Protein AF-A0A497QGW8-F1 (afdb_monomer)

Structure (mmCIF, N/CA/C/O backbone):
data_AF-A0A497QGW8-F1
#
_entry.id   AF-A0A497QGW8-F1
#
loop_
_atom_site.group_PDB
_atom_site.id
_atom_site.type_symbol
_atom_site.label_atom_id
_atom_site.label_alt_id
_atom_site.label_comp_id
_atom_site.label_asym_id
_atom_site.label_entity_id
_atom_site.label_seq_id
_atom_site.pdbx_PDB_ins_code
_atom_site.Cartn_x
_atom_site.Cartn_y
_atom_site.Cartn_z
_atom_site.occupancy
_atom_site.B_iso_or_equiv
_atom_site.auth_seq_id
_atom_site.auth_comp_id
_atom_site.auth_asym_id
_atom_site.auth_atom_id
_atom_site.pdbx_PDB_model_num
ATOM 1 N N . MET A 1 1 ? -18.757 12.462 33.450 1.00 66.06 1 MET A N 1
ATOM 2 C CA . MET A 1 1 ? -17.913 11.246 33.590 1.00 66.06 1 MET A CA 1
ATOM 3 C C . MET A 1 1 ? -17.955 10.382 32.336 1.00 66.06 1 MET A C 1
ATOM 5 O O . MET A 1 1 ? -16.894 10.151 31.783 1.00 66.06 1 MET A O 1
ATOM 9 N N . LYS A 1 2 ? -19.128 9.976 31.818 1.00 70.38 2 LYS A N 1
ATOM 10 C CA . LYS A 1 2 ? -19.214 9.171 30.578 1.00 70.38 2 LYS A CA 1
ATOM 11 C C . LYS A 1 2 ? -18.707 9.882 29.314 1.00 70.38 2 LYS A C 1
ATOM 13 O O . LYS A 1 2 ? -18.282 9.222 28.377 1.00 70.38 2 LYS A O 1
ATOM 18 N N . CYS A 1 3 ? -18.646 11.213 29.342 1.00 78.31 3 CYS A N 1
ATOM 19 C CA . CYS A 1 3 ? -17.940 12.042 28.362 1.00 78.31 3 CYS A CA 1
ATOM 20 C C . CYS A 1 3 ? -16.479 11.612 28.121 1.00 78.31 3 CYS A C 1
ATOM 22 O O . CYS A 1 3 ? -15.978 11.778 27.018 1.00 78.31 3 CYS A O 1
ATOM 24 N N . LEU A 1 4 ? -15.810 11.016 29.119 1.00 90.38 4 LEU A N 1
ATOM 25 C CA . LEU A 1 4 ? -14.412 10.590 29.001 1.00 90.38 4 LEU A CA 1
ATOM 26 C C . LEU A 1 4 ? -14.215 9.360 28.107 1.00 90.38 4 LEU A C 1
ATOM 28 O O . LEU A 1 4 ? -13.089 9.112 27.701 1.00 90.38 4 LEU A O 1
ATOM 32 N N . ILE A 1 5 ? -15.271 8.614 27.761 1.00 91.31 5 ILE A N 1
ATOM 33 C CA . ILE A 1 5 ? -15.157 7.477 26.830 1.00 91.31 5 ILE A CA 1
ATOM 34 C C . ILE A 1 5 ? -14.761 7.974 25.430 1.00 91.31 5 ILE A C 1
ATOM 36 O O . ILE A 1 5 ? -13.949 7.342 24.763 1.00 91.31 5 ILE A O 1
ATOM 40 N N . TRP A 1 6 ? -15.267 9.138 25.002 1.00 93.81 6 TRP A N 1
ATOM 41 C CA . TRP A 1 6 ? -14.853 9.760 23.740 1.00 93.81 6 TRP A CA 1
ATOM 42 C C . TRP A 1 6 ? -13.383 10.177 23.766 1.00 93.81 6 TRP A C 1
ATOM 44 O O . TRP A 1 6 ? -12.656 9.901 22.816 1.00 93.81 6 TRP A O 1
ATOM 54 N N . SER A 1 7 ? -12.923 10.773 24.871 1.00 95.88 7 SER A N 1
ATOM 55 C CA . SER A 1 7 ? -11.503 11.090 25.070 1.00 95.88 7 SER A CA 1
ATOM 56 C C . SER A 1 7 ? -10.636 9.831 25.091 1.00 95.88 7 SER A C 1
ATOM 58 O O . SER A 1 7 ? -9.577 9.811 24.473 1.00 95.88 7 SER A O 1
ATOM 60 N N . GLY A 1 8 ? -11.103 8.765 25.747 1.00 96.75 8 GLY A N 1
ATOM 61 C CA . GLY A 1 8 ? -10.425 7.475 25.770 1.00 96.75 8 GLY A CA 1
ATOM 62 C C . GLY A 1 8 ? -10.270 6.895 24.370 1.00 96.75 8 GLY A C 1
ATOM 63 O O . GLY A 1 8 ? -9.157 6.589 23.957 1.00 96.75 8 GLY A O 1
ATOM 64 N N . LEU A 1 9 ? -11.359 6.836 23.599 1.00 96.62 9 LEU A N 1
ATOM 65 C CA . LEU A 1 9 ? -11.327 6.415 22.200 1.00 96.62 9 LEU A CA 1
ATOM 66 C C . LEU A 1 9 ? -10.375 7.268 21.355 1.00 96.62 9 LEU A C 1
ATOM 68 O O . LEU A 1 9 ? -9.616 6.712 20.565 1.00 96.62 9 LEU A O 1
ATOM 72 N N . PHE A 1 10 ? -10.406 8.591 21.508 1.00 97.81 10 PHE A N 1
ATOM 73 C CA . PHE A 1 10 ? -9.504 9.494 20.799 1.00 97.81 10 PHE A CA 1
ATOM 74 C C . PHE A 1 10 ? -8.041 9.125 21.055 1.00 97.81 10 PHE A C 1
ATOM 76 O O . PHE A 1 10 ? -7.328 8.827 20.100 1.00 97.81 10 PHE A O 1
ATOM 83 N N . PHE A 1 11 ? -7.622 9.041 22.322 1.00 98.44 11 PHE A N 1
ATOM 84 C CA . PHE A 1 11 ? -6.241 8.711 22.682 1.00 98.44 11 PHE A CA 1
ATOM 85 C C . PHE A 1 11 ? -5.812 7.313 22.218 1.00 98.44 11 PHE A C 1
ATOM 87 O O . PHE A 1 11 ? -4.701 7.160 21.713 1.00 98.44 11 PHE A O 1
ATOM 94 N N . LEU A 1 12 ? -6.698 6.312 22.305 1.00 98.38 12 LEU A N 1
ATOM 95 C CA . LEU A 1 12 ? -6.443 4.978 21.746 1.00 98.38 12 LEU A CA 1
ATOM 96 C C . LEU A 1 12 ? -6.311 4.996 20.215 1.00 98.38 12 LEU A C 1
ATOM 98 O O . LEU A 1 12 ? -5.537 4.233 19.658 1.00 98.38 12 LEU A O 1
ATOM 102 N N . SER A 1 13 ? -7.067 5.853 19.525 1.00 97.94 13 SER A N 1
ATOM 103 C CA . SER A 1 13 ? -7.066 5.925 18.058 1.00 97.94 13 SER A CA 1
ATOM 104 C C . SER A 1 13 ? -5.826 6.627 17.510 1.00 97.94 13 SER A C 1
ATOM 106 O O . SER A 1 13 ? -5.297 6.214 16.478 1.00 97.94 13 SER A O 1
ATOM 108 N N . VAL A 1 14 ? -5.362 7.684 18.186 1.00 97.44 14 VAL A N 1
ATOM 109 C CA . VAL A 1 14 ? -4.175 8.446 17.767 1.00 97.44 14 VAL A CA 1
ATOM 110 C C . VAL A 1 14 ? -2.864 7.824 18.239 1.00 97.44 14 VAL A C 1
ATOM 112 O O . VAL A 1 14 ? -1.837 8.112 17.635 1.00 97.44 14 VAL A O 1
ATOM 115 N N . SER A 1 15 ? -2.862 6.955 19.258 1.00 97.94 15 SER A N 1
ATOM 116 C CA . SER A 1 15 ? -1.636 6.261 19.688 1.00 97.94 15 SER A CA 1
ATOM 117 C C . SER A 1 15 ? -1.020 5.430 18.556 1.00 97.94 15 SER A C 1
ATOM 119 O O . SER A 1 15 ? 0.201 5.356 18.447 1.00 97.94 15 SER A O 1
ATOM 121 N N . TRP A 1 16 ? -1.843 4.898 17.644 1.00 97.44 16 TRP A N 1
ATOM 122 C CA . TRP A 1 16 ? -1.378 4.174 16.459 1.00 97.44 16 TRP A CA 1
ATOM 123 C C . TRP A 1 16 ? -0.494 5.002 15.523 1.00 97.44 16 TRP A C 1
ATOM 125 O O . TRP A 1 16 ? 0.378 4.422 14.884 1.00 97.44 16 TRP A O 1
ATOM 135 N N . LEU A 1 17 ? -0.646 6.335 15.483 1.00 96.19 17 LEU A N 1
ATOM 136 C CA . LEU A 1 17 ? 0.247 7.220 14.716 1.00 96.19 17 LEU A CA 1
ATOM 137 C C . LEU A 1 17 ? 1.701 7.166 15.201 1.00 96.19 17 LEU A C 1
ATOM 139 O O . LEU A 1 17 ? 2.604 7.536 14.460 1.00 96.19 17 LEU A O 1
ATOM 143 N N . PHE A 1 18 ? 1.911 6.752 16.451 1.00 97.06 18 PHE A N 1
ATOM 144 C CA . PHE A 1 18 ? 3.224 6.652 17.080 1.00 97.06 18 PHE A CA 1
ATOM 145 C C . PHE A 1 18 ? 3.740 5.211 17.126 1.00 97.06 18 PHE A C 1
ATOM 147 O O . PHE A 1 18 ? 4.921 5.001 17.379 1.00 97.06 18 PHE A O 1
ATOM 154 N N . PHE A 1 19 ? 2.885 4.216 16.879 1.00 95.56 19 PHE A N 1
ATOM 155 C CA . PHE A 1 19 ? 3.279 2.808 16.843 1.00 95.56 19 PHE A CA 1
ATOM 156 C C . PHE A 1 19 ? 3.562 2.301 15.430 1.00 95.56 19 PHE A C 1
ATOM 158 O O . PHE A 1 19 ? 4.474 1.500 15.244 1.00 95.56 19 PHE A O 1
ATOM 165 N N . ILE A 1 20 ? 2.772 2.733 14.445 1.00 93.12 20 ILE A N 1
ATOM 166 C CA . ILE A 1 20 ? 2.855 2.236 13.071 1.00 93.12 20 ILE A CA 1
ATOM 167 C C . ILE A 1 20 ? 3.603 3.264 12.215 1.00 93.12 20 ILE A C 1
ATOM 169 O O . ILE A 1 20 ? 3.220 4.438 12.223 1.00 93.12 20 ILE A O 1
ATOM 173 N N . PRO A 1 21 ? 4.618 2.847 11.438 1.00 91.44 21 PRO A N 1
ATOM 174 C CA . PRO A 1 21 ? 5.412 3.751 10.619 1.00 91.44 21 PRO A CA 1
ATOM 175 C C . PRO A 1 21 ? 4.675 4.170 9.337 1.00 91.44 21 PRO A C 1
ATOM 177 O O . PRO A 1 21 ? 5.123 3.879 8.242 1.00 91.44 21 PRO A O 1
ATOM 180 N N . ILE A 1 22 ? 3.518 4.831 9.437 1.00 91.75 22 ILE A N 1
ATOM 181 C CA . ILE A 1 22 ? 2.801 5.327 8.244 1.00 91.75 22 ILE A CA 1
ATOM 182 C C . ILE A 1 22 ? 3.499 6.573 7.689 1.00 91.75 22 ILE A C 1
ATOM 184 O O . ILE A 1 22 ? 3.741 6.671 6.490 1.00 91.75 22 ILE A O 1
ATOM 188 N N . PHE A 1 23 ? 3.815 7.521 8.577 1.00 91.81 23 PHE A N 1
ATOM 189 C CA . PHE A 1 23 ? 4.360 8.836 8.219 1.00 91.81 23 PHE A CA 1
ATOM 190 C C . PHE A 1 23 ? 5.739 9.111 8.811 1.00 91.81 23 PHE A C 1
ATOM 192 O O . PHE A 1 23 ? 6.496 9.891 8.256 1.00 91.81 23 PHE A O 1
ATOM 199 N N . ASN A 1 24 ? 6.035 8.547 9.980 1.00 90.81 24 ASN A N 1
ATOM 200 C CA . ASN A 1 24 ? 7.274 8.785 10.714 1.00 90.81 24 ASN A CA 1
ATOM 201 C C . ASN A 1 24 ? 7.716 7.486 11.375 1.00 90.81 24 ASN A C 1
ATOM 203 O O . ASN A 1 24 ? 6.907 6.577 11.567 1.00 90.81 24 ASN A O 1
ATOM 207 N N . SER A 1 25 ? 8.986 7.416 11.761 1.00 90.50 25 SER A N 1
ATOM 208 C CA . SER A 1 25 ? 9.487 6.303 12.563 1.00 90.50 25 SER A CA 1
ATOM 209 C C . SER A 1 25 ? 8.711 6.175 13.886 1.00 90.50 25 SER A C 1
ATOM 211 O O . SER A 1 25 ? 8.302 7.197 14.453 1.00 90.50 25 SER A O 1
ATOM 213 N N . PRO A 1 26 ? 8.485 4.948 14.394 1.00 92.56 26 PRO A N 1
ATOM 214 C CA . PRO A 1 26 ? 7.704 4.744 15.608 1.00 92.56 26 PRO A CA 1
ATOM 215 C C . PRO A 1 26 ? 8.330 5.445 16.819 1.00 92.56 26 PRO A C 1
ATOM 217 O O . PRO A 1 26 ? 9.539 5.389 17.031 1.00 92.56 26 PRO A O 1
ATOM 220 N N . ASN A 1 27 ? 7.491 6.059 17.651 1.00 96.19 27 ASN A N 1
ATOM 221 C CA . ASN A 1 27 ? 7.856 6.585 18.962 1.00 96.19 27 ASN A CA 1
ATOM 222 C C . ASN A 1 27 ? 7.022 5.867 20.028 1.00 96.19 27 ASN A C 1
ATOM 224 O O . ASN A 1 27 ? 5.945 6.316 20.439 1.00 96.19 27 ASN A O 1
ATOM 228 N N . SER A 1 28 ? 7.531 4.715 20.461 1.00 95.75 28 SER A N 1
ATOM 229 C CA . SER A 1 28 ? 6.828 3.828 21.386 1.00 95.75 28 SER A CA 1
ATOM 230 C C . SER A 1 28 ? 6.540 4.480 22.738 1.00 95.75 28 SER A C 1
ATOM 232 O O . SER A 1 28 ? 5.524 4.160 23.345 1.00 95.75 28 SER A O 1
ATOM 234 N N . GLU A 1 29 ? 7.374 5.413 23.205 1.00 97.00 29 GLU A N 1
ATOM 235 C CA . GLU A 1 29 ? 7.180 6.098 24.490 1.00 97.00 29 GLU A CA 1
ATOM 236 C C . GLU A 1 29 ? 5.908 6.949 24.485 1.00 97.00 29 GLU A C 1
ATOM 238 O O . GLU A 1 29 ? 5.043 6.804 25.354 1.00 97.00 29 GLU A O 1
ATOM 243 N N . ILE A 1 30 ? 5.749 7.788 23.459 1.00 97.50 30 ILE A N 1
ATOM 244 C CA . ILE A 1 30 ? 4.561 8.632 23.303 1.00 97.50 30 ILE A CA 1
ATOM 245 C C . ILE A 1 30 ? 3.337 7.771 23.002 1.00 97.50 30 ILE A C 1
ATOM 247 O O . ILE A 1 30 ? 2.272 7.995 23.580 1.00 97.50 30 ILE A O 1
ATOM 251 N N . GLY A 1 31 ? 3.490 6.747 22.156 1.00 97.38 31 GLY A N 1
ATOM 252 C CA . GLY A 1 31 ? 2.428 5.779 21.891 1.00 97.38 31 GLY A CA 1
ATOM 253 C C . GLY A 1 31 ? 1.907 5.128 23.176 1.00 97.38 31 GLY A C 1
ATOM 254 O O . GLY A 1 31 ? 0.696 5.101 23.407 1.00 97.38 31 GLY A O 1
ATOM 255 N N . VAL A 1 32 ? 2.804 4.662 24.054 1.00 98.00 32 VAL A N 1
ATOM 256 C CA . VAL A 1 32 ? 2.463 4.052 25.352 1.00 98.00 32 VAL A CA 1
ATOM 257 C C . VAL A 1 32 ? 1.847 5.071 26.311 1.00 98.00 32 VAL A C 1
ATOM 259 O O . VAL A 1 32 ? 0.875 4.746 26.994 1.00 98.00 32 VAL A O 1
ATOM 262 N N . PHE A 1 33 ? 2.347 6.308 26.345 1.00 98.38 33 PHE A N 1
ATOM 263 C CA . PHE A 1 33 ? 1.751 7.373 27.152 1.00 98.38 33 PHE A CA 1
ATOM 264 C C . PHE A 1 33 ? 0.295 7.644 26.743 1.00 98.38 33 PHE A C 1
ATOM 266 O O . PHE A 1 33 ? -0.605 7.609 27.584 1.00 98.38 33 PHE A O 1
ATOM 273 N N . LEU A 1 34 ? 0.034 7.843 25.447 1.00 98.38 34 LEU A N 1
ATOM 274 C CA . LEU A 1 34 ? -1.317 8.080 24.928 1.00 98.38 34 LEU A CA 1
ATOM 275 C C . LEU A 1 34 ? -2.228 6.869 25.152 1.00 98.38 34 LEU A C 1
ATOM 277 O O . LEU A 1 34 ? -3.382 7.029 25.550 1.00 98.38 34 LEU A O 1
ATOM 281 N N . LEU A 1 35 ? -1.702 5.655 24.973 1.00 98.06 35 LEU A N 1
ATOM 282 C CA . LEU A 1 35 ? -2.396 4.411 25.296 1.00 98.06 35 LEU A CA 1
ATOM 283 C C . LEU A 1 35 ? -2.836 4.380 26.771 1.00 98.06 35 LEU A C 1
ATOM 285 O O . LEU A 1 35 ? -4.004 4.111 27.058 1.00 98.06 35 LEU A O 1
ATOM 289 N N . ALA A 1 36 ? -1.932 4.695 27.702 1.00 98.19 36 ALA A N 1
ATOM 290 C CA . ALA A 1 36 ? -2.219 4.719 29.135 1.00 98.19 36 ALA A CA 1
ATOM 291 C C . ALA A 1 36 ? -3.278 5.774 29.493 1.00 98.19 36 ALA A C 1
ATOM 293 O O . ALA A 1 36 ? -4.219 5.476 30.235 1.00 98.19 36 ALA A O 1
ATOM 294 N N . VAL A 1 37 ? -3.183 6.979 28.917 1.00 98.25 37 VAL A N 1
ATOM 295 C CA . VAL A 1 37 ? -4.197 8.035 29.079 1.00 98.25 37 VAL A CA 1
ATOM 296 C C . VAL A 1 37 ? -5.552 7.573 28.533 1.00 98.25 37 VAL A C 1
ATOM 298 O O . VAL A 1 37 ? -6.574 7.741 29.200 1.00 98.25 37 VAL A O 1
ATOM 301 N N . GLY A 1 38 ? -5.576 6.922 27.367 1.00 97.94 38 GLY A N 1
ATOM 302 C CA . GLY A 1 38 ? -6.793 6.377 26.767 1.00 97.94 38 GLY A CA 1
ATOM 303 C C . GLY A 1 38 ? -7.481 5.332 27.651 1.00 97.94 38 GLY A C 1
ATOM 304 O O . GLY A 1 38 ? -8.686 5.424 27.910 1.00 97.94 38 GLY A O 1
ATOM 305 N N . ILE A 1 39 ? -6.706 4.382 28.187 1.00 97.44 39 ILE A N 1
ATOM 306 C CA . ILE A 1 39 ? -7.184 3.359 29.130 1.00 97.44 39 ILE A CA 1
ATOM 307 C C . ILE A 1 39 ? -7.720 4.007 30.414 1.00 97.44 39 ILE A C 1
ATOM 309 O O . ILE A 1 39 ? -8.786 3.617 30.903 1.00 97.44 39 ILE A O 1
ATOM 313 N N . LEU A 1 40 ? -7.026 5.014 30.951 1.00 96.62 40 LEU A N 1
ATOM 314 C CA . LEU A 1 40 ? -7.449 5.741 32.148 1.00 96.62 40 LEU A CA 1
ATOM 315 C C . LEU A 1 40 ? -8.777 6.478 31.918 1.00 96.62 40 LEU A C 1
ATOM 317 O O . LEU A 1 40 ? -9.701 6.350 32.724 1.00 96.62 40 LEU A O 1
ATOM 321 N N . CYS A 1 41 ? -8.915 7.195 30.801 1.00 95.50 41 CYS A N 1
ATOM 322 C CA . CYS A 1 41 ? -10.153 7.877 30.426 1.00 95.50 41 CYS A CA 1
ATOM 323 C C . CYS A 1 41 ? -11.333 6.902 30.307 1.00 95.50 41 CYS A C 1
ATOM 325 O O . CYS A 1 41 ? -12.404 7.168 30.860 1.00 95.50 41 CYS A O 1
ATOM 327 N N . ASN A 1 42 ? -11.134 5.749 29.660 1.00 93.31 42 ASN A N 1
ATOM 328 C CA . ASN A 1 42 ? -12.159 4.706 29.557 1.00 93.31 42 ASN A CA 1
ATOM 329 C C . ASN A 1 42 ? -12.516 4.106 30.923 1.00 93.31 42 ASN A C 1
ATOM 331 O O . ASN A 1 42 ? -13.694 3.921 31.228 1.00 93.31 42 ASN A O 1
ATOM 335 N N . THR A 1 43 ? -11.519 3.864 31.774 1.00 91.56 43 THR A N 1
ATOM 336 C CA . THR A 1 43 ? -11.702 3.360 33.144 1.00 91.56 43 THR A CA 1
ATOM 337 C C . THR A 1 43 ? -12.559 4.311 33.983 1.00 91.56 43 THR A C 1
ATOM 339 O O . THR A 1 43 ? -13.554 3.894 34.580 1.00 91.56 43 THR A O 1
ATOM 342 N N . ILE A 1 44 ? -12.239 5.610 33.981 1.00 91.38 44 ILE A N 1
ATOM 343 C CA . ILE A 1 44 ? -13.019 6.632 34.699 1.00 91.38 44 ILE A CA 1
ATOM 344 C C . ILE A 1 44 ? -14.413 6.784 34.070 1.00 91.38 44 ILE A C 1
ATOM 346 O O . ILE A 1 44 ? -15.419 6.890 34.779 1.00 91.38 44 ILE A O 1
ATOM 350 N N . GLY A 1 45 ? -14.496 6.758 32.737 1.00 88.44 45 GLY A N 1
ATOM 351 C CA . GLY A 1 45 ? -15.752 6.829 31.991 1.00 88.44 45 GLY A CA 1
ATOM 352 C C . GLY A 1 45 ? -16.723 5.699 32.338 1.00 88.44 45 GLY A C 1
ATOM 353 O O . GLY A 1 45 ? -17.935 5.925 32.397 1.00 88.44 45 GLY A O 1
ATOM 354 N N . LEU A 1 46 ? -16.192 4.513 32.645 1.00 84.88 46 LEU A N 1
ATOM 355 C CA . LEU A 1 46 ? -16.950 3.306 32.975 1.00 84.88 46 LEU A CA 1
ATOM 356 C C . LEU A 1 46 ? -17.071 3.027 34.479 1.00 84.88 46 LEU A C 1
ATOM 358 O O . LEU A 1 46 ? -17.710 2.043 34.845 1.00 84.88 46 LEU A O 1
ATOM 362 N N . GLN A 1 47 ? -16.579 3.908 35.355 1.00 82.75 47 GLN A N 1
ATOM 363 C CA . GLN A 1 47 ? -16.555 3.696 36.810 1.00 82.75 47 GLN A CA 1
ATOM 364 C C . GLN A 1 47 ? -17.937 3.442 37.442 1.00 82.75 47 GLN A C 1
ATOM 366 O O . GLN A 1 47 ? -18.045 2.762 38.458 1.00 82.75 47 GLN A O 1
ATOM 371 N N . LYS A 1 48 ? -19.012 3.985 36.852 1.00 73.75 48 LYS A N 1
ATOM 372 C CA . LYS A 1 48 ? -20.399 3.790 37.323 1.00 73.75 48 LYS A CA 1
ATOM 373 C C . LYS A 1 48 ? -21.100 2.576 36.692 1.00 73.75 48 LYS A C 1
ATOM 375 O O . LYS A 1 48 ? -22.304 2.403 36.892 1.00 73.75 48 LYS A O 1
ATOM 380 N N . SER A 1 49 ? -20.395 1.775 35.894 1.00 69.06 49 SER A N 1
ATOM 381 C CA . SER A 1 49 ? -20.943 0.545 35.313 1.00 69.06 49 SER A CA 1
ATOM 382 C C . SER A 1 49 ? -21.155 -0.493 36.412 1.00 69.06 49 SER A C 1
ATOM 384 O O . SER A 1 49 ? -20.407 -0.539 37.387 1.00 69.06 49 SER A O 1
ATOM 386 N N . LYS A 1 50 ? -22.214 -1.301 36.297 1.00 61.25 50 LYS A N 1
ATOM 387 C CA . LYS A 1 50 ? -22.490 -2.336 37.297 1.00 61.25 50 LYS A CA 1
ATOM 388 C C . LYS A 1 50 ? -21.383 -3.387 37.263 1.00 61.25 50 LYS A C 1
ATOM 390 O O . LYS A 1 50 ? -20.996 -3.833 36.188 1.00 61.25 50 LYS A O 1
ATOM 395 N N . THR A 1 51 ? -20.953 -3.800 38.448 1.00 58.06 51 THR A N 1
ATOM 396 C CA . THR A 1 51 ? -20.092 -4.963 38.642 1.00 58.06 51 THR A CA 1
ATOM 397 C C . THR A 1 51 ? -20.803 -6.206 38.118 1.00 58.06 51 THR A C 1
ATOM 399 O O . THR A 1 51 ? -21.957 -6.473 38.480 1.00 58.06 51 THR A O 1
ATOM 402 N N . VAL A 1 52 ? -20.141 -6.940 37.230 1.00 60.88 52 VAL A N 1
ATOM 403 C CA . VAL A 1 52 ? -20.666 -8.178 36.662 1.00 60.88 52 VAL A CA 1
ATOM 404 C C . VAL A 1 52 ? -19.810 -9.333 37.146 1.00 60.88 52 VAL A C 1
ATOM 406 O O . VAL A 1 52 ? -18.610 -9.348 36.917 1.00 60.88 52 VAL A O 1
ATOM 409 N N . VAL A 1 53 ? -20.456 -10.285 37.821 1.00 64.44 53 VAL A N 1
ATOM 410 C CA . VAL A 1 53 ? -19.881 -11.605 38.097 1.00 64.44 53 VAL A CA 1
ATOM 411 C C . VAL A 1 53 ? -19.705 -12.292 36.749 1.00 64.44 53 VAL A C 1
ATOM 413 O O . VAL A 1 53 ? -20.698 -12.495 36.048 1.00 64.44 53 VAL A O 1
ATOM 416 N N . THR A 1 54 ? -18.469 -12.581 36.363 1.00 66.81 54 THR A N 1
ATOM 417 C CA . THR A 1 54 ? -18.148 -13.279 35.117 1.00 66.81 54 THR A CA 1
ATOM 418 C C . THR A 1 54 ? -18.244 -14.781 35.327 1.00 66.81 54 THR A C 1
ATOM 420 O O . THR A 1 54 ? -17.841 -15.324 36.351 1.00 66.81 54 THR A O 1
ATOM 423 N N . ASP A 1 55 ? -18.739 -15.501 34.326 1.00 71.00 55 ASP A N 1
ATOM 424 C CA . ASP A 1 55 ? -18.649 -16.959 34.334 1.00 71.00 55 ASP A CA 1
ATOM 425 C C . ASP A 1 55 ? -17.168 -17.394 34.247 1.00 71.00 55 ASP A C 1
ATOM 427 O O . ASP A 1 55 ? -16.454 -17.016 33.315 1.00 71.00 55 ASP A O 1
ATOM 431 N N . LYS A 1 56 ? -16.690 -18.239 35.173 1.00 76.38 56 LYS A N 1
ATOM 432 C CA . LYS A 1 56 ? -15.307 -18.766 35.157 1.00 76.38 56 LYS A CA 1
ATOM 433 C C . LYS A 1 56 ? -14.934 -19.444 33.836 1.00 76.38 56 LYS A C 1
ATOM 435 O O . LYS A 1 56 ? -13.755 -19.534 33.508 1.00 76.38 56 LYS A O 1
ATOM 440 N N . LYS A 1 57 ? -15.915 -19.886 33.042 1.00 79.00 57 LYS A N 1
ATOM 441 C CA . LYS A 1 57 ? -15.692 -20.428 31.692 1.00 79.00 57 LYS A CA 1
ATOM 442 C C . LYS A 1 57 ? -15.025 -19.441 30.733 1.00 79.00 57 LYS A C 1
ATOM 444 O O . LYS A 1 57 ? -14.372 -19.888 29.795 1.00 79.00 57 LYS A O 1
ATOM 449 N N . TYR A 1 58 ? -15.098 -18.129 30.971 1.00 76.69 58 TYR A N 1
ATOM 450 C CA . TYR A 1 58 ? -14.355 -17.142 30.178 1.00 76.69 58 TYR A CA 1
ATOM 451 C C . TYR A 1 58 ? -12.828 -17.285 30.300 1.00 76.69 58 TYR A C 1
ATOM 453 O O . TYR A 1 58 ? -12.115 -16.811 29.417 1.00 76.69 58 TYR A O 1
ATOM 461 N N . LEU A 1 59 ? -12.315 -18.023 31.298 1.00 79.12 59 LEU A N 1
ATOM 462 C CA . LEU A 1 59 ? -10.903 -18.424 31.352 1.00 79.12 59 LEU A CA 1
ATOM 463 C C . LEU A 1 59 ? -10.469 -19.238 30.120 1.00 79.12 59 LEU A C 1
ATOM 465 O O . LEU A 1 59 ? -9.298 -19.210 29.753 1.00 79.12 59 LEU A O 1
ATOM 469 N N . MET A 1 60 ? -11.402 -19.899 29.425 1.00 82.19 60 MET A N 1
ATOM 470 C CA . MET A 1 60 ? -11.122 -20.613 28.173 1.00 82.19 60 MET A CA 1
ATOM 471 C C . MET A 1 60 ? -10.701 -19.684 27.021 1.00 82.19 60 MET A C 1
ATOM 473 O O . MET A 1 60 ? -10.194 -20.173 26.016 1.00 82.19 60 MET A O 1
ATOM 477 N N . LEU A 1 61 ? -10.876 -18.361 27.146 1.00 82.12 61 LEU A N 1
ATOM 478 C CA . LEU A 1 61 ? -10.374 -17.390 26.168 1.00 82.12 61 LEU A CA 1
ATOM 479 C C . LEU A 1 61 ? -8.867 -17.129 26.300 1.00 82.12 61 LEU A C 1
ATOM 481 O O . LEU A 1 61 ? -8.261 -16.660 25.343 1.00 82.12 61 LEU A O 1
ATOM 485 N N . PHE A 1 62 ? -8.238 -17.440 27.439 1.00 86.25 62 PHE A N 1
ATOM 486 C CA . PHE A 1 62 ? -6.810 -17.164 27.630 1.00 86.25 62 PHE A CA 1
ATOM 487 C C . PHE A 1 62 ? -5.903 -17.952 26.682 1.00 86.25 62 PHE A C 1
ATOM 489 O O . PHE A 1 62 ? -5.067 -17.314 26.051 1.00 86.25 62 PHE A O 1
ATOM 496 N N . PRO A 1 63 ? -6.050 -19.284 26.514 1.00 90.50 63 PRO A N 1
ATOM 497 C CA . PRO A 1 63 ? -5.206 -20.032 25.586 1.00 90.50 63 PRO A CA 1
ATOM 498 C C . PRO A 1 63 ? -5.219 -19.485 24.146 1.00 90.50 63 PRO A C 1
ATOM 500 O O . PRO A 1 63 ? -4.136 -19.221 23.625 1.00 90.50 63 PRO A O 1
ATOM 503 N N . PRO A 1 64 ? -6.379 -19.237 23.493 1.00 88.75 64 PRO A N 1
ATOM 504 C CA . PRO A 1 64 ? -6.371 -18.681 22.141 1.00 88.75 64 PRO A CA 1
ATOM 505 C C . PRO A 1 64 ? -5.856 -17.234 22.083 1.00 88.75 64 PRO A C 1
ATOM 507 O O . PRO A 1 64 ? -5.200 -16.875 21.106 1.00 88.75 64 PRO A O 1
ATOM 510 N N . LEU A 1 65 ? -6.096 -16.409 23.113 1.00 89.81 65 LEU A N 1
ATOM 511 C CA . LEU A 1 65 ? -5.543 -15.048 23.183 1.00 89.81 65 LEU A CA 1
ATOM 512 C C . LEU A 1 65 ? -4.018 -15.058 23.338 1.00 89.81 65 LEU A C 1
ATOM 514 O O . LEU A 1 65 ? -3.343 -14.261 22.694 1.00 89.81 65 LEU A O 1
ATOM 518 N N . LEU A 1 66 ? -3.479 -15.982 24.135 1.00 92.44 66 LEU A N 1
ATOM 519 C CA . LEU A 1 66 ? -2.044 -16.155 24.332 1.00 92.44 66 LEU A CA 1
ATOM 520 C C . LEU A 1 66 ? -1.364 -16.618 23.039 1.00 92.44 66 LEU A C 1
ATOM 522 O O . LEU A 1 66 ? -0.366 -16.031 22.637 1.00 92.44 66 LEU A O 1
ATOM 526 N N . ILE A 1 67 ? -1.937 -17.611 22.349 1.00 92.25 67 ILE A N 1
ATOM 527 C CA . ILE A 1 67 ? -1.443 -18.055 21.035 1.00 92.25 67 ILE A CA 1
ATOM 528 C C . ILE A 1 67 ? -1.455 -16.884 20.046 1.00 92.25 67 ILE A C 1
ATOM 530 O O . ILE A 1 67 ? -0.449 -16.613 19.398 1.00 92.25 67 ILE A O 1
ATOM 534 N N . SER A 1 68 ? -2.564 -16.143 19.975 1.00 90.69 68 SER A N 1
ATOM 535 C CA . SER A 1 68 ? -2.680 -14.974 19.093 1.00 90.69 68 SER A CA 1
ATOM 536 C C . SER A 1 68 ? -1.662 -13.884 19.440 1.00 90.69 68 SER A C 1
ATOM 538 O O . SER A 1 68 ? -1.112 -13.262 18.540 1.00 90.69 68 SER A O 1
ATOM 540 N N . PHE A 1 69 ? -1.376 -13.661 20.726 1.00 92.56 69 PHE A N 1
ATOM 541 C CA . PHE A 1 69 ? -0.389 -12.680 21.181 1.00 92.56 69 PHE A CA 1
ATOM 542 C C . PHE A 1 69 ? 1.039 -13.032 20.743 1.00 92.56 69 PHE A C 1
ATOM 544 O O . PHE A 1 69 ? 1.803 -12.126 20.421 1.00 92.56 69 PHE A O 1
ATOM 551 N N . TYR A 1 70 ? 1.386 -14.323 20.705 1.00 90.62 70 TYR A N 1
ATOM 552 C CA . TYR A 1 70 ? 2.688 -14.783 20.215 1.00 90.62 70 TYR A CA 1
ATOM 553 C C . TYR A 1 70 ? 2.794 -14.782 18.688 1.00 90.62 70 TYR A C 1
ATOM 555 O O . TYR A 1 70 ? 3.871 -14.516 18.164 1.00 90.62 70 TYR A O 1
ATOM 563 N N . LEU A 1 71 ? 1.701 -15.079 17.976 1.00 89.44 71 LEU A N 1
ATOM 564 C CA . LEU A 1 71 ? 1.687 -15.083 16.510 1.00 89.44 71 LEU A CA 1
ATOM 565 C C . LEU A 1 71 ? 1.651 -13.669 15.921 1.00 89.44 71 LEU A C 1
ATOM 567 O O . LEU A 1 71 ? 2.239 -13.422 14.873 1.00 89.44 71 LEU A O 1
ATOM 571 N N . ILE A 1 72 ? 0.943 -12.742 16.570 1.00 89.06 72 ILE A N 1
ATOM 572 C CA . ILE A 1 72 ? 0.849 -11.349 16.136 1.00 89.06 72 ILE A CA 1
ATOM 573 C C . ILE A 1 72 ? 2.014 -10.565 16.734 1.00 89.06 72 ILE A C 1
ATOM 575 O O . ILE A 1 72 ? 2.172 -10.488 17.950 1.00 89.06 72 ILE A O 1
ATOM 579 N N . HIS A 1 73 ? 2.821 -9.946 15.878 1.00 89.50 73 HIS A N 1
ATOM 580 C CA . HIS A 1 73 ? 3.957 -9.145 16.316 1.00 89.50 73 HIS A CA 1
ATOM 581 C C . HIS A 1 73 ? 3.529 -7.767 16.841 1.00 89.50 73 HIS A C 1
ATOM 583 O O . HIS A 1 73 ? 2.475 -7.222 16.496 1.00 89.50 73 HIS A O 1
ATOM 589 N N . TYR A 1 74 ? 4.378 -7.188 17.688 1.00 91.38 74 TYR A N 1
ATOM 590 C CA . TYR A 1 74 ? 4.265 -5.793 18.102 1.00 91.38 74 TYR A CA 1
ATOM 591 C C . TYR A 1 74 ? 4.345 -4.861 16.875 1.00 91.38 74 TYR A C 1
ATOM 593 O O . TYR A 1 74 ? 5.146 -5.134 15.981 1.00 91.38 74 TYR A O 1
ATOM 601 N N . PRO A 1 75 ? 3.560 -3.766 16.807 1.00 93.75 75 PRO A N 1
ATOM 602 C CA . PRO A 1 75 ? 2.608 -3.262 17.809 1.00 93.75 75 PRO A CA 1
ATOM 603 C C . PRO A 1 75 ? 1.177 -3.811 17.674 1.00 93.75 75 PRO A C 1
ATOM 605 O O . PRO A 1 75 ? 0.302 -3.472 18.471 1.00 93.75 75 PRO A O 1
ATOM 608 N N . TYR A 1 76 ? 0.902 -4.664 16.689 1.00 93.06 76 TYR A N 1
ATOM 609 C CA . TYR A 1 76 ? -0.456 -5.138 16.392 1.00 93.06 76 TYR A CA 1
ATOM 610 C C . TYR A 1 76 ? -1.048 -6.029 17.501 1.00 93.06 76 TYR A C 1
ATOM 612 O O . TYR A 1 76 ? -2.267 -6.145 17.623 1.00 93.06 76 TYR A O 1
ATOM 620 N N . ASN A 1 77 ? -0.208 -6.606 18.367 1.00 94.75 77 ASN A N 1
ATOM 621 C CA . ASN A 1 77 ? -0.636 -7.405 19.519 1.00 94.75 77 ASN A CA 1
ATOM 622 C C . ASN A 1 77 ? -0.939 -6.601 20.799 1.00 94.75 77 ASN A C 1
ATOM 624 O O . ASN A 1 77 ? -1.398 -7.192 21.780 1.00 94.75 77 ASN A O 1
ATOM 628 N N . ILE A 1 78 ? -0.750 -5.272 20.812 1.00 96.31 78 ILE A N 1
ATOM 629 C CA . ILE A 1 78 ? -1.008 -4.427 21.996 1.00 96.31 78 ILE A CA 1
ATOM 630 C C . ILE A 1 78 ? -2.452 -4.596 22.489 1.00 96.31 78 ILE A C 1
ATOM 632 O O . ILE A 1 78 ? -2.687 -4.730 23.691 1.00 96.31 78 ILE A O 1
ATOM 636 N N . GLY A 1 79 ? -3.428 -4.643 21.576 1.00 96.31 79 GLY A N 1
ATOM 637 C CA . GLY A 1 79 ? -4.833 -4.841 21.940 1.00 96.31 79 GLY A CA 1
ATOM 638 C C . GLY A 1 79 ? -5.091 -6.175 22.643 1.00 96.31 79 GLY A C 1
ATOM 639 O O . GLY A 1 79 ? -5.818 -6.213 23.637 1.00 96.31 79 GLY A O 1
ATOM 640 N N . LEU A 1 80 ? -4.432 -7.250 22.191 1.00 95.62 80 LEU A N 1
ATOM 641 C CA . LEU A 1 80 ? -4.503 -8.569 22.826 1.00 95.62 80 LEU A CA 1
ATOM 642 C C . LEU A 1 80 ? -3.895 -8.546 24.227 1.00 95.62 80 LEU A C 1
ATOM 644 O O . LEU A 1 80 ? -4.509 -9.053 25.163 1.00 95.62 80 LEU A O 1
ATOM 648 N N . LEU A 1 81 ? -2.729 -7.915 24.388 1.00 96.12 81 LEU A N 1
ATOM 649 C CA . LEU A 1 81 ? -2.070 -7.774 25.685 1.00 96.12 81 LEU A CA 1
ATOM 650 C C . LEU A 1 81 ? -2.961 -7.031 26.689 1.00 96.12 81 LEU A C 1
ATOM 652 O O . LEU A 1 81 ? -3.205 -7.524 27.790 1.00 96.12 81 LEU A O 1
ATOM 656 N N . VAL A 1 82 ? -3.491 -5.868 26.298 1.00 96.56 82 VAL A N 1
ATOM 657 C CA . VAL A 1 82 ? -4.364 -5.050 27.154 1.00 96.56 82 VAL A CA 1
ATOM 658 C C . VAL A 1 82 ? -5.651 -5.803 27.511 1.00 96.56 82 VAL A C 1
ATOM 660 O O . VAL A 1 82 ? -6.096 -5.744 28.659 1.00 96.56 82 VAL A O 1
ATOM 663 N N . LEU A 1 83 ? -6.225 -6.555 26.564 1.00 93.75 83 LEU A N 1
ATOM 664 C CA . LEU A 1 83 ? -7.401 -7.389 26.808 1.00 93.75 83 LEU A CA 1
ATOM 665 C C . LEU A 1 83 ? -7.105 -8.525 27.797 1.00 93.75 83 LEU A C 1
ATOM 667 O O . LEU A 1 83 ? -7.862 -8.706 28.749 1.00 93.75 83 LEU A O 1
ATOM 671 N N . MET A 1 84 ? -6.005 -9.263 27.614 1.00 92.94 84 MET A N 1
ATOM 672 C CA . MET A 1 84 ? -5.601 -10.339 28.528 1.00 92.94 84 MET A CA 1
ATOM 673 C C . MET A 1 84 ? -5.362 -9.816 29.947 1.00 92.94 84 MET A C 1
ATOM 675 O O . MET A 1 84 ? -5.853 -10.413 30.904 1.00 92.94 84 MET A O 1
ATOM 679 N N . LEU A 1 85 ? -4.667 -8.682 30.090 1.00 93.25 85 LEU A N 1
ATOM 680 C CA . LEU A 1 85 ? -4.444 -8.040 31.388 1.00 93.25 85 LEU A CA 1
ATOM 681 C C . LEU A 1 85 ? -5.764 -7.599 32.032 1.00 93.25 85 LEU A C 1
ATOM 683 O O . LEU A 1 85 ? -5.973 -7.834 33.221 1.00 93.25 85 LEU A O 1
ATOM 687 N N . GLY A 1 86 ? -6.678 -7.016 31.251 1.00 90.75 86 GLY A N 1
ATOM 688 C CA . GLY A 1 86 ? -8.009 -6.633 31.722 1.00 90.75 86 GLY A CA 1
ATOM 689 C C . GLY A 1 86 ? -8.820 -7.825 32.235 1.00 90.75 86 GLY A C 1
ATOM 690 O O . GLY A 1 86 ? -9.356 -7.769 33.342 1.00 90.75 86 GLY A O 1
ATOM 691 N N . LEU A 1 87 ? -8.853 -8.928 31.480 1.00 87.00 87 LEU A N 1
ATOM 692 C CA . LEU A 1 87 ? -9.528 -10.164 31.885 1.00 87.00 87 LEU A CA 1
ATOM 693 C C . LEU A 1 87 ? -8.876 -10.783 33.127 1.00 87.00 87 LEU A C 1
ATOM 695 O O . LEU A 1 87 ? -9.575 -11.220 34.037 1.00 87.00 87 LEU A O 1
ATOM 699 N N . PHE A 1 88 ? -7.545 -10.794 33.199 1.00 87.69 88 PHE A N 1
ATOM 700 C CA . PHE A 1 88 ? -6.808 -11.385 34.316 1.00 87.69 88 PHE A CA 1
ATOM 701 C C . PHE A 1 88 ? -7.057 -10.620 35.617 1.00 87.69 88 PHE A C 1
ATOM 703 O O . PHE A 1 88 ? -7.391 -11.215 36.642 1.00 87.69 88 PHE A O 1
ATOM 710 N N . LEU A 1 89 ? -6.986 -9.287 35.557 1.00 87.62 89 LEU A N 1
ATOM 711 C CA . LEU A 1 89 ? -7.318 -8.422 36.685 1.00 87.62 89 LEU A CA 1
ATOM 712 C C . LEU A 1 89 ? -8.773 -8.595 37.122 1.00 87.62 89 LEU A C 1
ATOM 714 O O . LEU A 1 89 ? -9.054 -8.523 38.315 1.00 87.62 89 LEU A O 1
ATOM 718 N N . HIS A 1 90 ? -9.691 -8.855 36.189 1.00 81.94 90 HIS A N 1
ATOM 719 C CA . HIS A 1 90 ? -11.090 -9.100 36.524 1.00 81.94 90 HIS A CA 1
ATOM 720 C C . HIS A 1 90 ? -11.243 -10.336 37.422 1.00 81.94 90 HIS A C 1
ATOM 722 O O . HIS A 1 90 ? -11.860 -10.239 38.482 1.00 81.94 90 HIS A O 1
ATOM 728 N N . PHE A 1 91 ? -10.591 -11.451 37.070 1.00 80.62 91 PHE A N 1
ATOM 729 C CA . PHE A 1 91 ? -10.600 -12.675 37.881 1.00 80.62 91 PHE A CA 1
ATOM 730 C C . PHE A 1 91 ? -9.910 -12.501 39.241 1.00 80.62 91 PHE A C 1
ATOM 732 O O . PHE A 1 91 ? -10.389 -13.031 40.244 1.00 80.62 91 PHE A O 1
ATOM 739 N N . ILE A 1 92 ? -8.813 -11.738 39.305 1.00 83.25 92 ILE A N 1
ATOM 740 C CA . ILE A 1 92 ? -8.139 -11.425 40.576 1.00 83.25 92 ILE A CA 1
ATOM 741 C C . ILE A 1 92 ? -9.056 -10.615 41.494 1.00 83.25 92 ILE A C 1
ATOM 743 O O . ILE A 1 92 ? -9.179 -10.933 42.676 1.00 83.25 92 ILE A O 1
ATOM 747 N N . VAL A 1 93 ? -9.693 -9.567 40.967 1.00 79.94 93 VAL A N 1
ATOM 748 C CA . VAL A 1 93 ? -10.584 -8.703 41.750 1.00 79.94 93 VAL A CA 1
ATOM 749 C C . VAL A 1 93 ? -11.797 -9.490 42.237 1.00 79.94 93 VAL A C 1
ATOM 751 O O . VAL A 1 93 ? -12.150 -9.365 43.405 1.00 79.94 93 VAL A O 1
ATOM 754 N N . GLU A 1 94 ? -12.379 -10.353 41.401 1.00 75.69 94 GLU A N 1
ATOM 755 C CA . GLU A 1 94 ? -13.474 -11.239 41.805 1.00 75.69 94 GLU A CA 1
ATOM 756 C C . GLU A 1 94 ? -13.056 -12.213 42.923 1.00 75.69 94 GLU A C 1
ATOM 758 O O . GLU A 1 94 ? -13.824 -12.455 43.855 1.00 75.69 94 GLU A O 1
ATOM 763 N N . TYR A 1 95 ? -11.830 -12.744 42.869 1.00 77.38 95 TYR A N 1
ATOM 764 C CA . TYR A 1 95 ? -11.304 -13.655 43.887 1.00 77.38 95 TYR A CA 1
ATOM 765 C C . TYR A 1 95 ? -10.985 -12.952 45.219 1.00 77.38 95 TYR A C 1
ATOM 767 O O . TYR A 1 95 ? -11.276 -13.491 46.287 1.00 77.38 95 TYR A O 1
ATOM 775 N N . LEU A 1 96 ? -10.388 -11.755 45.171 1.00 76.31 96 LEU A N 1
ATOM 776 C CA . LEU A 1 96 ? -9.876 -11.049 46.354 1.00 76.31 96 LEU A CA 1
ATOM 777 C C . LEU A 1 96 ? -10.885 -10.083 46.994 1.00 76.31 96 LEU A C 1
ATOM 779 O O . LEU A 1 96 ? -10.846 -9.864 48.205 1.00 76.31 96 LEU A O 1
ATOM 783 N N . SER A 1 97 ? -11.772 -9.466 46.212 1.00 61.56 97 SER A N 1
ATOM 784 C CA . SER A 1 97 ? -12.616 -8.360 46.667 1.00 61.56 97 SER A CA 1
ATOM 785 C C . SER A 1 97 ? -14.082 -8.772 46.813 1.00 61.56 97 SER A C 1
ATOM 787 O O . SER A 1 97 ? -14.808 -8.920 45.837 1.00 61.56 97 SER A O 1
ATOM 789 N N . LYS A 1 98 ? -14.591 -8.800 48.055 1.00 58.12 98 LYS A N 1
ATOM 790 C CA . LYS A 1 98 ? -16.048 -8.737 48.329 1.00 58.12 98 LYS A CA 1
ATOM 791 C C . LYS A 1 98 ? -16.643 -7.333 48.077 1.00 58.12 98 LYS A C 1
ATOM 793 O O . LYS A 1 98 ? -17.840 -7.125 48.276 1.00 58.12 98 LYS A O 1
ATOM 798 N N . SER A 1 99 ? -15.824 -6.348 47.685 1.00 52.91 99 SER A N 1
ATOM 799 C CA . SER A 1 99 ? -16.200 -4.940 47.510 1.00 52.91 99 SER A CA 1
ATOM 800 C C . SER A 1 99 ? -16.420 -4.578 46.038 1.00 52.91 99 SER A C 1
ATOM 802 O O . SER A 1 99 ? -15.522 -4.702 45.210 1.00 52.91 99 SER A O 1
ATOM 804 N N . LYS A 1 100 ? -17.600 -4.022 45.733 1.00 54.00 100 LYS A N 1
ATOM 805 C CA . LYS A 1 100 ? -18.065 -3.636 44.383 1.00 54.00 100 LYS A CA 1
ATOM 806 C C . LYS A 1 100 ? -17.373 -2.399 43.770 1.00 54.00 100 LYS A C 1
ATOM 808 O O . LYS A 1 100 ? -17.852 -1.878 42.768 1.00 54.00 100 LYS A O 1
ATOM 813 N N . LYS A 1 101 ? -16.320 -1.844 44.388 1.00 53.12 101 LYS A N 1
ATOM 814 C CA . LYS A 1 101 ? -15.698 -0.570 43.954 1.00 53.12 101 LYS A CA 1
ATOM 815 C C . LYS A 1 101 ? -14.430 -0.721 43.092 1.00 53.12 101 LYS A C 1
ATOM 817 O O . LYS A 1 101 ? -14.013 0.281 42.521 1.00 53.12 101 LYS A O 1
ATOM 822 N N . ILE A 1 102 ? -13.833 -1.914 42.977 1.00 59.09 102 ILE A N 1
ATOM 823 C CA . ILE A 1 102 ? -12.527 -2.127 42.301 1.00 59.09 102 ILE A CA 1
ATOM 824 C C . ILE A 1 102 ? -12.679 -2.557 40.819 1.00 59.09 102 ILE A C 1
ATOM 826 O O . ILE A 1 102 ? -11.723 -2.534 40.050 1.00 59.09 102 ILE A O 1
ATOM 830 N N . ASP A 1 103 ? -13.898 -2.831 40.355 1.00 70.81 103 ASP A N 1
ATOM 831 C CA . ASP A 1 103 ? -14.145 -3.443 39.037 1.00 70.81 103 ASP A CA 1
ATOM 832 C C . ASP A 1 103 ? -13.966 -2.503 37.831 1.00 70.81 103 ASP A C 1
ATOM 834 O O . ASP A 1 103 ? -13.924 -2.961 36.689 1.00 70.81 103 ASP A O 1
ATOM 838 N N . ALA A 1 104 ? -13.846 -1.191 38.050 1.00 81.00 104 ALA A N 1
ATOM 839 C CA . ALA A 1 104 ? -13.742 -0.220 36.959 1.00 81.00 104 ALA A CA 1
ATOM 840 C C . ALA A 1 104 ? -12.467 -0.404 36.119 1.00 81.00 104 ALA A C 1
ATOM 842 O O . ALA A 1 104 ? -12.522 -0.260 34.898 1.00 81.00 104 ALA A O 1
ATOM 843 N N . ILE A 1 105 ? -11.339 -0.737 36.762 1.00 88.44 105 ILE A N 1
ATOM 844 C CA . ILE A 1 105 ? -10.033 -0.899 36.102 1.00 88.44 105 ILE A CA 1
ATOM 845 C C . ILE A 1 105 ? -10.047 -2.106 35.146 1.00 88.44 105 ILE A C 1
ATOM 847 O O . ILE A 1 105 ? -9.810 -1.898 33.953 1.00 88.44 105 ILE A O 1
ATOM 851 N N . PRO A 1 106 ? -10.395 -3.337 35.587 1.00 88.12 106 PRO A N 1
ATOM 852 C CA . PRO A 1 106 ? -10.507 -4.480 34.680 1.00 88.12 106 PRO A CA 1
ATOM 853 C C . PRO A 1 106 ? -11.453 -4.242 33.497 1.00 88.12 106 PRO A C 1
ATOM 855 O O . PRO A 1 106 ? -11.141 -4.610 32.361 1.00 88.12 106 PRO A O 1
ATOM 858 N N . ILE A 1 107 ? -12.597 -3.592 33.747 1.00 84.88 107 ILE A N 1
ATOM 859 C CA . ILE A 1 107 ? -13.592 -3.269 32.717 1.00 84.88 107 ILE A CA 1
ATOM 860 C C . ILE A 1 107 ? -13.024 -2.272 31.700 1.00 84.88 107 ILE A C 1
ATOM 862 O O . ILE A 1 107 ? -13.128 -2.499 30.495 1.00 84.88 107 ILE A O 1
ATOM 866 N N . GLY A 1 108 ? -12.414 -1.180 32.170 1.00 89.81 108 GLY A N 1
ATOM 867 C CA . GLY A 1 108 ? -11.817 -0.154 31.316 1.00 89.81 108 GLY A CA 1
ATOM 868 C C . GLY A 1 108 ? -10.672 -0.691 30.459 1.00 89.81 108 GLY A C 1
ATOM 869 O O . GLY A 1 108 ? -10.608 -0.384 29.266 1.00 89.81 108 GLY A O 1
ATOM 870 N N . MET A 1 109 ? -9.817 -1.543 31.033 1.00 93.06 109 MET A N 1
ATOM 871 C CA . MET A 1 109 ? -8.744 -2.224 30.304 1.00 93.06 109 MET A CA 1
ATOM 872 C C . MET A 1 109 ? -9.295 -3.187 29.257 1.00 93.06 109 MET A C 1
ATOM 874 O O . MET A 1 109 ? -8.943 -3.066 28.090 1.00 93.06 109 MET A O 1
ATOM 878 N N . SER A 1 110 ? -10.217 -4.080 29.628 1.00 90.44 110 SER A N 1
ATOM 879 C CA . SER A 1 110 ? -10.804 -5.044 28.685 1.00 90.44 110 SER A CA 1
ATOM 880 C C . SER A 1 110 ? -11.497 -4.338 27.518 1.00 90.44 110 SER A C 1
ATOM 882 O O . SER A 1 110 ? -11.302 -4.694 26.359 1.00 90.44 110 SER A O 1
ATOM 884 N N . PHE A 1 111 ? -12.261 -3.283 27.811 1.00 90.88 111 PHE A N 1
ATOM 885 C CA . PHE A 1 111 ? -12.923 -2.466 26.798 1.00 90.88 111 PHE A CA 1
ATOM 886 C C . PHE A 1 111 ? -11.923 -1.797 25.842 1.00 90.88 111 PHE A C 1
ATOM 888 O O . PHE A 1 111 ? -12.091 -1.858 24.625 1.00 90.88 111 PHE A O 1
ATOM 895 N N . SER A 1 112 ? -10.853 -1.215 26.388 1.00 96.19 112 SER A N 1
ATOM 896 C CA . SER A 1 112 ? -9.786 -0.597 25.592 1.00 96.19 112 SER A CA 1
ATOM 897 C C . SER A 1 112 ? -9.043 -1.630 24.739 1.00 96.19 112 SER A C 1
ATOM 899 O O . SER A 1 112 ? -8.776 -1.374 23.569 1.00 96.19 112 SER A O 1
ATOM 901 N N . GLY A 1 113 ? -8.779 -2.821 25.286 1.00 96.38 113 GLY A N 1
ATOM 902 C CA . GLY A 1 113 ? -8.159 -3.936 24.570 1.00 96.38 113 GLY A CA 1
ATOM 903 C C . GLY A 1 113 ? -8.980 -4.397 23.365 1.00 96.38 113 GLY A C 1
ATOM 904 O O . GLY A 1 113 ? -8.420 -4.589 22.290 1.00 96.38 113 GLY A O 1
ATOM 905 N N . ILE A 1 114 ? -10.312 -4.481 23.494 1.00 93.88 114 ILE A N 1
ATOM 906 C CA . ILE A 1 114 ? -11.203 -4.806 22.364 1.00 93.88 114 ILE A CA 1
ATOM 907 C C . ILE A 1 114 ? -11.128 -3.727 21.276 1.00 93.88 114 ILE A C 1
ATOM 909 O O . ILE A 1 114 ? -11.020 -4.071 20.102 1.00 93.88 114 ILE A O 1
ATOM 913 N N . ILE A 1 115 ? -11.165 -2.437 21.641 1.00 96.19 115 ILE A N 1
ATOM 914 C CA . ILE A 1 115 ? -11.042 -1.336 20.666 1.00 96.19 115 ILE A CA 1
ATOM 915 C C . ILE A 1 115 ? -9.729 -1.452 19.891 1.00 96.19 115 ILE A C 1
ATOM 917 O O . ILE A 1 115 ? -9.745 -1.443 18.663 1.00 96.19 115 ILE A O 1
ATOM 921 N N . LEU A 1 116 ? -8.611 -1.600 20.601 1.00 98.06 116 LEU A N 1
ATOM 922 C CA . LEU A 1 116 ? -7.281 -1.699 20.000 1.00 98.06 116 LEU A CA 1
ATOM 923 C C . LEU A 1 116 ? -7.146 -2.940 19.116 1.00 98.06 116 LEU A C 1
ATOM 925 O O . LEU A 1 116 ? -6.579 -2.859 18.034 1.00 98.06 116 LEU A O 1
ATOM 929 N N . MET A 1 117 ? -7.693 -4.080 19.547 1.00 95.56 117 MET A N 1
ATOM 930 C CA . MET A 1 117 ? -7.693 -5.313 18.760 1.00 95.56 117 MET A CA 1
ATOM 931 C C . MET A 1 117 ? -8.478 -5.141 17.453 1.00 95.56 117 MET A C 1
ATOM 933 O O . MET A 1 117 ? -8.025 -5.593 16.405 1.00 95.56 117 MET A O 1
ATOM 937 N N . LEU A 1 118 ? -9.630 -4.460 17.493 1.00 94.19 118 LEU A N 1
ATOM 938 C CA . LEU A 1 118 ? -10.387 -4.135 16.283 1.00 94.19 118 LEU A CA 1
ATOM 939 C C . LEU A 1 118 ? -9.603 -3.173 15.383 1.00 94.19 118 LEU A C 1
ATOM 941 O O . LEU A 1 118 ? -9.465 -3.443 14.198 1.00 94.19 118 LEU A O 1
ATOM 945 N N . GLN A 1 119 ? -9.048 -2.089 15.927 1.00 96.69 119 GLN A N 1
ATOM 946 C CA . GLN A 1 119 ? -8.248 -1.128 15.156 1.00 96.69 119 GLN A CA 1
ATOM 947 C C . GLN A 1 119 ? -7.055 -1.801 14.461 1.00 96.69 119 GLN A C 1
ATOM 949 O O . GLN A 1 119 ? -6.877 -1.631 13.257 1.00 96.69 119 GLN A O 1
ATOM 954 N N . ALA A 1 120 ? -6.307 -2.644 15.181 1.00 94.56 120 ALA A N 1
ATOM 955 C CA . ALA A 1 120 ? -5.216 -3.432 14.614 1.00 94.56 120 ALA A CA 1
ATOM 956 C C . ALA A 1 120 ? -5.705 -4.398 13.519 1.00 94.56 120 ALA A C 1
ATOM 958 O O . ALA A 1 120 ? -5.090 -4.489 12.461 1.00 94.56 120 ALA A O 1
ATOM 959 N N . GLY A 1 121 ? -6.838 -5.078 13.734 1.00 90.00 121 GLY A N 1
ATOM 960 C CA . GLY A 1 121 ? -7.409 -6.017 12.763 1.00 90.00 121 GLY A CA 1
ATOM 961 C C . GLY A 1 121 ? -7.904 -5.368 11.464 1.00 90.00 121 GLY A C 1
ATOM 962 O O . GLY A 1 121 ? -7.905 -6.016 10.422 1.00 90.00 121 GLY A O 1
ATOM 963 N N . PHE A 1 122 ? -8.297 -4.092 11.501 1.00 91.94 122 PHE A N 1
ATOM 964 C CA . PHE A 1 122 ? -8.714 -3.333 10.316 1.00 91.94 122 PHE A CA 1
ATOM 965 C C . PHE A 1 122 ? -7.559 -2.590 9.625 1.00 91.94 122 PHE A C 1
ATOM 967 O O . PHE A 1 122 ? -7.752 -2.079 8.520 1.00 91.94 122 PHE A O 1
ATOM 974 N N . PHE A 1 123 ? -6.361 -2.541 10.217 1.00 92.56 123 PHE A N 1
ATOM 975 C CA . PHE A 1 123 ? -5.213 -1.858 9.616 1.00 92.56 123 PHE A CA 1
ATOM 976 C C . PHE A 1 123 ? -4.810 -2.411 8.235 1.00 92.56 123 PHE A C 1
ATOM 978 O O . PHE A 1 123 ? -4.608 -1.600 7.334 1.00 92.56 123 PHE A O 1
ATOM 985 N N . PRO A 1 124 ? -4.763 -3.738 7.988 1.00 89.62 124 PRO A N 1
ATOM 986 C CA . PRO A 1 124 ? -4.467 -4.255 6.649 1.00 89.62 124 PRO A CA 1
ATOM 987 C C . PRO A 1 124 ? -5.465 -3.779 5.585 1.00 89.62 124 PRO A C 1
ATOM 989 O O . PRO A 1 124 ? -5.074 -3.477 4.463 1.00 89.62 124 PRO A O 1
ATOM 992 N N . ILE A 1 125 ? -6.748 -3.643 5.946 1.00 89.31 125 ILE A N 1
ATOM 993 C CA . ILE A 1 125 ? -7.785 -3.120 5.044 1.00 89.31 125 ILE A CA 1
ATOM 994 C C . ILE A 1 125 ? -7.518 -1.647 4.734 1.00 89.31 125 ILE A C 1
ATOM 996 O O . ILE A 1 125 ? -7.621 -1.243 3.579 1.00 89.31 125 ILE A O 1
ATOM 1000 N N . TYR A 1 126 ? -7.151 -0.856 5.749 1.00 92.94 126 TYR A N 1
ATOM 1001 C CA . TYR A 1 126 ? -6.729 0.530 5.552 1.00 92.94 126 TYR A CA 1
ATOM 1002 C C . TYR A 1 126 ? -5.535 0.603 4.595 1.00 92.94 126 TYR A C 1
ATOM 1004 O O . TYR A 1 126 ? -5.603 1.349 3.625 1.00 92.94 126 TYR A O 1
ATOM 1012 N N . ALA A 1 127 ? -4.489 -0.195 4.836 1.00 92.75 127 ALA A N 1
ATOM 1013 C CA . ALA A 1 127 ? -3.262 -0.180 4.046 1.00 92.75 127 ALA A CA 1
ATOM 1014 C C . ALA A 1 127 ? -3.525 -0.486 2.567 1.00 92.75 127 ALA A C 1
ATOM 1016 O O . ALA A 1 127 ? -3.104 0.288 1.717 1.00 92.75 127 ALA A O 1
ATOM 1017 N N . ILE A 1 128 ? -4.286 -1.549 2.278 1.00 91.31 128 ILE A N 1
ATOM 1018 C CA . ILE A 1 128 ? -4.681 -1.916 0.909 1.00 91.31 128 ILE A CA 1
ATOM 1019 C C . ILE A 1 128 ? -5.519 -0.805 0.268 1.00 91.31 128 ILE A C 1
ATOM 1021 O O . ILE A 1 128 ? -5.305 -0.456 -0.890 1.00 91.31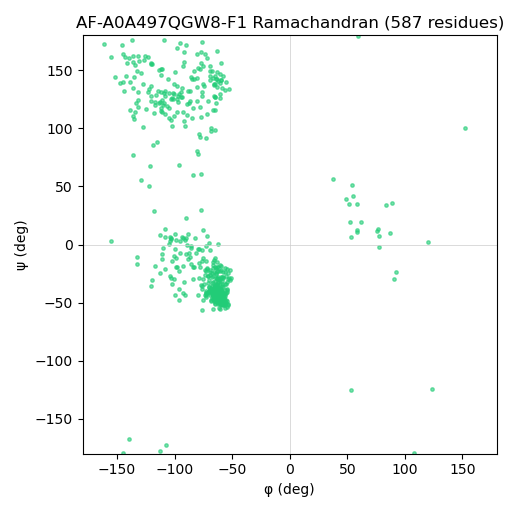 128 ILE A O 1
ATOM 1025 N N . PHE A 1 129 ? -6.482 -0.245 1.003 1.00 92.50 129 PHE A N 1
ATOM 1026 C CA . PHE 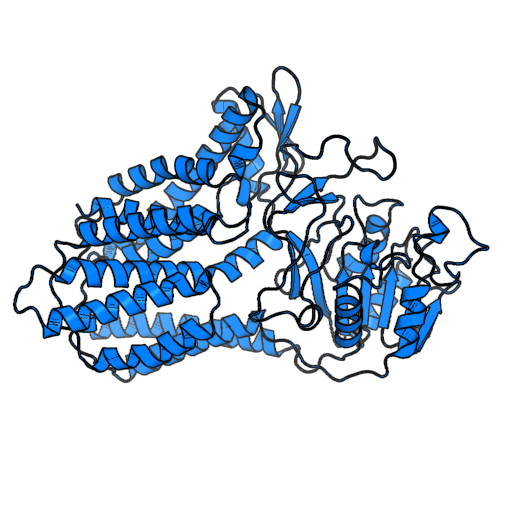A 1 129 ? -7.375 0.780 0.471 1.00 92.50 129 PHE A CA 1
ATOM 1027 C C . PHE A 1 129 ? -6.618 2.043 0.048 1.00 92.50 129 PHE A C 1
ATOM 1029 O O . PHE A 1 129 ? -6.817 2.522 -1.069 1.00 92.50 129 PHE A O 1
ATOM 1036 N N . VAL A 1 130 ? -5.747 2.573 0.913 1.00 94.12 130 VAL A N 1
ATOM 1037 C CA . VAL A 1 130 ? -5.029 3.817 0.605 1.00 94.12 130 VAL A CA 1
ATOM 1038 C C . VAL A 1 130 ? -3.909 3.603 -0.414 1.00 94.12 130 VAL A C 1
ATOM 1040 O O . VAL A 1 130 ? -3.745 4.450 -1.284 1.00 94.12 130 VAL A O 1
ATOM 1043 N N . SER A 1 131 ? -3.226 2.448 -0.403 1.00 93.81 131 SER A N 1
ATOM 1044 C CA . SER A 1 131 ? -2.119 2.183 -1.335 1.00 93.81 131 SER A CA 1
ATOM 1045 C C . SER A 1 131 ? -2.559 2.046 -2.796 1.00 93.81 131 SER A C 1
ATOM 1047 O O . SER A 1 131 ? -1.785 2.365 -3.694 1.00 93.81 131 SER A O 1
ATOM 1049 N N . HIS A 1 132 ? -3.798 1.610 -3.050 1.00 92.94 132 HIS A N 1
ATOM 1050 C CA . HIS A 1 132 ? -4.362 1.509 -4.406 1.00 92.94 132 HIS A CA 1
ATOM 1051 C C . HIS A 1 132 ? -5.213 2.724 -4.797 1.00 92.94 132 HIS A C 1
ATOM 1053 O O . HIS A 1 132 ? -5.434 2.974 -5.981 1.00 92.94 132 HIS A O 1
ATOM 1059 N N . GLY A 1 133 ? -5.735 3.459 -3.813 1.00 85.81 133 GLY A N 1
ATOM 1060 C CA . GLY A 1 133 ? -6.707 4.534 -3.999 1.00 85.81 133 GLY A CA 1
ATOM 1061 C C . GLY A 1 133 ? -6.294 5.815 -3.291 1.00 85.81 133 GLY A C 1
ATOM 1062 O O . GLY A 1 133 ? -7.062 6.323 -2.482 1.00 85.81 133 GLY A O 1
ATOM 1063 N N . HIS A 1 134 ? -5.094 6.322 -3.578 1.00 89.19 134 HIS A N 1
ATOM 1064 C CA . HIS A 1 134 ? -4.456 7.397 -2.807 1.00 89.19 134 HIS A CA 1
ATOM 1065 C C . HIS A 1 134 ? -5.168 8.758 -2.893 1.00 89.19 134 HIS A C 1
ATOM 1067 O O . HIS A 1 134 ? -5.411 9.435 -1.888 1.00 89.19 134 HIS A O 1
ATOM 1073 N N . ARG A 1 135 ? -5.521 9.167 -4.118 1.00 93.31 135 ARG A N 1
ATOM 1074 C CA . ARG A 1 135 ? -6.140 10.466 -4.417 1.00 93.31 135 ARG A CA 1
ATOM 1075 C C . ARG A 1 135 ? -7.660 10.433 -4.259 1.00 93.31 135 ARG A C 1
ATOM 1077 O O . ARG A 1 135 ? -8.329 9.472 -4.628 1.00 93.31 135 ARG A O 1
ATOM 1084 N N . VAL A 1 136 ? -8.212 11.543 -3.774 1.00 94.75 136 VAL A N 1
ATOM 1085 C CA . VAL A 1 136 ? -9.648 11.772 -3.537 1.00 94.75 136 VAL A CA 1
ATOM 1086 C C . VAL A 1 136 ? -10.115 12.991 -4.336 1.00 94.75 136 VAL A C 1
ATOM 1088 O O . VAL A 1 136 ? -10.733 13.923 -3.819 1.00 94.75 136 VAL A O 1
ATOM 1091 N N . ASP A 1 137 ? -9.790 12.993 -5.628 1.00 95.12 137 ASP A N 1
ATOM 1092 C CA . ASP A 1 137 ? -9.929 14.150 -6.524 1.00 95.12 137 ASP A CA 1
ATOM 1093 C C . ASP A 1 137 ? -11.355 14.694 -6.636 1.00 95.12 137 ASP A C 1
ATOM 1095 O O . ASP A 1 137 ? -11.558 15.887 -6.864 1.00 95.12 137 ASP A O 1
ATOM 1099 N N . PHE A 1 138 ? -12.362 13.841 -6.435 1.00 95.50 138 PHE A N 1
ATOM 1100 C CA . PHE A 1 138 ? -13.764 14.255 -6.463 1.00 95.50 138 PHE A CA 1
ATOM 1101 C C . PHE A 1 138 ? -14.115 15.256 -5.349 1.00 95.50 138 PHE A C 1
ATOM 1103 O O . PHE A 1 138 ? -15.119 15.960 -5.460 1.00 95.50 138 PHE A O 1
ATOM 1110 N N . LEU A 1 139 ? -13.306 15.350 -4.285 1.00 96.31 139 LEU A N 1
ATOM 1111 C CA . LEU A 1 139 ? -13.474 16.358 -3.237 1.00 96.31 139 LEU A CA 1
ATOM 1112 C C . LEU A 1 139 ? -12.845 17.705 -3.600 1.00 96.31 139 LEU A C 1
ATOM 1114 O O . LEU A 1 139 ? -13.248 18.713 -3.025 1.00 96.31 139 LEU A O 1
ATOM 1118 N N . SER A 1 140 ? -11.914 17.766 -4.553 1.00 97.00 140 SER A N 1
ATOM 1119 C CA . SER A 1 140 ? -11.168 18.988 -4.877 1.00 97.00 140 SER A CA 1
ATOM 1120 C C . SER A 1 140 ? -12.059 20.195 -5.227 1.00 97.00 140 SER A C 1
ATOM 1122 O O . SER A 1 140 ? -11.793 21.276 -4.697 1.00 97.00 140 SER A O 1
ATOM 1124 N N . PRO A 1 141 ? -13.162 20.064 -6.001 1.00 97.62 141 PRO A N 1
ATOM 1125 C CA . PRO A 1 141 ? -14.107 21.168 -6.213 1.00 97.62 141 PRO A CA 1
ATOM 1126 C C . PRO A 1 141 ? -14.752 21.679 -4.918 1.00 97.62 141 PRO A C 1
ATOM 1128 O O . PRO A 1 141 ? -14.909 22.885 -4.736 1.00 97.62 141 PRO A O 1
ATOM 1131 N N . ILE A 1 142 ? -15.091 20.773 -3.995 1.00 97.19 142 ILE A N 1
ATOM 1132 C CA . ILE A 1 142 ? -15.682 21.117 -2.695 1.00 97.19 142 ILE A CA 1
ATOM 1133 C C . ILE A 1 142 ? -14.640 21.817 -1.817 1.00 97.19 142 ILE A C 1
ATOM 1135 O O . ILE A 1 142 ? -14.952 22.836 -1.204 1.00 97.19 142 ILE A O 1
ATOM 1139 N N . ILE A 1 143 ? -13.403 21.307 -1.788 1.00 97.31 143 ILE A N 1
ATOM 1140 C CA . ILE A 1 143 ? -12.290 21.939 -1.070 1.00 97.31 143 ILE A CA 1
ATOM 1141 C C . ILE A 1 143 ? -12.078 23.361 -1.583 1.00 97.31 143 ILE A C 1
ATOM 1143 O O . ILE A 1 143 ? -12.108 24.283 -0.775 1.00 97.31 143 ILE A O 1
ATOM 1147 N N . SER A 1 144 ? -11.956 23.547 -2.902 1.00 97.75 144 SER A N 1
ATOM 1148 C CA . SER A 1 144 ? -11.751 24.863 -3.516 1.00 97.75 144 SER A CA 1
ATOM 1149 C C . SER A 1 144 ? -12.903 25.832 -3.237 1.00 97.75 144 SER A C 1
ATOM 1151 O O . SER A 1 144 ? -12.683 27.000 -2.913 1.00 97.75 144 SER A O 1
ATOM 1153 N N . MET A 1 145 ? -14.152 25.363 -3.311 1.00 97.81 145 MET A N 1
ATOM 1154 C CA . MET A 1 145 ? -15.313 26.183 -2.966 1.00 97.81 145 MET A CA 1
ATOM 1155 C C . MET A 1 145 ? -15.218 26.691 -1.521 1.00 97.81 145 MET A C 1
ATOM 1157 O O . MET A 1 145 ? -15.417 27.877 -1.268 1.00 97.81 145 MET A O 1
ATOM 1161 N N . ILE A 1 146 ? -14.887 25.814 -0.571 1.00 97.06 146 ILE A N 1
ATOM 1162 C CA . ILE A 1 146 ? -14.820 26.172 0.847 1.00 97.06 146 ILE A CA 1
ATOM 1163 C C . ILE A 1 146 ? -13.595 27.050 1.138 1.00 97.06 146 ILE A C 1
ATOM 1165 O O . ILE A 1 146 ? -13.735 28.041 1.846 1.00 97.06 146 ILE A O 1
ATOM 1169 N N . THR A 1 147 ? -12.416 26.771 0.574 1.00 95.81 147 THR A N 1
ATOM 1170 C CA . THR A 1 147 ? -11.231 27.638 0.735 1.00 95.81 147 THR A CA 1
ATOM 1171 C C . THR A 1 147 ? -11.480 29.054 0.213 1.00 95.81 147 THR A C 1
ATOM 1173 O O . THR A 1 147 ? -11.089 30.009 0.883 1.00 95.81 147 THR A O 1
ATOM 1176 N N . ASN A 1 148 ? -12.192 29.203 -0.913 1.00 96.50 148 ASN A N 1
ATOM 1177 C CA . ASN A 1 148 ? -12.615 30.512 -1.426 1.00 96.50 148 ASN A CA 1
ATOM 1178 C C . ASN A 1 148 ? -13.544 31.247 -0.443 1.00 96.50 148 ASN A C 1
ATOM 1180 O O . ASN A 1 148 ? -13.384 32.449 -0.236 1.00 96.50 148 ASN A O 1
ATOM 1184 N N . LEU A 1 149 ? -14.458 30.541 0.237 1.00 96.06 149 LEU A N 1
ATOM 1185 C CA . LEU A 1 149 ? -15.298 31.139 1.288 1.00 96.06 149 LEU A CA 1
ATOM 1186 C C . LEU A 1 149 ? -14.485 31.652 2.489 1.00 96.06 149 LEU A C 1
ATOM 1188 O O . LEU A 1 149 ? -14.902 32.607 3.140 1.00 96.06 149 LEU A O 1
ATOM 1192 N N . PHE A 1 150 ? -13.326 31.050 2.772 1.00 91.38 150 PHE A N 1
ATOM 1193 C CA . PHE A 1 150 ? -12.393 31.498 3.814 1.00 91.38 150 PHE A CA 1
ATOM 1194 C C . PHE A 1 150 ? -11.371 32.542 3.322 1.00 91.38 150 PHE A C 1
ATOM 1196 O O . PHE A 1 150 ? -10.451 32.888 4.061 1.00 91.38 150 PHE A O 1
ATOM 1203 N N . GLY A 1 151 ? -11.536 33.073 2.104 1.00 91.88 151 GLY A N 1
ATOM 1204 C CA . GLY A 1 151 ? -10.733 34.179 1.574 1.00 91.88 151 GLY A CA 1
ATOM 1205 C C . GLY A 1 151 ? -9.434 33.775 0.871 1.00 91.88 151 GLY A C 1
ATOM 1206 O O . GLY A 1 151 ? -8.630 34.650 0.558 1.00 91.88 151 GLY A O 1
ATOM 1207 N N . LEU A 1 152 ? -9.211 32.483 0.609 1.00 93.19 152 LEU A N 1
ATOM 1208 C CA . LEU A 1 152 ? -8.103 32.028 -0.238 1.00 93.19 152 LEU A CA 1
ATOM 1209 C C . LEU A 1 152 ? -8.540 31.994 -1.700 1.00 93.19 152 LEU A C 1
ATOM 1211 O O . LEU A 1 152 ? -9.547 31.373 -2.011 1.00 93.19 152 LEU A O 1
ATOM 1215 N N . ASN A 1 153 ? -7.747 32.553 -2.609 1.00 95.81 153 ASN A N 1
ATOM 1216 C CA . ASN A 1 153 ? -8.016 32.439 -4.042 1.00 95.81 153 ASN A CA 1
ATOM 1217 C C . ASN A 1 153 ? -7.599 31.052 -4.536 1.00 95.81 153 ASN A C 1
ATOM 1219 O O . ASN A 1 153 ? -6.406 30.738 -4.591 1.00 95.81 153 ASN A O 1
ATOM 1223 N N . THR A 1 154 ? -8.578 30.214 -4.885 1.00 97.19 154 THR A N 1
ATOM 1224 C CA . THR A 1 154 ? -8.310 28.841 -5.333 1.00 97.19 154 THR A CA 1
ATOM 1225 C C . THR A 1 154 ? -9.068 28.463 -6.600 1.00 97.19 154 THR A C 1
ATOM 1227 O O . THR A 1 154 ? -10.190 28.922 -6.818 1.00 97.19 154 THR A O 1
ATOM 1230 N N . ALA A 1 155 ? -8.467 27.588 -7.406 1.00 97.31 155 ALA A N 1
ATOM 1231 C CA . ALA A 1 155 ? -9.065 26.999 -8.604 1.00 97.31 155 ALA A CA 1
ATOM 1232 C C . ALA A 1 155 ? -8.770 25.493 -8.673 1.00 97.31 155 ALA A C 1
ATOM 1234 O O . ALA A 1 155 ? -7.851 25.011 -8.015 1.00 97.31 155 ALA A O 1
ATOM 1235 N N . VAL A 1 156 ? -9.527 24.742 -9.479 1.00 97.69 156 VAL A N 1
ATOM 1236 C CA . VAL A 1 156 ? -9.339 23.290 -9.642 1.00 97.69 156 VAL A CA 1
ATOM 1237 C C . VAL A 1 156 ? -9.086 22.943 -11.100 1.00 97.69 156 VAL A C 1
ATOM 1239 O O . VAL A 1 156 ? -9.816 23.394 -11.978 1.00 97.69 156 VAL A O 1
ATOM 1242 N N . SER A 1 157 ? -8.084 22.104 -11.350 1.00 96.69 157 SER A N 1
ATOM 1243 C CA . SER A 1 157 ? -7.816 21.516 -12.667 1.00 96.69 157 SER A CA 1
ATOM 1244 C C . SER A 1 157 ? -7.301 20.089 -12.490 1.00 96.69 157 SER A C 1
ATOM 1246 O O . SER A 1 157 ? -6.444 19.854 -11.644 1.00 96.69 157 SER A O 1
ATOM 1248 N N . HIS A 1 158 ? -7.855 19.127 -13.237 1.00 93.31 158 HIS A N 1
ATOM 1249 C CA . HIS A 1 158 ? -7.471 17.702 -13.187 1.00 93.31 158 HIS A CA 1
ATOM 1250 C C . HIS A 1 158 ? -7.397 17.110 -11.760 1.00 93.31 158 HIS A C 1
ATOM 1252 O O . HIS A 1 158 ? -6.490 16.351 -11.417 1.00 93.31 158 HIS A O 1
ATOM 1258 N N . GLY A 1 159 ? -8.342 17.498 -10.894 1.00 93.94 159 GLY A N 1
ATOM 1259 C CA . GLY A 1 159 ? -8.398 17.039 -9.502 1.00 93.94 159 GLY A CA 1
ATOM 1260 C C . GLY A 1 159 ? -7.410 17.720 -8.546 1.00 93.94 159 GLY A C 1
ATOM 1261 O O . GLY A 1 159 ? -7.462 17.451 -7.350 1.00 93.94 159 GLY A O 1
ATOM 1262 N N . ILE A 1 160 ? -6.559 18.628 -9.023 1.00 96.50 160 ILE A N 1
ATOM 1263 C CA . ILE A 1 160 ? -5.597 19.388 -8.214 1.00 96.50 160 ILE A CA 1
ATOM 1264 C C . ILE A 1 160 ? -6.217 20.728 -7.810 1.00 96.50 160 ILE A C 1
ATOM 1266 O O . ILE A 1 160 ? -6.818 21.412 -8.642 1.00 96.50 160 ILE A O 1
ATOM 1270 N N . VAL A 1 161 ? -6.067 21.109 -6.539 1.00 97.50 161 VAL A N 1
ATOM 1271 C CA . VAL A 1 161 ? -6.474 22.421 -6.016 1.00 97.50 161 VAL A CA 1
ATOM 1272 C C . VAL A 1 161 ? -5.282 23.372 -6.088 1.00 97.50 161 VAL A C 1
ATOM 1274 O O . VAL A 1 161 ? -4.291 23.192 -5.391 1.00 97.50 161 VAL A O 1
ATOM 1277 N N . PHE A 1 162 ? -5.373 24.402 -6.916 1.00 97.38 162 PHE A N 1
ATOM 1278 C CA . PHE A 1 162 ? -4.368 25.453 -7.021 1.00 97.38 162 PHE A CA 1
ATOM 1279 C C . PHE A 1 162 ? -4.695 26.557 -6.026 1.00 97.38 162 PHE A C 1
ATOM 1281 O O . PHE A 1 162 ? -5.773 27.147 -6.096 1.00 97.38 162 PHE A O 1
ATOM 1288 N N . VAL A 1 163 ? -3.775 26.834 -5.105 1.00 96.06 163 VAL A N 1
ATOM 1289 C CA . VAL A 1 163 ? -3.930 27.847 -4.057 1.00 96.06 163 VAL A CA 1
ATOM 1290 C C . VAL A 1 163 ? -2.985 29.004 -4.340 1.00 96.06 163 VAL A C 1
ATOM 1292 O O . VAL A 1 163 ? -1.765 28.844 -4.296 1.00 96.06 163 VAL A O 1
ATOM 1295 N N . GLN A 1 164 ? -3.541 30.177 -4.633 1.00 94.31 164 GLN A N 1
ATOM 1296 C CA . GLN A 1 164 ? -2.759 31.386 -4.849 1.00 94.31 164 GLN A CA 1
ATOM 1297 C C . GLN A 1 164 ? -2.366 32.004 -3.503 1.00 94.31 164 GLN A C 1
ATOM 1299 O O . GLN A 1 164 ? -3.215 32.350 -2.682 1.00 94.31 164 GLN A O 1
ATOM 1304 N N . THR A 1 165 ? -1.063 32.175 -3.302 1.00 87.81 165 THR A N 1
ATOM 1305 C CA . THR A 1 165 ? -0.486 32.945 -2.193 1.00 87.81 165 THR A CA 1
ATOM 1306 C C . THR A 1 165 ? 0.117 34.242 -2.730 1.00 87.81 165 THR A C 1
ATOM 1308 O O . THR A 1 165 ? 0.139 34.467 -3.940 1.00 87.81 165 THR A O 1
ATOM 1311 N N . PHE A 1 166 ? 0.619 35.112 -1.848 1.00 83.25 166 PHE A N 1
ATOM 1312 C CA . PHE A 1 166 ? 1.275 36.352 -2.278 1.00 83.25 166 PHE A CA 1
ATOM 1313 C C . PHE A 1 166 ? 2.539 36.098 -3.118 1.00 83.25 166 PHE A C 1
ATOM 1315 O O . PHE A 1 166 ? 2.858 36.893 -3.995 1.00 83.25 166 PHE A O 1
ATOM 1322 N N . GLN A 1 167 ? 3.257 35.002 -2.850 1.00 81.44 167 GLN A N 1
ATOM 1323 C CA . GLN A 1 167 ? 4.529 34.697 -3.512 1.00 81.44 167 GLN A CA 1
ATOM 1324 C C . GLN A 1 167 ? 4.346 33.845 -4.769 1.00 81.44 167 GLN A C 1
ATOM 1326 O O . GLN A 1 167 ? 4.985 34.110 -5.782 1.00 81.44 167 GLN A O 1
ATOM 1331 N N . GLN A 1 168 ? 3.492 32.818 -4.705 1.00 89.88 168 GLN A N 1
ATOM 1332 C CA . GLN A 1 168 ? 3.315 31.857 -5.794 1.00 89.88 168 GLN A CA 1
ATOM 1333 C C . GLN A 1 168 ? 2.001 31.075 -5.699 1.00 89.88 168 GLN A C 1
ATOM 1335 O O . GLN A 1 168 ? 1.262 31.165 -4.714 1.00 89.88 168 GLN A O 1
ATOM 1340 N N . VAL A 1 169 ? 1.714 30.293 -6.738 1.00 93.19 169 VAL A N 1
ATOM 1341 C CA . VAL A 1 169 ? 0.582 29.364 -6.776 1.00 93.19 169 VAL A CA 1
ATOM 1342 C C . VAL A 1 169 ? 1.076 27.970 -6.422 1.00 93.19 169 VAL A C 1
ATOM 1344 O O . VAL A 1 169 ? 1.985 27.454 -7.065 1.00 93.19 169 VAL A O 1
ATOM 1347 N N . TYR A 1 170 ? 0.454 27.355 -5.422 1.00 93.88 170 TYR A N 1
ATOM 1348 C CA . TYR A 1 170 ? 0.785 26.002 -4.998 1.00 93.88 170 TYR A CA 1
ATOM 1349 C C . TYR A 1 170 ? -0.260 24.996 -5.493 1.00 93.88 170 TYR A C 1
ATOM 1351 O O . TYR A 1 170 ? -1.444 25.170 -5.188 1.00 93.88 170 TYR A O 1
ATOM 1359 N N . PRO A 1 171 ? 0.145 23.937 -6.212 1.00 95.00 171 PRO A N 1
ATOM 1360 C CA . PRO A 1 171 ? -0.721 22.802 -6.496 1.00 95.00 171 PRO A CA 1
ATOM 1361 C C . PRO A 1 171 ? -0.862 21.911 -5.257 1.00 95.00 171 PRO A C 1
ATOM 1363 O O . PRO A 1 171 ? 0.127 21.545 -4.629 1.00 95.00 171 PRO A O 1
ATOM 1366 N N . PHE A 1 172 ? -2.095 21.548 -4.911 1.00 95.81 172 PHE A N 1
ATOM 1367 C CA . PHE A 1 172 ? -2.422 20.593 -3.855 1.00 95.81 172 PHE A CA 1
ATOM 1368 C C . PHE A 1 172 ? -3.129 19.379 -4.442 1.00 95.81 172 PHE A C 1
ATOM 1370 O O . PHE A 1 172 ? -4.214 19.493 -5.018 1.00 95.81 172 PHE A O 1
ATOM 1377 N N . THR A 1 173 ? -2.558 18.200 -4.218 1.00 95.19 173 THR A N 1
ATOM 1378 C CA . THR A 1 173 ? -3.292 16.943 -4.382 1.00 95.19 173 THR A CA 1
ATOM 1379 C C . THR A 1 173 ? -4.144 16.688 -3.140 1.00 95.19 173 THR A C 1
ATOM 1381 O O . THR A 1 173 ? -3.675 16.845 -2.009 1.00 95.19 173 THR A O 1
ATOM 1384 N N . THR A 1 174 ? -5.401 16.286 -3.336 1.00 95.69 174 THR A N 1
ATOM 1385 C CA . THR A 1 174 ? -6.289 15.881 -2.238 1.00 95.69 174 THR A CA 1
ATOM 1386 C C . THR A 1 174 ? -6.116 14.380 -2.001 1.00 95.69 174 THR A C 1
ATOM 1388 O O . THR A 1 174 ? -6.525 13.586 -2.844 1.00 95.69 174 THR A O 1
ATOM 1391 N N . THR A 1 175 ? -5.530 13.977 -0.869 1.00 95.88 175 THR A N 1
ATOM 1392 C CA . THR A 1 175 ? -5.302 12.556 -0.516 1.00 95.88 175 THR A CA 1
ATOM 1393 C C . THR A 1 175 ? -5.941 12.190 0.824 1.00 95.88 175 THR A C 1
ATOM 1395 O O . THR A 1 175 ? -6.247 13.070 1.641 1.00 95.88 175 THR A O 1
ATOM 1398 N N . TRP A 1 176 ? -6.137 10.893 1.083 1.00 95.62 176 TRP A N 1
ATOM 1399 C CA . TRP A 1 176 ? -6.678 10.404 2.360 1.00 95.62 176 TRP A CA 1
ATOM 1400 C C . TRP A 1 176 ? -5.828 10.832 3.563 1.00 95.62 176 TRP A C 1
ATOM 1402 O O . TRP A 1 176 ? -6.354 11.173 4.625 1.00 95.62 176 TRP A O 1
ATOM 1412 N N . GLU A 1 177 ? -4.515 10.873 3.397 1.00 94.62 177 GLU A N 1
ATOM 1413 C CA . GLU A 1 177 ? -3.536 11.238 4.415 1.00 94.62 177 GLU A CA 1
ATOM 1414 C C . GLU A 1 177 ? -3.640 12.717 4.767 1.00 94.62 177 GLU A C 1
ATOM 1416 O O . GLU A 1 177 ? -3.761 13.057 5.945 1.00 94.62 177 GLU A O 1
ATOM 1421 N N . LYS A 1 178 ? -3.694 13.596 3.756 1.00 95.31 178 LYS A N 1
ATOM 1422 C CA . LYS A 1 178 ? -3.898 15.045 3.940 1.00 95.31 178 LYS A CA 1
ATOM 1423 C C . LYS A 1 178 ? -5.208 15.344 4.665 1.00 95.31 178 LYS A C 1
ATOM 1425 O O . LYS A 1 178 ? -5.247 16.177 5.578 1.00 95.31 178 LYS A O 1
ATOM 1430 N N . LEU A 1 179 ? -6.267 14.607 4.323 1.00 95.62 179 LEU A N 1
ATOM 1431 C CA . LEU A 1 179 ? -7.561 14.685 5.003 1.00 95.62 179 LEU A CA 1
ATOM 1432 C C . LEU A 1 179 ? -7.491 14.207 6.463 1.00 95.62 179 LEU A C 1
ATOM 1434 O O . LEU A 1 179 ? -8.280 14.667 7.289 1.00 95.62 179 LEU A O 1
ATOM 1438 N N . GLY A 1 180 ? -6.518 13.366 6.825 1.00 95.25 180 GLY A N 1
ATOM 1439 C CA . GLY A 1 180 ? -6.397 12.762 8.153 1.00 95.25 180 GLY A CA 1
ATOM 1440 C C . GLY A 1 180 ? -7.260 11.509 8.310 1.00 95.25 180 GLY A C 1
ATOM 1441 O O . GLY A 1 180 ? -7.786 11.248 9.390 1.00 95.25 180 GLY A O 1
ATOM 1442 N N . PHE A 1 181 ? -7.436 10.733 7.242 1.00 96.12 181 PHE A N 1
ATOM 1443 C CA . PHE A 1 181 ? -8.331 9.578 7.224 1.00 96.12 181 PHE A CA 1
ATOM 1444 C C . PHE A 1 181 ? -7.965 8.512 8.268 1.00 96.12 181 PHE A C 1
ATOM 1446 O O . PHE A 1 181 ? -8.861 7.968 8.908 1.00 96.12 181 PHE A O 1
ATOM 1453 N N . PHE A 1 182 ? -6.675 8.255 8.515 1.00 95.94 182 PHE A N 1
ATOM 1454 C CA . PHE A 1 182 ? -6.242 7.203 9.444 1.00 95.94 182 PHE A CA 1
ATOM 1455 C C . PHE A 1 182 ? -6.723 7.398 10.898 1.00 95.94 182 PHE A C 1
ATOM 1457 O O . PHE A 1 182 ? -7.417 6.513 11.411 1.00 95.94 182 PHE A O 1
ATOM 1464 N N . PRO A 1 183 ? -6.453 8.536 11.580 1.00 95.88 183 PRO A N 1
ATOM 1465 C CA . PRO A 1 183 ? -6.995 8.771 12.920 1.00 95.88 183 PRO A CA 1
ATOM 1466 C C . PRO A 1 183 ? -8.518 8.673 12.978 1.00 95.88 183 PRO A C 1
ATOM 1468 O O . PRO A 1 183 ? -9.069 8.108 13.925 1.00 95.88 183 PRO A O 1
ATOM 1471 N N . TRP A 1 184 ? -9.211 9.180 11.956 1.00 96.06 184 TRP A N 1
ATOM 1472 C CA . TRP A 1 184 ? -10.662 9.077 11.911 1.00 96.06 184 TRP A CA 1
ATOM 1473 C C . TRP A 1 184 ? -11.161 7.659 11.754 1.00 96.06 184 TRP A C 1
ATOM 1475 O O . TRP A 1 184 ? -12.109 7.280 12.432 1.00 96.06 184 TRP A O 1
ATOM 1485 N N . PHE A 1 185 ? -10.545 6.885 10.869 1.00 96.12 185 PHE A N 1
ATOM 1486 C CA . PHE A 1 185 ? -10.908 5.502 10.626 1.00 96.12 185 PHE A CA 1
ATOM 1487 C C . PHE A 1 185 ? -10.782 4.682 11.918 1.00 96.12 185 PHE A C 1
ATOM 1489 O O . PHE A 1 185 ? -11.707 3.958 12.291 1.00 96.12 185 PHE A O 1
ATOM 1496 N N . ASN A 1 186 ? -9.715 4.906 12.691 1.00 96.94 186 ASN A N 1
ATOM 1497 C CA . ASN A 1 186 ? -9.562 4.312 14.021 1.00 96.94 186 ASN A CA 1
ATOM 1498 C C . ASN A 1 186 ? -10.653 4.764 15.003 1.00 96.94 186 ASN A C 1
ATOM 1500 O O . ASN A 1 186 ? -11.208 3.932 15.735 1.00 96.94 186 ASN A O 1
ATOM 1504 N N . MET A 1 187 ? -11.005 6.054 15.006 1.00 96.25 187 MET A N 1
ATOM 1505 C CA . MET A 1 187 ? -12.118 6.555 15.816 1.00 96.25 187 MET A CA 1
ATOM 1506 C C . MET A 1 187 ? -13.452 5.946 15.373 1.00 96.25 187 MET A C 1
ATOM 1508 O O . MET A 1 187 ? -14.257 5.581 16.224 1.00 96.25 187 MET A O 1
ATOM 1512 N N . LEU A 1 188 ? -13.698 5.788 14.073 1.00 94.94 188 LEU A N 1
ATOM 1513 C CA . LEU A 1 188 ? -14.908 5.182 13.521 1.00 94.94 188 LEU A CA 1
ATOM 1514 C C . LEU A 1 188 ? -15.070 3.745 14.026 1.00 94.94 188 LEU A C 1
ATOM 1516 O O . LEU A 1 188 ? -16.128 3.411 14.557 1.00 94.94 188 LEU A O 1
ATOM 1520 N N . ILE A 1 189 ? -14.019 2.925 13.942 1.00 94.38 189 ILE A N 1
ATOM 1521 C CA . ILE A 1 189 ? -14.034 1.529 14.407 1.00 94.38 189 ILE A CA 1
ATOM 1522 C C . ILE A 1 189 ? -14.439 1.444 15.884 1.00 94.38 189 ILE A C 1
ATOM 1524 O O . ILE A 1 189 ? -15.371 0.717 16.241 1.00 94.38 189 ILE A O 1
ATOM 1528 N N . GLY A 1 190 ? -13.791 2.223 16.753 1.00 93.56 190 GLY A N 1
ATOM 1529 C CA . GLY A 1 190 ? -14.130 2.211 18.176 1.00 93.56 190 GLY A CA 1
ATOM 1530 C C . GLY A 1 190 ? -15.493 2.846 18.481 1.00 93.56 190 GLY A C 1
ATOM 1531 O O . GLY A 1 190 ? -16.198 2.387 19.382 1.00 93.56 190 GLY A O 1
ATOM 1532 N N . SER A 1 191 ? -15.925 3.836 17.694 1.00 91.38 191 SER A N 1
ATOM 1533 C CA . SER A 1 191 ? -17.260 4.442 17.805 1.00 91.38 191 SER A CA 1
ATOM 1534 C C . SER A 1 191 ? -18.359 3.437 17.492 1.00 91.38 191 SER A C 1
ATOM 1536 O O . SER A 1 191 ? -19.342 3.361 18.225 1.00 91.38 191 SER A O 1
ATOM 1538 N N . LEU A 1 192 ? -18.191 2.627 16.442 1.00 89.44 192 LEU A N 1
ATOM 1539 C CA . LEU A 1 192 ? -19.145 1.577 16.082 1.00 89.44 192 LEU A CA 1
ATOM 1540 C C . LEU A 1 192 ? -19.320 0.571 17.227 1.00 89.44 192 LEU A C 1
ATOM 1542 O O . LEU A 1 192 ? -20.455 0.208 17.542 1.00 89.44 192 LEU A O 1
ATOM 1546 N N . LEU A 1 193 ? -18.231 0.191 17.906 1.00 87.62 193 LEU A N 1
ATOM 1547 C CA . LEU A 1 193 ? -18.295 -0.653 19.102 1.00 87.62 193 LEU A CA 1
ATOM 1548 C C . LEU A 1 193 ? -19.075 0.033 20.235 1.00 87.62 193 LEU A C 1
ATOM 1550 O O . LEU A 1 193 ? -20.010 -0.560 20.775 1.00 87.62 193 LEU A O 1
ATOM 1554 N N . ILE A 1 194 ? -18.737 1.284 20.576 1.00 86.25 194 ILE A N 1
ATOM 1555 C CA . ILE A 1 194 ? -19.429 2.055 21.627 1.00 86.25 194 ILE A CA 1
ATOM 1556 C C . ILE A 1 194 ? -20.928 2.148 21.335 1.00 86.25 194 ILE A C 1
ATOM 1558 O O . ILE A 1 194 ? -21.752 1.851 22.202 1.00 86.25 194 ILE A O 1
ATOM 1562 N N . ILE A 1 195 ? -21.284 2.539 20.109 1.00 81.94 195 ILE A N 1
ATOM 1563 C CA . ILE A 1 195 ? -22.671 2.727 19.680 1.00 81.94 195 ILE A CA 1
ATOM 1564 C C . ILE A 1 195 ? -23.419 1.389 19.719 1.00 81.94 195 ILE A C 1
ATOM 1566 O O . ILE A 1 195 ? -24.555 1.326 20.193 1.00 81.94 195 ILE A O 1
ATOM 1570 N N . PHE A 1 196 ? -22.792 0.290 19.292 1.00 77.75 196 PHE A N 1
ATOM 1571 C CA . PHE A 1 196 ? -23.412 -1.033 19.345 1.00 77.75 196 PHE A CA 1
ATOM 1572 C C . PHE A 1 196 ? -23.700 -1.496 20.783 1.00 77.75 196 PHE A C 1
ATOM 1574 O O . PHE A 1 196 ? -24.740 -2.120 21.041 1.00 77.75 196 PHE A O 1
ATOM 1581 N N . LEU A 1 197 ? -22.825 -1.136 21.726 1.00 76.50 197 LEU A N 1
ATOM 1582 C CA . LEU A 1 197 ? -22.967 -1.414 23.157 1.00 76.50 197 LEU A CA 1
ATOM 1583 C C . LEU A 1 197 ? -23.977 -0.497 23.868 1.00 76.50 197 LEU A C 1
ATOM 1585 O O . LEU A 1 197 ? -24.289 -0.722 25.037 1.00 76.50 197 LEU A O 1
ATOM 1589 N N . MET A 1 198 ? -24.555 0.497 23.186 1.00 74.44 198 MET A N 1
ATOM 1590 C CA . MET A 1 198 ? -25.603 1.336 23.767 1.00 74.44 198 MET A CA 1
ATOM 1591 C C . MET A 1 198 ? -26.881 0.544 24.075 1.00 74.44 198 MET A C 1
ATOM 1593 O O . MET A 1 198 ? -27.317 -0.338 23.321 1.00 74.44 198 MET A O 1
ATOM 1597 N N . SER A 1 199 ? -27.533 0.936 25.172 1.00 68.06 199 SER A N 1
ATOM 1598 C CA . SER A 1 199 ? -28.824 0.397 25.613 1.00 68.06 199 SER A CA 1
ATOM 1599 C C . SER A 1 199 ? -29.974 0.811 24.680 1.00 68.06 199 SER A C 1
ATOM 1601 O O . SER A 1 199 ? -30.853 0.011 24.356 1.00 68.06 199 SER A O 1
ATOM 1603 N N . ARG A 1 200 ? -29.948 2.051 24.173 1.00 71.56 200 ARG A N 1
ATOM 1604 C CA . ARG A 1 200 ? -30.987 2.631 23.308 1.00 71.56 200 ARG A CA 1
ATOM 1605 C C . ARG A 1 200 ? -30.841 2.187 21.849 1.00 71.56 200 ARG A C 1
ATOM 1607 O O . ARG A 1 200 ? -30.381 2.943 20.997 1.00 71.56 200 ARG A O 1
ATOM 1614 N N . LYS A 1 201 ? -31.309 0.976 21.530 1.00 69.50 201 LYS A N 1
ATOM 1615 C CA . LYS A 1 201 ? -31.182 0.386 20.180 1.00 69.50 201 LYS A CA 1
ATOM 1616 C C . LYS A 1 201 ? -31.804 1.214 19.042 1.00 69.50 201 LYS A C 1
ATOM 1618 O O . LYS A 1 201 ? -31.309 1.137 17.924 1.00 69.50 201 LYS A O 1
ATOM 1623 N N . ARG A 1 202 ? -32.838 2.028 19.309 1.00 72.06 202 ARG A N 1
ATOM 1624 C CA . ARG A 1 202 ? -33.466 2.911 18.301 1.00 72.06 202 ARG A CA 1
ATOM 1625 C C . ARG A 1 202 ? -32.563 4.071 17.855 1.00 72.06 202 ARG A C 1
ATOM 1627 O O . ARG A 1 202 ? -32.699 4.527 16.729 1.00 72.06 202 ARG A O 1
ATOM 1634 N N . MET A 1 203 ? -31.628 4.509 18.702 1.00 76.19 203 MET A N 1
ATOM 1635 C CA . MET A 1 203 ? -30.736 5.639 18.405 1.00 76.19 203 MET A CA 1
ATOM 1636 C C . MET A 1 203 ? -29.459 5.223 17.668 1.00 76.19 203 MET A C 1
ATOM 1638 O O . MET A 1 203 ? -28.776 6.084 17.129 1.00 76.19 203 MET A O 1
ATOM 1642 N N . ILE A 1 204 ? -29.152 3.921 17.604 1.00 80.62 204 ILE A N 1
ATOM 1643 C CA . ILE A 1 204 ? -27.928 3.396 16.974 1.00 80.62 204 ILE A CA 1
ATOM 1644 C C . ILE A 1 204 ? -27.782 3.908 15.542 1.00 80.62 204 ILE A C 1
ATOM 1646 O O . ILE A 1 204 ? -26.744 4.455 15.196 1.00 80.62 204 ILE A O 1
ATOM 1650 N N . PHE A 1 205 ? -28.828 3.769 14.726 1.00 81.69 205 PHE A N 1
ATOM 1651 C CA . PHE A 1 205 ? -28.789 4.185 13.324 1.00 81.69 205 PHE A CA 1
ATOM 1652 C C . PHE A 1 205 ? -28.524 5.689 13.176 1.00 81.69 205 PHE A C 1
ATOM 1654 O O . PHE A 1 205 ? -27.661 6.088 12.400 1.00 81.69 205 PHE A O 1
ATOM 1661 N N . LEU A 1 206 ? -29.204 6.511 13.983 1.00 85.44 206 LEU A N 1
ATOM 1662 C CA . LEU A 1 206 ? -29.012 7.963 14.004 1.00 85.44 206 LEU A CA 1
ATOM 1663 C C . LEU A 1 206 ? -27.598 8.350 14.453 1.00 85.44 206 LEU A C 1
ATOM 1665 O O . LEU A 1 206 ? -27.024 9.280 13.903 1.00 85.44 206 LEU A O 1
ATOM 1669 N N . TYR A 1 207 ? -27.028 7.637 15.426 1.00 87.19 207 TYR A N 1
ATOM 1670 C CA . TYR A 1 207 ? -25.687 7.917 15.944 1.00 87.19 207 TYR A CA 1
ATOM 1671 C C . TYR A 1 207 ? -24.608 7.515 14.943 1.00 87.19 207 TYR A C 1
ATOM 1673 O O . TYR A 1 207 ? -23.654 8.261 14.757 1.00 87.19 207 TYR A O 1
ATOM 1681 N N . VAL A 1 208 ? -24.776 6.375 14.264 1.00 88.38 208 VAL A N 1
ATOM 1682 C CA . VAL A 1 208 ? -23.867 5.949 13.192 1.00 88.38 208 VAL A CA 1
ATOM 1683 C C . VAL A 1 208 ? -23.888 6.973 12.060 1.00 88.38 208 VAL A C 1
ATOM 1685 O O . VAL A 1 208 ? -22.842 7.517 11.723 1.00 88.38 208 VAL A O 1
ATOM 1688 N N . ILE A 1 209 ? -25.066 7.300 11.520 1.00 90.06 209 ILE A N 1
ATOM 1689 C CA . ILE A 1 209 ? -25.184 8.289 10.436 1.00 90.06 209 ILE A CA 1
ATOM 1690 C C . ILE A 1 209 ? -24.664 9.655 10.874 1.00 90.06 209 ILE A C 1
ATOM 1692 O O . ILE A 1 209 ? -23.903 10.285 10.145 1.00 90.06 209 ILE A O 1
ATOM 1696 N N . GLY A 1 210 ? -25.038 10.100 12.073 1.00 90.75 210 GLY A N 1
ATOM 1697 C CA . GLY A 1 210 ? -24.583 11.368 12.620 1.00 90.75 210 GLY A CA 1
ATOM 1698 C C . GLY A 1 210 ? -23.060 11.428 12.741 1.00 90.75 210 GLY A C 1
ATOM 1699 O O . GLY A 1 210 ? -22.465 12.413 12.314 1.00 90.75 210 GLY A O 1
ATOM 1700 N N . PHE A 1 211 ? -22.421 10.366 13.243 1.00 90.81 211 PHE A N 1
ATOM 1701 C CA . PHE A 1 211 ? -20.962 10.265 13.306 1.00 90.81 211 PHE A CA 1
ATOM 1702 C C . PHE A 1 211 ? -20.326 10.362 11.915 1.00 90.81 211 PHE A C 1
ATOM 1704 O O . PHE A 1 211 ? -19.365 11.109 11.744 1.00 90.81 211 PHE A O 1
ATOM 1711 N N . PHE A 1 212 ? -20.867 9.654 10.916 1.00 92.69 212 PHE A N 1
ATOM 1712 C CA . PHE A 1 212 ? -20.366 9.719 9.540 1.00 92.69 212 PHE A CA 1
ATOM 1713 C C . PHE A 1 212 ? -20.470 11.130 8.958 1.00 92.69 212 PHE A C 1
ATOM 1715 O O . PHE A 1 212 ? -19.477 11.653 8.463 1.00 92.69 212 PHE A O 1
ATOM 1722 N N . ILE A 1 213 ? -21.640 11.768 9.056 1.00 93.94 213 ILE A N 1
ATOM 1723 C CA . ILE A 1 213 ? -21.863 13.116 8.514 1.00 93.94 213 ILE A CA 1
ATOM 1724 C C . ILE A 1 213 ? -20.933 14.126 9.192 1.00 93.94 213 ILE A C 1
ATOM 1726 O O . ILE A 1 213 ? -20.232 14.872 8.511 1.00 93.94 213 ILE A O 1
ATOM 1730 N N . ILE A 1 214 ? -20.889 14.131 10.527 1.00 94.75 214 ILE A N 1
ATOM 1731 C CA . ILE A 1 214 ? -20.039 15.054 11.289 1.00 94.75 214 ILE A CA 1
ATOM 1732 C C . ILE A 1 214 ? -18.562 14.794 11.000 1.00 94.75 214 ILE A C 1
ATOM 1734 O O . ILE A 1 214 ? -17.807 15.746 10.836 1.00 94.75 214 ILE A O 1
ATOM 1738 N N . GLY A 1 215 ? -18.155 13.527 10.897 1.00 93.94 215 GLY A N 1
ATOM 1739 C CA . GLY A 1 215 ? -16.793 13.140 10.538 1.00 93.94 215 GLY A CA 1
ATOM 1740 C C . GLY A 1 215 ? -16.385 13.657 9.159 1.00 93.94 215 GLY A C 1
ATOM 1741 O O . GLY A 1 215 ? -15.358 14.317 9.044 1.00 93.94 215 GLY A O 1
ATOM 1742 N N . ILE A 1 216 ? -17.209 13.430 8.131 1.00 92.88 216 ILE A N 1
ATOM 1743 C CA . ILE A 1 216 ? -16.938 13.883 6.757 1.00 92.88 216 ILE A CA 1
ATOM 1744 C C . ILE A 1 216 ? -16.821 15.409 6.696 1.00 92.88 216 ILE A C 1
ATOM 1746 O O . ILE A 1 216 ? -15.844 15.931 6.161 1.00 92.88 216 ILE A O 1
ATOM 1750 N N . VAL A 1 217 ? -17.785 16.126 7.285 1.00 95.25 217 VAL A N 1
ATOM 1751 C CA . VAL A 1 217 ? -17.751 17.596 7.344 1.00 95.25 217 VAL A CA 1
ATOM 1752 C C . VAL A 1 217 ? -16.494 18.071 8.074 1.00 95.25 217 VAL A C 1
ATOM 1754 O O . VAL A 1 217 ? -15.825 18.995 7.615 1.00 95.25 217 VAL A O 1
ATOM 1757 N N . TYR A 1 218 ? -16.133 17.412 9.176 1.00 95.94 218 TYR A N 1
ATOM 1758 C CA . TYR A 1 218 ? -14.933 17.743 9.930 1.00 95.94 218 TYR A CA 1
ATOM 1759 C C . TYR A 1 218 ? -13.644 17.535 9.127 1.00 95.94 218 TYR A C 1
ATOM 1761 O O . TYR A 1 218 ? -12.798 18.422 9.172 1.00 95.94 218 TYR A O 1
ATOM 1769 N N . PHE A 1 219 ? -13.473 16.437 8.370 1.00 91.00 219 PHE A N 1
ATOM 1770 C CA . PHE A 1 219 ? -12.251 16.256 7.558 1.00 91.00 219 PHE A CA 1
ATOM 1771 C C . PHE A 1 219 ? -12.070 17.323 6.519 1.00 91.00 219 PHE A C 1
ATOM 1773 O O . PHE A 1 219 ? -10.964 17.835 6.366 1.00 91.00 219 PHE A O 1
ATOM 1780 N N . ILE A 1 220 ? -13.156 17.663 5.835 1.00 95.19 220 ILE A N 1
ATOM 1781 C CA . ILE A 1 220 ? -13.137 18.696 4.813 1.00 95.19 220 ILE A CA 1
ATOM 1782 C C . ILE A 1 220 ? -12.711 20.025 5.444 1.00 95.19 220 ILE A C 1
ATOM 1784 O O . ILE A 1 220 ? -11.744 20.634 4.993 1.00 95.19 220 ILE A O 1
ATOM 1788 N N . LEU A 1 221 ? -13.355 20.437 6.541 1.00 96.56 221 LEU A N 1
ATOM 1789 C CA . LEU A 1 221 ? -13.020 21.692 7.224 1.00 96.56 221 LEU A CA 1
ATOM 1790 C C . LEU A 1 221 ? -11.609 21.687 7.824 1.00 96.56 221 LEU A C 1
ATOM 1792 O O . LEU A 1 221 ? -10.905 22.690 7.745 1.00 96.56 221 LEU A O 1
ATOM 1796 N N . ARG A 1 222 ? -11.172 20.562 8.394 1.00 96.94 222 ARG A N 1
ATOM 1797 C CA . ARG A 1 222 ? -9.816 20.382 8.926 1.00 96.94 222 ARG A CA 1
ATOM 1798 C C . ARG A 1 222 ? -8.767 20.537 7.826 1.00 96.94 222 ARG A C 1
ATOM 1800 O O . ARG A 1 222 ? -7.769 21.219 8.038 1.00 96.94 222 ARG A O 1
ATOM 1807 N N . TYR A 1 223 ? -8.983 19.922 6.666 1.00 97.00 223 TYR A N 1
ATOM 1808 C CA . TYR A 1 223 ? -8.053 20.011 5.543 1.00 97.00 223 TYR A CA 1
ATOM 1809 C C . TYR A 1 223 ? -7.987 21.429 4.970 1.00 97.00 223 TYR A C 1
ATOM 1811 O O . TYR A 1 223 ? -6.893 21.956 4.787 1.00 97.00 223 TYR A O 1
ATOM 1819 N N . VAL A 1 224 ? -9.137 22.092 4.801 1.00 96.81 224 VAL A N 1
ATOM 1820 C CA . VAL A 1 224 ? -9.212 23.516 4.428 1.00 96.81 224 VAL A CA 1
ATOM 1821 C C . VAL A 1 224 ? -8.440 24.391 5.421 1.00 96.81 224 VAL A C 1
ATOM 1823 O O . VAL A 1 224 ? -7.664 25.256 5.019 1.00 96.81 224 VAL A O 1
ATOM 1826 N N . PHE A 1 225 ? -8.604 24.144 6.722 1.00 96.50 225 PHE A N 1
ATOM 1827 C CA . PHE A 1 225 ? -7.873 24.863 7.763 1.00 96.50 225 PHE A CA 1
ATOM 1828 C C . PHE A 1 225 ? -6.357 24.639 7.671 1.00 96.50 225 PHE A C 1
ATOM 1830 O O . PHE A 1 225 ? -5.584 25.576 7.851 1.00 96.50 225 PHE A O 1
ATOM 1837 N N . PHE A 1 226 ? -5.909 23.428 7.340 1.00 96.88 226 PHE A N 1
ATOM 1838 C CA . PHE A 1 226 ? -4.488 23.155 7.126 1.00 96.88 226 PHE A CA 1
ATOM 1839 C C . PHE A 1 226 ? -3.942 23.800 5.851 1.00 96.88 226 PHE A C 1
ATOM 1841 O O . PHE A 1 226 ? -2.834 24.322 5.891 1.00 96.88 226 PHE A O 1
ATOM 1848 N N . ILE A 1 227 ? -4.713 23.856 4.760 1.00 96.06 227 ILE A N 1
ATOM 1849 C CA . ILE A 1 227 ? -4.347 24.642 3.569 1.00 96.06 227 ILE A CA 1
ATOM 1850 C C . ILE A 1 227 ? -4.142 26.116 3.951 1.00 96.06 227 ILE A C 1
ATOM 1852 O O . ILE A 1 227 ? -3.153 26.724 3.549 1.00 96.06 227 ILE A O 1
ATOM 1856 N N . TYR A 1 228 ? -5.025 26.670 4.787 1.00 94.81 228 TYR A N 1
ATOM 1857 C CA . TYR A 1 228 ? -4.891 28.035 5.297 1.00 94.81 228 TYR A CA 1
ATOM 1858 C C . TYR A 1 228 ? -3.657 28.220 6.197 1.00 94.81 228 TYR A C 1
ATOM 1860 O O . TYR A 1 228 ? -2.942 29.210 6.071 1.00 94.81 228 TYR A O 1
ATOM 1868 N N . ILE A 1 229 ? -3.354 27.279 7.099 1.00 94.75 229 ILE A N 1
ATOM 1869 C CA . ILE A 1 229 ? -2.116 27.341 7.898 1.00 94.75 229 ILE A CA 1
ATOM 1870 C C . ILE A 1 229 ? -0.891 27.273 6.987 1.00 94.75 229 ILE A C 1
ATOM 1872 O O . ILE A 1 229 ? 0.047 28.055 7.159 1.00 94.75 229 ILE A O 1
ATOM 1876 N N . PHE A 1 230 ? -0.888 26.359 6.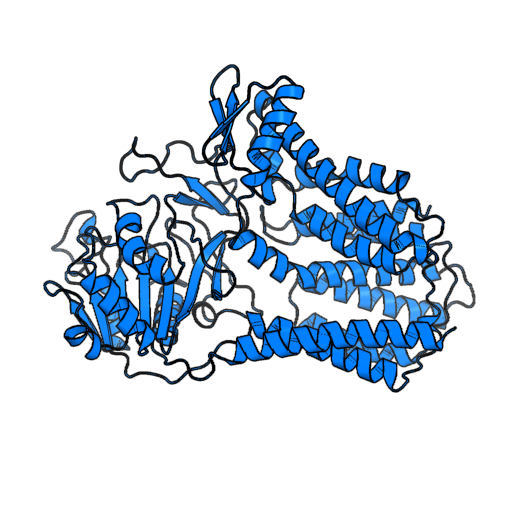016 1.00 93.94 230 PHE A N 1
ATOM 1877 C CA . PHE A 1 230 ? 0.205 26.232 5.064 1.00 93.94 230 PHE A CA 1
ATOM 1878 C C . PHE A 1 230 ? 0.411 27.534 4.289 1.00 93.94 230 PHE A C 1
ATOM 1880 O O . PHE A 1 230 ? 1.541 28.000 4.213 1.00 93.94 230 PHE A O 1
ATOM 1887 N N . SER A 1 231 ? -0.651 28.182 3.798 1.00 92.00 231 SER A N 1
ATOM 1888 C CA . SER A 1 231 ? -0.523 29.418 3.012 1.00 92.00 231 SER A CA 1
ATOM 1889 C C . SER A 1 231 ? 0.145 30.572 3.772 1.00 92.00 231 SER A C 1
ATOM 1891 O O . SER A 1 231 ? 0.596 31.526 3.144 1.00 92.00 231 SER A O 1
ATOM 1893 N N . HIS A 1 232 ? 0.207 30.495 5.106 1.00 90.81 232 HIS A N 1
ATOM 1894 C CA . HIS A 1 232 ? 0.865 31.478 5.970 1.00 90.81 232 HIS A CA 1
ATOM 1895 C C . HIS A 1 232 ? 2.227 31.017 6.505 1.00 90.81 232 HIS A C 1
ATOM 1897 O O . HIS A 1 232 ? 3.076 31.851 6.803 1.00 90.81 232 HIS A O 1
ATOM 1903 N N . THR A 1 233 ? 2.432 29.709 6.674 1.00 92.31 233 THR A N 1
ATOM 1904 C CA . THR A 1 233 ? 3.625 29.153 7.339 1.00 92.31 233 THR A CA 1
ATOM 1905 C C . THR A 1 233 ? 4.599 28.471 6.387 1.00 92.31 233 THR A C 1
ATOM 1907 O O . THR A 1 233 ? 5.755 28.280 6.748 1.00 92.31 233 THR A O 1
ATOM 1910 N N . MET A 1 234 ? 4.128 28.058 5.209 1.00 90.19 234 MET A N 1
ATOM 1911 C CA . MET A 1 234 ? 4.818 27.190 4.249 1.00 90.19 234 MET A CA 1
ATOM 1912 C C . MET A 1 234 ? 5.350 25.879 4.852 1.00 90.19 234 MET A C 1
ATOM 1914 O O . MET A 1 234 ? 6.213 25.223 4.275 1.00 90.19 234 MET A O 1
ATOM 1918 N N . ASN A 1 235 ? 4.827 25.462 6.010 1.00 92.19 235 ASN A N 1
ATOM 1919 C CA . ASN A 1 235 ? 5.244 24.237 6.675 1.00 92.19 235 ASN A CA 1
ATOM 1920 C C . ASN A 1 235 ? 4.362 23.065 6.233 1.00 92.19 235 ASN A C 1
ATOM 1922 O O . ASN A 1 235 ? 3.223 22.936 6.677 1.00 92.19 235 ASN A O 1
ATOM 1926 N N . LEU A 1 236 ? 4.905 22.184 5.395 1.00 91.38 236 LEU A N 1
ATOM 1927 C CA . LEU A 1 236 ? 4.192 20.999 4.913 1.00 91.38 236 LEU A CA 1
ATOM 1928 C C . LEU A 1 236 ? 3.987 19.924 5.986 1.00 91.38 236 LEU A C 1
ATOM 1930 O O . LEU A 1 236 ? 2.985 19.212 5.953 1.00 91.38 236 LEU A O 1
ATOM 1934 N N . SER A 1 237 ? 4.861 19.852 6.996 1.00 93.38 237 SER A N 1
ATOM 1935 C CA . SER A 1 237 ? 4.794 18.799 8.021 1.00 93.38 237 SER A CA 1
ATOM 1936 C C . SER A 1 237 ? 3.478 18.776 8.805 1.00 93.38 237 SER A C 1
ATOM 1938 O O . SER A 1 237 ? 3.126 17.744 9.379 1.00 93.38 237 SER A O 1
ATOM 1940 N N . ILE A 1 238 ? 2.702 19.868 8.782 1.00 95.19 238 ILE A N 1
ATOM 1941 C CA . ILE A 1 238 ? 1.371 19.951 9.397 1.00 95.19 238 ILE A CA 1
ATOM 1942 C C . ILE A 1 238 ? 0.424 18.841 8.942 1.00 95.19 238 ILE A C 1
ATOM 1944 O O . ILE A 1 238 ? -0.432 18.420 9.719 1.00 95.19 238 ILE A O 1
ATOM 1948 N N . PHE A 1 239 ? 0.584 18.334 7.718 1.00 94.31 239 PHE A N 1
ATOM 1949 C CA . PHE A 1 239 ? -0.338 17.351 7.168 1.00 94.31 239 PHE A CA 1
ATOM 1950 C C . PHE A 1 239 ? -0.022 15.895 7.550 1.00 94.31 239 PHE A C 1
ATOM 1952 O O . PHE A 1 239 ? -0.910 15.055 7.421 1.00 94.31 239 PHE A O 1
ATOM 1959 N N . TRP A 1 240 ? 1.187 15.579 8.027 1.00 93.25 240 TRP A N 1
ATOM 1960 C CA . TRP A 1 240 ? 1.587 14.192 8.335 1.00 93.25 240 TRP A CA 1
ATOM 1961 C C . TRP A 1 240 ? 2.259 14.002 9.697 1.00 93.25 240 TRP A C 1
ATOM 1963 O O . TRP A 1 240 ? 2.338 12.876 10.188 1.00 93.25 240 TRP A O 1
ATOM 1973 N N . ASN A 1 241 ? 2.733 15.069 10.343 1.00 94.75 241 ASN A N 1
ATOM 1974 C CA . ASN A 1 241 ? 3.358 14.963 11.657 1.00 94.75 241 ASN A CA 1
ATOM 1975 C C . ASN A 1 241 ? 2.331 14.489 12.716 1.00 94.75 241 ASN A C 1
ATOM 1977 O O . ASN A 1 241 ? 1.291 15.138 12.896 1.00 94.75 241 ASN A O 1
ATOM 1981 N N . PRO A 1 242 ? 2.627 13.419 13.477 1.00 95.56 242 PRO A N 1
ATOM 1982 C CA . PRO A 1 242 ? 1.720 12.830 14.453 1.00 95.56 242 PRO A CA 1
ATOM 1983 C C . PRO A 1 242 ? 1.185 13.805 15.502 1.00 95.56 242 PRO A C 1
ATOM 1985 O O . PRO A 1 242 ? 0.044 13.656 15.932 1.00 95.56 242 PRO A O 1
ATOM 1988 N N . PHE A 1 243 ? 1.954 14.824 15.897 1.00 96.25 243 PHE A N 1
ATOM 1989 C CA . PHE A 1 243 ? 1.505 15.814 16.875 1.00 96.25 243 PHE A CA 1
ATOM 1990 C C . PHE A 1 243 ? 0.468 16.774 16.291 1.00 96.25 243 PHE A C 1
ATOM 1992 O O . PHE A 1 243 ? -0.550 17.029 16.935 1.00 96.25 243 PHE A O 1
ATOM 1999 N N . TYR A 1 244 ? 0.672 17.268 15.065 1.00 96.38 244 TYR A N 1
ATOM 2000 C CA . TYR A 1 244 ? -0.332 18.095 14.389 1.00 96.38 244 TYR A CA 1
ATOM 2001 C C . TYR A 1 244 ? -1.601 17.288 14.108 1.00 96.38 244 TYR A C 1
ATOM 2003 O O . TYR A 1 244 ? -2.708 17.776 14.351 1.00 96.38 244 TYR A O 1
ATOM 2011 N N . LEU A 1 245 ? -1.455 16.024 13.692 1.00 95.75 245 LEU A N 1
ATOM 2012 C CA . LEU A 1 245 ? -2.578 15.102 13.548 1.00 95.75 245 LEU A CA 1
ATOM 2013 C C . LEU A 1 245 ? -3.322 14.928 14.881 1.00 95.75 245 LEU A C 1
ATOM 2015 O O . LEU A 1 245 ? -4.523 15.176 14.925 1.00 95.75 245 LEU A O 1
ATOM 2019 N N . LEU A 1 246 ? -2.631 14.622 15.980 1.00 96.50 246 LEU A N 1
ATOM 2020 C CA . LEU A 1 246 ? -3.228 14.495 17.314 1.00 96.50 246 LEU A CA 1
ATOM 2021 C C . LEU A 1 246 ? -4.005 15.754 17.722 1.00 96.50 246 LEU A C 1
ATOM 2023 O O . LEU A 1 246 ? -5.189 15.667 18.056 1.00 96.50 246 LEU A O 1
ATOM 2027 N N . LEU A 1 247 ? -3.374 16.930 17.662 1.00 97.31 247 LEU A N 1
ATOM 2028 C CA . LEU A 1 247 ? -3.996 18.193 18.075 1.00 97.31 247 LEU A CA 1
ATOM 2029 C C . LEU A 1 247 ? -5.226 18.522 17.222 1.00 97.31 247 LEU A C 1
ATOM 2031 O O . LEU A 1 247 ? -6.264 18.935 17.742 1.00 97.31 247 LEU A O 1
ATOM 2035 N N . SER A 1 248 ? -5.140 18.262 15.918 1.00 97.06 248 SER A N 1
ATOM 2036 C CA . SER A 1 248 ? -6.215 18.536 14.965 1.00 97.06 248 SER A CA 1
ATOM 2037 C C . SER A 1 248 ? -7.448 17.649 15.118 1.00 97.06 248 SER A C 1
ATOM 2039 O O . SER A 1 248 ? -8.421 17.883 14.416 1.00 97.06 248 SER A O 1
ATOM 2041 N N . PHE A 1 249 ? -7.455 16.651 16.005 1.00 96.94 249 PHE A N 1
ATOM 2042 C CA . PHE A 1 249 ? -8.617 15.786 16.267 1.00 96.94 249 PHE A CA 1
ATOM 2043 C C . PHE A 1 249 ? -9.265 16.020 17.643 1.00 96.94 249 PHE A C 1
ATOM 2045 O O . PHE A 1 249 ? -10.328 15.462 17.943 1.00 96.94 249 PHE A O 1
ATOM 2052 N N . ILE A 1 250 ? -8.694 16.911 18.462 1.00 96.44 250 ILE A N 1
ATOM 2053 C CA . ILE A 1 250 ? -9.297 17.336 19.732 1.00 96.44 250 ILE A CA 1
ATOM 2054 C C . ILE A 1 250 ? -10.676 17.990 19.508 1.00 96.44 250 ILE A C 1
ATOM 2056 O O . ILE A 1 250 ? -11.626 17.577 20.182 1.00 96.44 250 ILE A O 1
ATOM 2060 N N . PRO A 1 251 ? -10.863 18.937 18.557 1.00 96.62 251 PRO A N 1
ATOM 2061 C CA . PRO A 1 251 ? -12.169 19.567 18.349 1.00 96.62 251 PRO A CA 1
ATOM 2062 C C . PRO A 1 251 ? -13.271 18.575 17.957 1.00 96.62 251 PRO A C 1
ATOM 2064 O O . PRO A 1 251 ? -14.374 18.655 18.499 1.00 96.62 251 PRO A O 1
ATOM 2067 N N . LEU A 1 252 ? -12.973 17.595 17.092 1.00 95.38 252 LEU A N 1
ATOM 2068 C CA . LEU A 1 252 ? -13.919 16.524 16.755 1.00 95.38 252 LEU A CA 1
ATOM 2069 C C . LEU A 1 252 ? -14.328 15.734 18.002 1.00 95.38 252 LEU A C 1
ATOM 2071 O O . LEU A 1 252 ? -15.509 15.486 18.220 1.00 95.38 252 LEU A O 1
ATOM 2075 N N . THR A 1 253 ? -13.370 15.387 18.859 1.00 95.06 253 THR A N 1
ATOM 2076 C CA . THR A 1 253 ? -13.635 14.641 20.098 1.00 95.06 253 THR A CA 1
ATOM 2077 C C . THR A 1 253 ? -14.556 15.414 21.050 1.00 95.06 253 THR A C 1
ATOM 2079 O O . THR A 1 253 ? -15.495 14.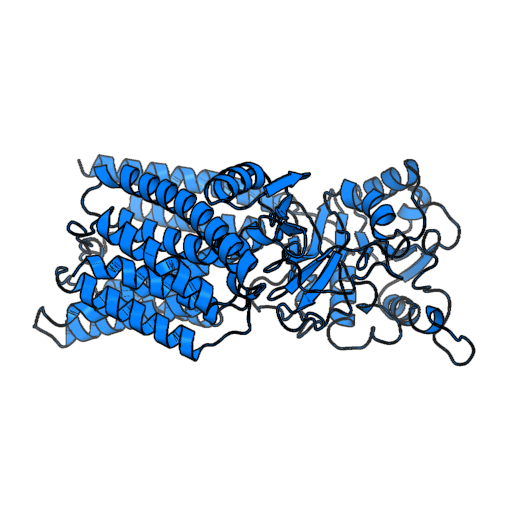846 21.622 1.00 95.06 253 THR A O 1
ATOM 2082 N N . LEU A 1 254 ? -14.343 16.726 21.190 1.00 94.62 254 LEU A N 1
ATOM 2083 C CA . LEU A 1 254 ? -15.210 17.603 21.984 1.00 94.62 254 LEU A CA 1
ATOM 2084 C C . LEU A 1 254 ? -16.614 17.719 21.374 1.00 94.62 254 LEU A C 1
ATOM 2086 O O . LEU A 1 254 ? -17.614 17.657 22.094 1.00 94.62 254 LEU A O 1
ATOM 2090 N N . LEU A 1 255 ? -16.699 17.831 20.047 1.00 93.94 255 LEU A N 1
ATOM 2091 C CA . LEU A 1 255 ? -17.963 17.894 19.318 1.00 93.94 255 LEU A CA 1
ATOM 2092 C C . LEU A 1 255 ? -18.776 16.604 19.492 1.00 93.94 255 LEU A C 1
ATOM 2094 O O . LEU A 1 255 ? -19.958 16.667 19.830 1.00 93.94 255 LEU A O 1
ATOM 2098 N N . LEU A 1 256 ? -18.139 15.439 19.342 1.00 91.50 256 LEU A N 1
ATOM 2099 C CA . LEU A 1 256 ? -18.764 14.131 19.554 1.00 91.50 256 LEU A CA 1
ATOM 2100 C C . LEU A 1 256 ? -19.258 13.966 20.992 1.00 91.50 256 LEU A C 1
ATOM 2102 O O . LEU A 1 256 ? -20.359 13.468 21.213 1.00 91.50 256 LEU A O 1
ATOM 2106 N N . THR A 1 257 ? -18.494 14.462 21.966 1.00 90.81 257 THR A N 1
ATOM 2107 C CA . THR A 1 257 ? -18.896 14.454 23.378 1.00 90.81 257 THR A CA 1
ATOM 2108 C C . THR A 1 257 ? -20.183 15.240 23.621 1.00 90.81 257 THR A C 1
ATOM 2110 O O . THR A 1 257 ? -21.011 14.822 24.432 1.00 90.81 257 THR A O 1
ATOM 2113 N N . LYS A 1 258 ? -20.365 16.364 22.918 1.00 91.19 258 LYS A N 1
ATOM 2114 C CA . LYS A 1 258 ? -21.548 17.222 23.039 1.00 91.19 258 LYS A CA 1
ATOM 2115 C C . LYS A 1 258 ? -22.750 16.687 22.258 1.00 91.19 258 LYS A C 1
ATOM 2117 O O . LYS A 1 258 ? -23.863 16.724 22.772 1.00 91.19 258 LYS A O 1
ATOM 2122 N N . LEU A 1 259 ? -22.540 16.225 21.024 1.00 89.38 259 LEU A N 1
ATOM 2123 C CA . LEU A 1 259 ? -23.616 15.809 20.115 1.00 89.38 259 LEU A CA 1
ATOM 2124 C C . LEU A 1 259 ? -24.084 14.370 20.351 1.00 89.38 259 LEU A C 1
ATOM 2126 O O . LEU A 1 259 ? -25.259 14.069 20.155 1.00 89.38 259 LEU A O 1
ATOM 2130 N N . PHE A 1 260 ? -23.190 13.498 20.817 1.00 87.12 260 PHE A N 1
ATOM 2131 C CA . PHE A 1 260 ? -23.484 12.103 21.133 1.00 87.12 260 PHE A CA 1
ATOM 2132 C C . PHE A 1 260 ? -23.155 11.816 22.600 1.00 87.12 260 PHE A C 1
ATOM 2134 O O . PHE A 1 260 ? -22.216 11.064 22.897 1.00 87.12 260 PHE A O 1
ATOM 2141 N N . PRO A 1 261 ? -23.911 12.409 23.545 1.00 85.00 261 PRO A N 1
ATOM 2142 C CA . PRO A 1 261 ? -23.703 12.148 24.955 1.00 85.00 261 PRO A CA 1
ATOM 2143 C C . PRO A 1 261 ? -23.928 10.663 25.238 1.00 85.00 261 PRO A C 1
ATOM 2145 O O . PRO A 1 261 ? -24.938 10.059 24.866 1.00 85.00 261 PRO A O 1
ATOM 2148 N N . LEU A 1 262 ? -22.957 10.069 25.924 1.00 79.88 262 LEU A N 1
ATOM 2149 C CA . LEU A 1 262 ? -22.944 8.650 26.272 1.00 79.88 262 LEU A CA 1
ATOM 2150 C C . LEU A 1 262 ? -23.621 8.386 27.628 1.00 79.88 262 LEU A C 1
ATOM 2152 O O . LEU A 1 262 ? -23.366 7.367 28.268 1.00 79.88 262 LEU A O 1
ATOM 2156 N N . ASP A 1 263 ? -24.505 9.283 28.075 1.00 69.69 263 ASP A N 1
ATOM 2157 C CA . ASP A 1 263 ? -25.147 9.239 29.397 1.00 69.69 263 ASP A CA 1
ATOM 2158 C C . ASP A 1 263 ? -25.975 7.965 29.617 1.00 69.69 263 ASP A C 1
ATOM 2160 O O . ASP A 1 263 ? -25.991 7.403 30.718 1.00 69.69 263 ASP A O 1
ATOM 2164 N N . ASP A 1 264 ? -26.544 7.416 28.543 1.00 63.38 264 ASP A N 1
ATOM 2165 C CA . ASP A 1 264 ? -27.305 6.164 28.534 1.00 63.38 264 ASP A CA 1
ATOM 2166 C C . ASP A 1 264 ? -26.487 4.923 28.149 1.00 63.38 264 ASP A C 1
ATOM 2168 O O . ASP A 1 264 ? -27.045 3.820 28.070 1.00 63.38 264 ASP A O 1
ATOM 2172 N N . VAL A 1 265 ? -25.171 5.059 27.922 1.00 61.78 265 VAL A N 1
ATOM 2173 C CA . VAL A 1 265 ? -24.290 3.896 27.756 1.00 61.78 265 VAL A CA 1
ATOM 2174 C C . VAL A 1 265 ? -24.275 3.149 29.081 1.00 61.78 265 VAL A C 1
ATOM 2176 O O . VAL A 1 265 ? -23.622 3.538 30.051 1.00 61.78 265 VAL A O 1
ATOM 2179 N N . ARG A 1 266 ? -25.076 2.095 29.152 1.00 61.03 266 ARG A N 1
ATOM 2180 C CA . ARG A 1 266 ? -24.903 1.008 30.099 1.00 61.03 266 ARG A CA 1
ATOM 2181 C C . ARG A 1 266 ? -24.283 -0.088 29.261 1.00 61.03 266 ARG A C 1
ATOM 2183 O O . ARG A 1 266 ? -24.997 -0.684 28.460 1.00 61.03 266 ARG A O 1
ATOM 2190 N N . ILE A 1 267 ? -22.970 -0.276 29.387 1.00 58.88 267 ILE A N 1
ATOM 2191 C CA . ILE A 1 267 ? -22.358 -1.489 28.856 1.00 58.88 267 ILE A CA 1
ATOM 2192 C C . ILE A 1 267 ? -22.897 -2.601 29.738 1.00 58.88 267 ILE A C 1
ATOM 2194 O O . ILE A 1 267 ? -22.493 -2.761 30.891 1.00 58.88 267 ILE A O 1
ATOM 2198 N N . ASP A 1 268 ? -23.933 -3.251 29.232 1.00 54.34 268 ASP A N 1
ATOM 2199 C CA . ASP A 1 268 ? -24.535 -4.367 29.914 1.00 54.34 268 ASP A CA 1
ATOM 2200 C C . ASP A 1 268 ? -23.658 -5.586 29.660 1.00 54.34 268 ASP A C 1
ATOM 2202 O O . ASP A 1 268 ? -23.739 -6.236 28.618 1.00 54.34 268 ASP A O 1
ATOM 2206 N N . PHE A 1 269 ? -22.766 -5.847 30.608 1.00 59.06 269 PHE A N 1
ATOM 2207 C CA . PHE A 1 269 ? -21.958 -7.053 30.614 1.00 59.06 269 PHE A CA 1
ATOM 2208 C C . PHE A 1 269 ? -22.774 -8.281 31.044 1.00 59.06 269 PHE A C 1
ATOM 2210 O O . PHE A 1 269 ? -22.181 -9.320 31.283 1.00 59.06 269 PHE A O 1
ATOM 2217 N N . ASP A 1 270 ? -24.112 -8.237 31.120 1.00 55.59 270 ASP A N 1
ATOM 2218 C CA . ASP A 1 270 ? -24.936 -9.409 31.448 1.00 55.59 270 ASP A CA 1
ATOM 2219 C C . ASP A 1 270 ? -24.659 -10.618 30.536 1.00 55.59 270 ASP A C 1
ATOM 2221 O O . ASP A 1 270 ? -24.818 -11.758 30.973 1.00 55.59 270 ASP A O 1
ATOM 2225 N N . PHE A 1 271 ? -24.154 -10.407 29.312 1.00 56.28 271 PHE A N 1
ATOM 2226 C CA . PHE A 1 271 ? -23.675 -11.504 28.461 1.00 56.28 271 PHE A CA 1
ATOM 2227 C C . PHE A 1 271 ? -22.492 -12.278 29.070 1.00 56.28 271 PHE A C 1
ATOM 2229 O O . PHE A 1 271 ? -22.366 -13.465 28.800 1.00 56.28 271 PHE A O 1
ATOM 2236 N N . LEU A 1 272 ? -21.671 -11.639 29.910 1.00 59.59 272 LEU A N 1
ATOM 2237 C CA . LEU A 1 272 ? -20.576 -12.256 30.661 1.00 59.59 272 LEU A CA 1
ATOM 2238 C C . LEU A 1 272 ? -21.048 -13.021 31.913 1.00 59.59 272 LEU A C 1
ATOM 2240 O O . LEU A 1 272 ? -20.283 -13.826 32.443 1.00 59.59 272 LEU A O 1
ATOM 2244 N N . LYS A 1 273 ? -22.287 -12.809 32.392 1.00 60.72 273 LYS A N 1
ATOM 2245 C CA . LYS A 1 273 ? -22.804 -13.482 33.605 1.00 60.72 273 LYS A CA 1
ATOM 2246 C C . LYS A 1 273 ? -23.054 -14.966 33.419 1.00 60.72 273 LYS A C 1
ATOM 2248 O O . LYS A 1 273 ? -22.897 -15.742 34.355 1.00 60.72 273 LYS A O 1
ATOM 2253 N N . TYR A 1 274 ? -23.512 -15.350 32.234 1.00 61.00 274 TYR A N 1
ATOM 2254 C CA . TYR A 1 274 ? -23.894 -16.723 31.949 1.00 61.00 274 TYR A CA 1
ATOM 2255 C C . TYR A 1 274 ? -23.354 -17.128 30.590 1.00 61.00 274 TYR A C 1
ATOM 2257 O O . TYR A 1 274 ? -23.872 -16.701 29.556 1.00 61.00 274 TYR A O 1
ATOM 2265 N N . TYR A 1 275 ? -22.374 -18.029 30.581 1.00 61.19 275 TYR A N 1
ATOM 2266 C CA . TYR A 1 275 ? -21.937 -18.651 29.343 1.00 61.19 275 TYR A CA 1
ATOM 2267 C C . TYR A 1 275 ? -23.009 -19.646 28.868 1.00 61.19 275 TYR A C 1
ATOM 2269 O O . TYR A 1 275 ? -23.039 -20.813 29.270 1.00 61.19 275 TYR A O 1
ATOM 2277 N N . ARG A 1 276 ? -23.942 -19.174 28.029 1.00 68.00 276 ARG A N 1
ATOM 2278 C CA . ARG A 1 276 ? -24.986 -19.998 27.397 1.00 68.00 276 ARG A CA 1
ATOM 2279 C C . ARG A 1 276 ? -24.814 -20.029 25.881 1.00 68.00 276 ARG A C 1
ATOM 2281 O O . ARG A 1 276 ? -25.427 -19.257 25.141 1.00 68.00 276 ARG A O 1
ATOM 2288 N N . LEU A 1 277 ? -24.018 -20.981 25.406 1.00 70.38 277 LEU A N 1
ATOM 2289 C CA . LEU A 1 277 ? -24.024 -21.363 23.998 1.00 70.38 277 LEU A CA 1
ATOM 2290 C C . LEU A 1 277 ? -25.319 -22.120 23.693 1.00 70.38 277 LEU A C 1
ATOM 2292 O O . LEU A 1 277 ? -25.533 -23.228 24.175 1.00 70.38 277 LEU A O 1
ATOM 2296 N N . ASN A 1 278 ? -26.192 -21.517 22.890 1.00 79.50 278 ASN A N 1
ATOM 2297 C CA . ASN A 1 278 ? -27.278 -22.239 22.238 1.00 79.50 278 ASN A CA 1
ATOM 2298 C C . ASN A 1 278 ? -26.841 -22.567 20.797 1.00 79.50 278 ASN A C 1
ATOM 2300 O O . ASN A 1 278 ? -25.840 -22.040 20.300 1.00 79.50 278 ASN A O 1
ATOM 2304 N N . ARG A 1 279 ? -27.599 -23.418 20.101 1.00 83.62 279 ARG A N 1
ATOM 2305 C CA . ARG A 1 279 ? -27.291 -23.793 18.710 1.00 83.62 279 ARG A CA 1
ATOM 2306 C C . ARG A 1 279 ? -27.170 -22.576 17.776 1.00 83.62 279 ARG A C 1
ATOM 2308 O O . ARG A 1 279 ? -26.345 -22.595 16.871 1.00 83.62 279 ARG A O 1
ATOM 2315 N N . SER A 1 280 ? -27.950 -21.518 18.012 1.00 81.81 280 SER A N 1
ATOM 2316 C CA . SER A 1 280 ? -27.911 -20.272 17.229 1.00 81.81 280 SER A CA 1
ATOM 2317 C C . SER A 1 280 ? -26.614 -19.483 17.451 1.00 81.81 280 SER A C 1
ATOM 2319 O O . SER A 1 280 ? -26.013 -19.004 16.492 1.00 81.81 280 SER A O 1
ATOM 2321 N N . HIS A 1 281 ? -26.135 -19.394 18.695 1.00 79.69 281 HIS A N 1
ATOM 2322 C CA . HIS A 1 281 ? -24.873 -18.751 19.056 1.00 79.69 281 HIS A CA 1
ATOM 2323 C C . HIS A 1 281 ? -23.692 -19.496 18.440 1.00 79.69 281 HIS A C 1
ATOM 2325 O O . HIS A 1 281 ? -22.849 -18.864 17.816 1.00 79.69 281 HIS A O 1
ATOM 2331 N N . ILE A 1 282 ? -23.667 -20.831 18.544 1.00 85.12 282 ILE A N 1
ATOM 2332 C CA . ILE A 1 282 ? -22.622 -21.652 17.915 1.00 85.12 282 ILE A CA 1
ATOM 2333 C C . ILE A 1 282 ? -22.620 -21.423 16.403 1.00 85.12 282 ILE A C 1
ATOM 2335 O O . ILE A 1 282 ? -21.575 -21.127 15.835 1.00 85.12 282 ILE A O 1
ATOM 2339 N N . LEU A 1 283 ? -23.789 -21.481 15.757 1.00 89.75 283 LEU A N 1
ATOM 2340 C CA . LEU A 1 283 ? -23.895 -21.239 14.319 1.00 89.75 283 LEU A CA 1
ATOM 2341 C C . LEU A 1 283 ? -23.436 -19.825 13.939 1.00 89.75 283 LEU A C 1
ATOM 2343 O O . LEU A 1 283 ? -22.740 -19.661 12.946 1.00 89.75 283 LEU A O 1
ATOM 2347 N N . THR A 1 284 ? -23.777 -18.812 14.737 1.00 86.44 284 THR A N 1
ATOM 2348 C CA . THR A 1 284 ? -23.332 -17.429 14.506 1.00 86.44 284 THR A CA 1
ATOM 2349 C C . THR A 1 284 ? -21.815 -17.310 14.636 1.00 86.44 284 THR A C 1
ATOM 2351 O O . THR A 1 284 ? -21.192 -16.699 13.779 1.00 86.44 284 THR A O 1
ATOM 2354 N N . ILE A 1 285 ? -21.208 -17.924 15.657 1.00 84.94 285 ILE A N 1
ATOM 2355 C CA . ILE A 1 285 ? -19.749 -17.936 15.851 1.00 84.94 285 ILE A CA 1
ATOM 2356 C C . ILE A 1 285 ? -19.059 -18.624 14.672 1.00 84.94 285 ILE A C 1
ATOM 2358 O O . ILE A 1 285 ? -18.108 -18.073 14.131 1.00 84.94 285 ILE A O 1
ATOM 2362 N N . VAL A 1 286 ? -19.563 -19.782 14.234 1.00 91.06 286 VAL A N 1
ATOM 2363 C CA . VAL A 1 286 ? -19.029 -20.493 13.063 1.00 91.06 286 VAL A CA 1
ATOM 2364 C C . VAL A 1 286 ? -19.154 -19.636 11.803 1.00 91.06 286 VAL A C 1
ATOM 2366 O O . VAL A 1 286 ? -18.198 -19.537 11.044 1.00 91.06 286 VAL A O 1
ATOM 2369 N N . MET A 1 287 ? -20.288 -18.963 11.594 1.00 92.56 287 MET A N 1
ATOM 2370 C CA . MET A 1 287 ? -20.482 -18.075 10.443 1.00 92.56 287 MET A CA 1
ATOM 2371 C C . MET A 1 287 ? -19.557 -16.854 10.489 1.00 92.56 287 MET A C 1
ATOM 2373 O O . MET A 1 287 ? -18.998 -16.491 9.462 1.00 92.56 287 MET A O 1
ATOM 2377 N N . VAL A 1 288 ? -19.346 -16.245 11.660 1.00 88.44 288 VAL A N 1
ATOM 2378 C CA . VAL A 1 288 ? -18.377 -15.147 11.830 1.00 88.44 288 VAL A CA 1
ATOM 2379 C C . VAL A 1 288 ? -16.954 -15.639 11.576 1.00 88.44 288 VAL A C 1
ATOM 2381 O O . VAL A 1 288 ? -16.199 -14.965 10.885 1.00 88.44 288 VAL A O 1
ATOM 2384 N N . PHE A 1 289 ? -16.590 -16.815 12.089 1.00 91.12 289 PHE A N 1
ATOM 2385 C CA . PHE A 1 289 ? -15.285 -17.416 11.828 1.00 91.12 289 PHE A CA 1
ATOM 2386 C C . PHE A 1 289 ? -15.079 -17.658 10.332 1.00 91.12 289 PHE A C 1
ATOM 2388 O O . PHE A 1 289 ? -14.075 -17.214 9.788 1.00 91.12 289 PHE A O 1
ATOM 2395 N N . LEU A 1 290 ? -16.041 -18.291 9.652 1.00 95.19 290 LEU A N 1
ATOM 2396 C CA . LEU A 1 290 ? -15.968 -18.530 8.211 1.00 95.19 290 LEU A CA 1
ATOM 2397 C C . LEU A 1 290 ? -15.921 -17.223 7.417 1.00 95.19 290 LEU A C 1
ATOM 2399 O O . LEU A 1 290 ? -15.175 -17.146 6.446 1.00 95.19 290 LEU A O 1
ATOM 2403 N N . PHE A 1 291 ? -16.663 -16.196 7.839 1.00 94.56 291 PHE A N 1
ATOM 2404 C CA . PHE A 1 291 ? -16.607 -14.866 7.239 1.00 94.56 291 PHE A CA 1
ATOM 2405 C C . PHE A 1 291 ? -15.203 -14.265 7.338 1.00 94.56 291 PHE A C 1
ATOM 2407 O O . PHE A 1 291 ? -14.636 -13.871 6.321 1.00 94.56 291 PHE A O 1
ATOM 2414 N N . LEU A 1 292 ? -14.621 -14.232 8.541 1.00 90.06 292 LEU A N 1
ATOM 2415 C CA . LEU A 1 292 ? -13.287 -13.673 8.773 1.00 90.06 292 LEU A CA 1
ATOM 2416 C C . LEU A 1 292 ? -12.204 -14.485 8.059 1.00 90.06 292 LEU A C 1
ATOM 2418 O O . LEU A 1 292 ? -11.394 -13.914 7.337 1.00 90.06 292 LEU A O 1
ATOM 2422 N N . PHE A 1 293 ? -12.228 -15.811 8.208 1.00 92.06 293 PHE A N 1
ATOM 2423 C CA . PHE A 1 293 ? -11.297 -16.726 7.551 1.00 92.06 293 PHE A CA 1
ATOM 2424 C C . PHE A 1 293 ? -11.338 -16.567 6.032 1.00 92.06 293 PHE A C 1
ATOM 2426 O O . PHE A 1 293 ? -10.296 -16.437 5.400 1.00 92.06 293 PHE A O 1
ATOM 2433 N N . SER A 1 294 ? -12.539 -16.514 5.450 1.00 94.31 294 SER A N 1
ATOM 2434 C CA . SER A 1 294 ? -12.684 -16.364 4.003 1.00 94.31 294 SER A CA 1
ATOM 2435 C C . SER A 1 294 ? -12.268 -14.975 3.541 1.00 94.31 294 SER A C 1
ATOM 2437 O O . SER A 1 294 ? -11.581 -14.872 2.539 1.00 94.31 294 SER A O 1
ATOM 2439 N N . THR A 1 295 ? -12.595 -13.917 4.289 1.00 90.19 295 THR A N 1
ATOM 2440 C CA . THR A 1 295 ? -12.150 -12.549 3.969 1.00 90.19 295 THR A CA 1
ATOM 2441 C C . THR A 1 295 ? -10.625 -12.453 3.962 1.00 90.19 295 THR A C 1
ATOM 2443 O O . THR A 1 295 ? -10.062 -11.900 3.025 1.00 90.19 295 THR A O 1
ATOM 2446 N N . ILE A 1 296 ? -9.945 -13.039 4.954 1.00 88.38 296 ILE A N 1
ATOM 2447 C CA . ILE A 1 296 ? -8.478 -13.134 4.962 1.00 88.38 296 ILE A CA 1
ATOM 2448 C C . ILE A 1 296 ? -8.003 -13.961 3.763 1.00 88.38 296 ILE A C 1
ATOM 2450 O O . ILE A 1 296 ? -7.098 -13.534 3.056 1.00 88.38 296 ILE A O 1
ATOM 2454 N N . GLY A 1 297 ? -8.648 -15.096 3.483 1.00 89.88 297 GLY A N 1
ATOM 2455 C CA . GLY A 1 297 ? -8.341 -15.956 2.340 1.00 89.88 297 GLY A CA 1
ATOM 2456 C C . GLY A 1 297 ? -8.412 -15.245 0.985 1.00 89.88 297 GLY A C 1
ATOM 2457 O O . GLY A 1 297 ? -7.591 -15.535 0.124 1.00 89.88 297 GLY A O 1
ATOM 2458 N N . VAL A 1 298 ? -9.314 -14.272 0.799 1.00 88.88 298 VAL A N 1
ATOM 2459 C CA . VAL A 1 298 ? -9.390 -13.469 -0.440 1.00 88.88 298 VAL A CA 1
ATOM 2460 C C . VAL A 1 298 ? -8.074 -12.749 -0.735 1.00 88.88 298 VAL A C 1
ATOM 2462 O O . VAL A 1 298 ? -7.656 -12.718 -1.890 1.00 88.88 298 VAL A O 1
ATOM 2465 N N . PHE A 1 299 ? -7.429 -12.192 0.291 1.00 84.31 299 PHE A N 1
ATOM 2466 C CA . PHE A 1 299 ? -6.236 -11.353 0.138 1.00 84.31 299 PHE A CA 1
ATOM 2467 C C . PHE A 1 299 ? -4.926 -12.094 0.424 1.00 84.31 299 PHE A C 1
ATOM 2469 O O . PHE A 1 299 ? -3.893 -11.750 -0.139 1.00 84.31 299 PHE A O 1
ATOM 2476 N N . ALA A 1 300 ? -4.953 -13.098 1.302 1.00 86.25 300 ALA A N 1
ATOM 2477 C CA . ALA A 1 300 ? -3.759 -13.795 1.771 1.00 86.25 300 ALA A CA 1
ATOM 2478 C C . ALA A 1 300 ? -3.493 -15.119 1.042 1.00 86.25 300 ALA A C 1
ATOM 2480 O O . ALA A 1 300 ? -2.375 -15.628 1.107 1.00 86.25 300 ALA A O 1
ATOM 2481 N N . PHE A 1 301 ? -4.490 -15.716 0.373 1.00 89.44 301 PHE A N 1
ATOM 2482 C CA . PHE A 1 301 ? -4.258 -16.961 -0.355 1.00 89.44 301 PHE A CA 1
ATOM 2483 C C . PHE A 1 301 ? -3.415 -16.711 -1.604 1.00 89.44 301 PHE A C 1
ATOM 2485 O O . PHE A 1 301 ? -3.804 -15.962 -2.505 1.00 89.44 301 PHE A O 1
ATOM 2492 N N . GLN A 1 302 ? -2.292 -17.419 -1.668 1.00 89.94 302 GLN A N 1
ATOM 2493 C CA . GLN A 1 302 ? -1.395 -17.422 -2.808 1.00 89.94 302 GLN A CA 1
ATOM 2494 C C . GLN A 1 302 ? -1.434 -18.779 -3.496 1.00 89.94 302 GLN A C 1
ATOM 2496 O O . GLN A 1 302 ? -1.217 -19.808 -2.860 1.00 89.94 302 GLN A O 1
ATOM 2501 N N . ASP A 1 303 ? -1.727 -18.778 -4.799 1.00 91.50 303 ASP A N 1
ATOM 2502 C CA . ASP A 1 303 ? -1.734 -19.998 -5.602 1.00 91.50 303 ASP A CA 1
ATOM 2503 C C . ASP A 1 303 ? -0.293 -20.528 -5.693 1.00 91.50 303 ASP A C 1
ATOM 2505 O O . ASP A 1 303 ? 0.561 -19.849 -6.276 1.00 91.50 303 ASP A O 1
ATOM 2509 N N . PRO A 1 304 ? 0.016 -21.717 -5.145 1.00 91.31 304 PRO A N 1
ATOM 2510 C CA . PRO A 1 304 ? 1.362 -22.276 -5.238 1.00 91.31 304 PRO A CA 1
ATOM 2511 C C . PRO A 1 304 ? 1.764 -22.584 -6.686 1.00 91.31 304 PRO A C 1
ATOM 2513 O O . PRO A 1 304 ? 2.955 -22.569 -7.001 1.00 91.31 304 PRO A O 1
ATOM 2516 N N . GLY A 1 305 ? 0.786 -22.818 -7.568 1.00 94.25 305 GLY A N 1
ATOM 2517 C CA . GLY A 1 305 ? 0.992 -23.101 -8.980 1.00 94.25 305 GLY A CA 1
ATOM 2518 C C . GLY A 1 305 ? 1.844 -24.339 -9.282 1.00 94.25 305 GLY A C 1
ATOM 2519 O O . GLY A 1 305 ? 2.346 -25.021 -8.388 1.00 94.25 305 GLY A O 1
ATOM 2520 N N . ASN A 1 306 ? 2.027 -24.620 -10.573 1.00 96.25 306 ASN A N 1
ATOM 2521 C CA . ASN A 1 306 ? 2.942 -25.660 -11.058 1.00 96.25 306 ASN A CA 1
ATOM 2522 C C . ASN A 1 306 ? 4.192 -25.014 -11.637 1.00 96.25 306 ASN A C 1
ATOM 2524 O O . ASN A 1 306 ? 4.078 -24.126 -12.479 1.00 96.25 306 ASN A O 1
ATOM 2528 N N . LYS A 1 307 ? 5.371 -25.481 -11.221 1.00 97.38 307 LYS A N 1
ATOM 2529 C CA . LYS A 1 307 ? 6.657 -24.958 -11.694 1.00 97.38 307 LYS A CA 1
ATOM 2530 C C . LYS A 1 307 ? 6.870 -25.255 -13.187 1.00 97.38 307 LYS A C 1
ATOM 2532 O O . LYS A 1 307 ? 6.559 -26.351 -13.650 1.00 97.38 307 LYS A O 1
ATOM 2537 N N . LYS A 1 308 ? 7.399 -24.267 -13.909 1.00 97.94 308 LYS A N 1
ATOM 2538 C CA . LYS A 1 308 ? 7.813 -24.311 -15.320 1.00 97.94 308 LYS A CA 1
ATOM 2539 C C . LYS A 1 308 ? 9.314 -24.607 -15.444 1.00 97.94 308 LYS A C 1
ATOM 2541 O O . LYS A 1 308 ? 10.033 -24.650 -14.442 1.00 97.94 308 LYS A O 1
ATOM 2546 N N . SER A 1 309 ? 9.790 -24.801 -16.672 1.00 97.19 309 SER A N 1
ATOM 2547 C CA . SER A 1 309 ? 11.187 -25.158 -16.954 1.00 97.19 309 SER A CA 1
ATOM 2548 C C . SER A 1 309 ? 12.182 -24.040 -16.637 1.00 97.19 309 SER A C 1
ATOM 2550 O O . SER A 1 309 ? 13.334 -24.339 -16.339 1.00 97.19 309 SER A O 1
ATOM 2552 N N . GLY A 1 310 ? 11.748 -22.776 -16.639 1.00 97.50 310 GLY A N 1
ATOM 2553 C CA . GLY A 1 310 ? 12.605 -21.644 -16.295 1.00 97.50 310 GLY A CA 1
ATOM 2554 C C . GLY A 1 310 ? 13.367 -21.055 -17.477 1.00 97.50 310 GLY A C 1
ATOM 2555 O O . GLY A 1 310 ? 14.512 -20.647 -17.314 1.00 97.50 310 GLY A O 1
ATOM 2556 N N . ARG A 1 311 ? 12.760 -21.034 -18.667 1.00 98.75 311 ARG A N 1
ATOM 2557 C CA . ARG A 1 311 ? 13.304 -20.369 -19.860 1.00 98.75 311 ARG A CA 1
ATOM 2558 C C . ARG A 1 311 ? 12.937 -18.887 -19.827 1.00 98.75 311 ARG A C 1
ATOM 2560 O O . ARG A 1 311 ? 11.755 -18.550 -19.846 1.00 98.75 311 ARG A O 1
ATOM 2567 N N . ILE A 1 312 ? 13.927 -18.011 -19.766 1.00 98.88 312 ILE A N 1
ATOM 2568 C CA . ILE A 1 312 ? 13.769 -16.565 -19.612 1.00 98.88 312 ILE A CA 1
ATOM 2569 C C . ILE A 1 312 ? 14.202 -15.880 -20.905 1.00 98.88 312 ILE A C 1
ATOM 2571 O O . ILE A 1 312 ? 15.288 -16.150 -21.414 1.00 98.88 312 ILE A O 1
ATOM 2575 N N . LEU A 1 313 ? 13.376 -14.966 -21.405 1.00 98.88 313 LEU A N 1
ATOM 2576 C CA . LEU A 1 313 ? 13.739 -14.020 -22.453 1.00 98.88 313 LEU A CA 1
ATOM 2577 C C . LEU A 1 313 ? 13.827 -12.616 -21.859 1.00 98.88 313 LEU A C 1
ATOM 2579 O O . LEU A 1 313 ? 12.833 -12.107 -21.345 1.00 98.88 313 LEU A O 1
ATOM 2583 N N . ILE A 1 314 ? 14.998 -11.990 -21.949 1.00 98.75 314 ILE A N 1
ATOM 2584 C CA . ILE A 1 314 ? 15.183 -10.567 -21.654 1.00 98.75 314 ILE A CA 1
ATOM 2585 C C . ILE A 1 314 ? 15.075 -9.790 -22.961 1.00 98.75 314 ILE A C 1
ATOM 2587 O O . ILE A 1 314 ? 15.760 -10.109 -23.936 1.00 98.75 314 ILE A O 1
ATOM 2591 N N . ASP A 1 315 ? 14.207 -8.785 -22.984 1.00 98.50 315 ASP A N 1
ATOM 2592 C CA . ASP A 1 315 ? 14.026 -7.923 -24.143 1.00 98.50 315 ASP A CA 1
ATOM 2593 C C . ASP A 1 315 ? 15.056 -6.781 -24.161 1.00 98.50 315 ASP A C 1
ATOM 2595 O O . ASP A 1 315 ? 14.994 -5.857 -23.354 1.00 98.50 315 ASP A O 1
ATOM 2599 N N . GLU A 1 316 ? 16.009 -6.859 -25.092 1.00 97.81 316 GLU A N 1
ATOM 2600 C CA . GLU A 1 316 ? 16.977 -5.791 -25.397 1.00 97.81 316 GLU A CA 1
ATOM 2601 C C . GLU A 1 316 ? 16.551 -4.981 -26.629 1.00 97.81 316 GLU A C 1
ATOM 2603 O O . GLU A 1 316 ? 16.999 -3.859 -26.827 1.00 97.81 316 GLU A O 1
ATOM 2608 N N . PHE A 1 317 ? 15.672 -5.527 -27.473 1.00 97.56 317 PHE A N 1
ATOM 2609 C CA . PHE A 1 317 ? 15.286 -4.911 -28.741 1.00 97.56 317 PHE A CA 1
ATOM 2610 C C . PHE A 1 317 ? 14.578 -3.559 -28.553 1.00 97.56 317 PHE A C 1
ATOM 2612 O O . PHE A 1 317 ? 14.716 -2.672 -29.393 1.00 97.56 317 PHE A O 1
ATOM 2619 N N . HIS A 1 318 ? 13.865 -3.383 -27.437 1.00 97.62 318 HIS A N 1
ATOM 2620 C CA . HIS A 1 318 ? 13.132 -2.154 -27.126 1.00 97.62 318 HIS A CA 1
ATOM 2621 C C . HIS A 1 318 ? 13.824 -1.253 -26.096 1.00 97.62 318 HIS A C 1
ATOM 2623 O O . HIS A 1 318 ? 13.240 -0.240 -25.712 1.00 97.62 318 HIS A O 1
ATOM 2629 N N . SER A 1 319 ? 15.037 -1.580 -25.635 1.00 95.00 319 SER A N 1
ATOM 2630 C CA . SER A 1 319 ? 15.723 -0.821 -24.584 1.00 95.00 319 SER A CA 1
ATOM 2631 C C . SER A 1 319 ? 17.178 -0.538 -24.941 1.00 95.00 319 SER A C 1
ATOM 2633 O O . SER A 1 319 ? 17.981 -1.443 -25.129 1.00 95.00 319 SER A O 1
ATOM 2635 N N . GLU A 1 320 ? 17.528 0.746 -24.979 1.00 93.12 320 GLU A N 1
ATOM 2636 C CA . GLU A 1 320 ? 18.917 1.216 -25.075 1.00 93.12 320 GLU A CA 1
ATOM 2637 C C . GLU A 1 320 ? 19.538 1.487 -23.688 1.00 93.12 320 GLU A C 1
ATOM 2639 O O . GLU A 1 320 ? 20.658 1.992 -23.587 1.00 93.12 320 GLU A O 1
ATOM 2644 N N . TRP A 1 321 ? 18.811 1.171 -22.610 1.00 93.75 321 TRP A N 1
ATOM 2645 C CA . TRP A 1 321 ? 19.216 1.374 -21.220 1.00 93.75 321 TRP A CA 1
ATOM 2646 C C . TRP A 1 321 ? 19.447 0.025 -20.520 1.00 93.75 321 TRP A C 1
ATOM 2648 O O . TRP A 1 321 ? 18.835 -0.987 -20.865 1.00 93.75 321 TRP A O 1
ATOM 2658 N N . GLU A 1 322 ? 20.342 -0.007 -19.529 1.00 93.19 322 GLU A N 1
ATOM 2659 C CA . GLU A 1 322 ? 20.600 -1.200 -18.704 1.00 93.19 322 GLU A CA 1
ATOM 2660 C C . GLU A 1 322 ? 20.937 -2.476 -19.498 1.00 93.19 322 GLU A C 1
ATOM 2662 O O . GLU A 1 322 ? 20.345 -3.535 -19.305 1.00 93.19 322 GLU A O 1
ATOM 2667 N N . ASP A 1 323 ? 21.902 -2.375 -20.411 1.00 93.38 323 ASP A N 1
ATOM 2668 C CA . ASP A 1 323 ? 22.337 -3.457 -21.308 1.00 93.38 323 ASP A CA 1
ATOM 2669 C C . ASP A 1 323 ? 22.697 -4.757 -20.546 1.00 93.38 323 ASP A C 1
ATOM 2671 O O . ASP A 1 323 ? 23.417 -4.730 -19.545 1.00 93.38 323 ASP A O 1
ATOM 2675 N N . THR A 1 324 ? 22.231 -5.924 -21.004 1.00 96.69 324 THR A N 1
ATOM 2676 C CA . THR A 1 324 ? 22.656 -7.230 -20.448 1.00 96.69 324 THR A CA 1
ATOM 2677 C C . THR A 1 324 ? 23.726 -7.949 -21.265 1.00 96.69 324 THR A C 1
ATOM 2679 O O . THR A 1 324 ? 24.168 -9.029 -20.868 1.00 96.69 324 THR A O 1
ATOM 2682 N N . THR A 1 325 ? 24.120 -7.412 -22.416 1.00 94.88 325 THR A N 1
ATOM 2683 C CA . THR A 1 325 ? 25.004 -8.047 -23.405 1.00 94.88 325 THR A CA 1
ATOM 2684 C C . THR A 1 325 ? 26.477 -7.709 -23.206 1.00 94.88 325 THR A C 1
ATOM 2686 O O . THR A 1 325 ? 27.342 -8.438 -23.696 1.00 94.88 325 THR A O 1
ATOM 2689 N N . LYS A 1 326 ? 26.781 -6.636 -22.466 1.00 94.56 326 LYS A N 1
ATOM 2690 C CA . LYS A 1 326 ? 28.145 -6.144 -22.278 1.00 94.56 326 LYS A CA 1
ATOM 2691 C C . LYS A 1 326 ? 28.564 -6.136 -20.811 1.00 94.56 326 LYS A C 1
ATOM 2693 O O . LYS A 1 326 ? 27.887 -5.568 -19.963 1.00 94.56 326 LYS A O 1
ATOM 2698 N N . ALA A 1 327 ? 29.708 -6.751 -20.522 1.00 94.69 327 ALA A N 1
ATOM 2699 C CA . ALA A 1 327 ? 30.211 -6.897 -19.162 1.00 94.69 327 ALA A CA 1
ATOM 2700 C C . ALA A 1 327 ? 30.669 -5.569 -18.547 1.00 94.69 327 ALA A C 1
ATOM 2702 O O . ALA A 1 327 ? 31.328 -4.763 -19.202 1.00 94.69 327 ALA A O 1
ATOM 2703 N N . LEU A 1 328 ? 30.393 -5.388 -17.251 1.00 91.19 328 LEU A N 1
ATOM 2704 C CA . LEU A 1 328 ? 31.089 -4.402 -16.421 1.00 91.19 328 LEU A CA 1
ATOM 2705 C C . LEU A 1 328 ? 32.544 -4.867 -16.232 1.00 91.19 328 LEU A C 1
ATOM 2707 O O . LEU A 1 328 ? 32.823 -5.756 -15.425 1.00 91.19 328 LEU A O 1
ATOM 2711 N N . ASP A 1 329 ? 33.466 -4.284 -16.997 1.00 92.06 329 ASP A N 1
ATOM 2712 C CA . ASP A 1 329 ? 34.881 -4.656 -17.016 1.00 92.06 329 ASP A CA 1
ATOM 2713 C C . ASP A 1 329 ? 35.820 -3.433 -17.089 1.00 92.06 329 ASP A C 1
ATOM 2715 O O . ASP A 1 329 ? 35.427 -2.297 -16.825 1.00 92.06 329 ASP A O 1
ATOM 2719 N N . LYS A 1 330 ? 37.104 -3.672 -17.381 1.00 93.19 330 LYS A N 1
ATOM 2720 C CA . LYS A 1 330 ? 38.139 -2.627 -17.458 1.00 93.19 330 LYS A CA 1
ATOM 2721 C C . LYS A 1 330 ? 38.225 -1.950 -18.832 1.00 93.19 330 LYS A C 1
ATOM 2723 O O . LYS A 1 330 ? 39.046 -1.054 -19.002 1.00 93.19 330 LYS A O 1
ATOM 2728 N N . GLU A 1 331 ? 37.419 -2.371 -19.799 1.00 94.62 331 GLU A N 1
ATOM 2729 C CA . GLU A 1 331 ? 37.466 -1.913 -21.190 1.00 94.62 331 GLU A CA 1
ATOM 2730 C C . GLU A 1 331 ? 36.232 -1.072 -21.566 1.00 94.62 331 GLU A C 1
ATOM 2732 O O . GLU A 1 331 ? 36.226 -0.393 -22.596 1.00 94.62 331 GLU A O 1
ATOM 2737 N N . TRP A 1 332 ? 35.188 -1.063 -20.728 1.00 93.06 332 TRP A N 1
ATOM 2738 C CA . TRP A 1 332 ? 33.988 -0.253 -20.919 1.00 93.06 332 TRP A CA 1
ATOM 2739 C C . TRP A 1 332 ? 33.830 0.852 -19.868 1.00 93.06 332 TRP A C 1
ATOM 2741 O O . TRP A 1 332 ? 33.725 0.602 -18.669 1.00 93.06 332 TRP A O 1
ATOM 2751 N N . TYR A 1 333 ? 33.746 2.098 -20.339 1.00 89.75 333 TYR A N 1
ATOM 2752 C CA . TYR A 1 333 ? 33.657 3.300 -19.509 1.00 89.75 333 TYR A CA 1
ATOM 2753 C C . TYR A 1 333 ? 32.373 4.097 -19.789 1.00 89.75 333 TYR A C 1
ATOM 2755 O O . TYR A 1 333 ? 31.827 4.035 -20.893 1.00 89.75 333 TYR A O 1
ATOM 2763 N N . GLY A 1 334 ? 31.944 4.899 -18.810 1.00 90.00 334 GLY A N 1
ATOM 2764 C CA . GLY A 1 334 ? 30.782 5.791 -18.893 1.00 90.00 334 GLY A CA 1
ATOM 2765 C C . GLY A 1 334 ? 29.589 5.303 -18.070 1.00 90.00 334 GLY A C 1
ATOM 2766 O O . GLY A 1 334 ? 29.656 4.267 -17.422 1.00 90.00 334 GLY A O 1
ATOM 2767 N N . VAL A 1 335 ? 28.482 6.052 -18.100 1.00 88.88 335 VAL A N 1
ATOM 2768 C CA . VAL A 1 335 ? 27.278 5.747 -17.299 1.00 88.88 335 VAL A CA 1
ATOM 2769 C C . VAL A 1 335 ? 26.738 4.352 -17.614 1.00 88.88 335 VAL A C 1
ATOM 2771 O O . VAL A 1 335 ? 26.510 3.555 -16.710 1.00 88.88 335 VAL A O 1
ATOM 2774 N N . LEU A 1 336 ? 26.625 4.013 -18.900 1.00 91.12 336 LEU A N 1
ATOM 2775 C CA . LEU A 1 336 ? 26.123 2.705 -19.314 1.00 91.12 336 LEU A CA 1
ATOM 2776 C C . LEU A 1 336 ? 27.030 1.557 -18.863 1.00 91.12 336 LEU A C 1
ATOM 2778 O O . LEU A 1 336 ? 26.541 0.450 -18.698 1.00 91.12 336 LEU A O 1
ATOM 2782 N N . SER A 1 337 ? 28.327 1.790 -18.618 1.00 91.50 337 SER A N 1
ATOM 2783 C CA . SER A 1 337 ? 29.195 0.701 -18.169 1.00 91.50 337 SER A CA 1
ATOM 2784 C C . SER A 1 337 ? 28.941 0.282 -16.731 1.00 91.50 337 SER A C 1
ATOM 2786 O O . SER A 1 337 ? 29.229 -0.861 -16.397 1.00 91.50 337 SER A O 1
ATOM 2788 N N . THR A 1 338 ? 28.359 1.149 -15.900 1.00 89.44 338 THR A N 1
ATOM 2789 C CA . THR A 1 338 ? 27.967 0.816 -14.525 1.00 89.44 338 THR A CA 1
ATOM 2790 C C . THR A 1 338 ? 26.478 0.501 -14.412 1.00 89.44 338 THR A C 1
ATOM 2792 O O . THR A 1 338 ? 26.122 -0.489 -13.775 1.00 89.44 338 THR A O 1
ATOM 2795 N N . TYR A 1 339 ? 25.618 1.290 -15.061 1.00 93.31 339 TYR A N 1
ATOM 2796 C CA . TYR A 1 339 ? 24.161 1.102 -15.109 1.00 93.31 339 TYR A CA 1
ATOM 2797 C C . TYR A 1 339 ? 23.780 0.101 -16.208 1.00 93.31 339 TYR A C 1
ATOM 2799 O O . TYR A 1 339 ? 23.097 0.432 -17.172 1.00 93.31 339 TYR A O 1
ATOM 2807 N N . ASN A 1 340 ? 24.295 -1.123 -16.084 1.00 96.06 340 ASN A N 1
ATOM 2808 C CA . ASN A 1 340 ? 23.986 -2.256 -16.954 1.00 96.06 340 ASN A CA 1
ATOM 2809 C C . ASN A 1 340 ? 23.511 -3.446 -16.123 1.00 96.06 340 ASN A C 1
ATOM 2811 O O . ASN A 1 340 ? 23.773 -3.502 -14.924 1.00 96.06 340 ASN A O 1
ATOM 2815 N N . TYR A 1 341 ? 22.862 -4.416 -16.752 1.00 97.75 341 TYR A N 1
ATOM 2816 C CA . TYR A 1 341 ? 22.296 -5.594 -16.091 1.00 97.75 341 TYR A CA 1
ATOM 2817 C C . TYR A 1 341 ? 23.067 -6.885 -16.389 1.00 97.75 341 TYR A C 1
ATOM 2819 O O . TYR A 1 341 ? 22.584 -7.983 -16.108 1.00 97.75 341 TYR A O 1
ATOM 2827 N N . TYR A 1 342 ? 24.271 -6.794 -16.957 1.00 97.25 342 TYR A N 1
ATOM 2828 C CA . TYR A 1 342 ? 25.052 -7.968 -17.346 1.00 97.25 342 TYR A CA 1
ATOM 2829 C C . TYR A 1 342 ? 25.242 -8.959 -16.192 1.00 97.25 342 TYR A C 1
ATOM 2831 O O . TYR A 1 342 ? 24.898 -10.131 -16.328 1.00 97.25 342 TYR A O 1
ATOM 2839 N N . SER A 1 343 ? 25.716 -8.491 -15.031 1.00 97.44 343 SER A N 1
ATOM 2840 C CA . SER A 1 343 ? 25.944 -9.356 -13.868 1.00 97.44 343 SER A CA 1
ATOM 2841 C C . SER A 1 343 ? 24.654 -10.001 -13.363 1.00 97.44 343 SER A C 1
ATOM 2843 O O . SER A 1 343 ? 24.694 -11.130 -12.885 1.00 97.44 343 SER A O 1
ATOM 2845 N N . TRP A 1 344 ? 23.517 -9.308 -13.471 1.00 98.06 344 TRP A N 1
ATOM 2846 C CA . TRP A 1 344 ? 22.211 -9.847 -13.092 1.00 98.06 344 TRP A CA 1
ATOM 2847 C C . TRP A 1 344 ? 21.771 -10.968 -14.035 1.00 98.06 344 TRP A C 1
ATOM 2849 O O . TRP A 1 344 ? 21.411 -12.049 -13.572 1.00 98.06 344 TRP A O 1
ATOM 2859 N N . ALA A 1 345 ? 21.856 -10.741 -15.348 1.00 98.19 345 ALA A N 1
ATOM 2860 C CA . ALA A 1 345 ? 21.471 -11.719 -16.360 1.00 98.19 345 ALA A CA 1
ATOM 2861 C C . ALA A 1 345 ? 22.351 -12.980 -16.314 1.00 98.19 345 ALA A C 1
ATOM 2863 O O . ALA A 1 345 ? 21.820 -14.088 -16.291 1.00 98.19 345 ALA A O 1
ATOM 2864 N N . GLU A 1 346 ? 23.675 -12.821 -16.223 1.00 97.94 346 GLU A N 1
ATOM 2865 C CA . GLU A 1 346 ? 24.604 -13.952 -16.077 1.00 97.94 346 GLU A CA 1
ATOM 2866 C C . GLU A 1 346 ? 24.364 -14.715 -14.772 1.00 97.94 346 GLU A C 1
ATOM 2868 O O . GLU A 1 346 ? 24.396 -15.944 -14.735 1.00 97.94 346 GLU A O 1
ATOM 2873 N N . TRP A 1 347 ? 24.073 -13.996 -13.685 1.00 97.81 347 TRP A N 1
ATOM 2874 C CA . TRP A 1 347 ? 23.773 -14.633 -12.412 1.00 97.81 347 TRP A CA 1
ATOM 2875 C C . TRP A 1 347 ? 22.464 -15.432 -12.448 1.00 97.81 347 TRP A C 1
ATOM 2877 O O . TRP A 1 347 ? 22.415 -16.539 -11.912 1.00 97.81 347 TRP A O 1
ATOM 2887 N N . LEU A 1 348 ? 21.420 -14.918 -13.104 1.00 98.25 348 LEU A N 1
ATOM 2888 C CA . LEU A 1 348 ? 20.168 -15.650 -13.305 1.00 98.25 348 LEU A CA 1
ATOM 2889 C C . LEU A 1 348 ? 20.363 -16.915 -14.155 1.00 98.25 348 LEU A C 1
ATOM 2891 O O . LEU A 1 348 ? 19.718 -17.925 -13.868 1.00 98.25 348 LEU A O 1
ATOM 2895 N N . ASP A 1 349 ? 21.272 -16.897 -15.134 1.00 97.94 349 ASP A N 1
ATOM 2896 C CA . ASP A 1 349 ? 21.583 -18.050 -15.997 1.00 97.94 349 ASP A CA 1
ATOM 2897 C C . ASP A 1 349 ? 22.239 -19.223 -15.236 1.00 97.94 349 ASP A C 1
ATOM 2899 O O . ASP A 1 349 ? 22.229 -20.368 -15.682 1.00 97.94 349 ASP A O 1
ATOM 2903 N N . HIS A 1 350 ? 22.738 -18.995 -14.014 1.00 97.44 350 HIS A N 1
ATOM 2904 C CA . HIS A 1 350 ? 23.150 -20.094 -13.133 1.00 97.44 350 HIS A CA 1
ATOM 2905 C C . HIS A 1 350 ? 21.974 -20.901 -12.557 1.00 97.44 350 HIS A C 1
ATOM 2907 O O . HIS A 1 350 ? 22.171 -22.037 -12.117 1.00 97.44 350 HIS A O 1
ATOM 2913 N N . TYR A 1 351 ? 20.765 -20.332 -12.526 1.00 97.31 351 TYR A N 1
ATOM 2914 C CA . TYR A 1 351 ? 19.564 -20.953 -11.949 1.00 97.31 351 TYR A CA 1
ATOM 2915 C C . TYR A 1 351 ? 18.496 -21.293 -12.994 1.00 97.31 351 TYR A C 1
ATOM 2917 O O . TYR A 1 351 ? 17.657 -22.167 -12.761 1.00 97.31 351 TYR A O 1
ATOM 2925 N N . TYR A 1 352 ? 18.516 -20.585 -14.119 1.00 98.19 352 TYR A N 1
ATOM 2926 C CA . TYR A 1 352 ? 17.518 -20.597 -15.182 1.00 98.19 352 TYR A CA 1
ATOM 2927 C C . TYR A 1 352 ? 18.212 -20.622 -16.547 1.00 98.19 352 TYR A C 1
ATOM 2929 O O . TYR A 1 352 ? 19.428 -20.562 -16.611 1.00 98.19 352 TYR A O 1
ATOM 2937 N N . SER A 1 353 ? 17.455 -20.722 -17.641 1.00 98.38 353 SER A N 1
ATOM 2938 C CA . SER A 1 353 ? 18.014 -20.591 -18.993 1.00 98.38 353 SER A CA 1
ATOM 2939 C C . SER A 1 353 ? 17.676 -19.213 -19.543 1.00 98.38 353 SER A C 1
ATOM 2941 O O . SER A 1 353 ? 16.516 -18.958 -19.861 1.00 98.38 353 SER A O 1
ATOM 2943 N N . VAL A 1 354 ? 18.664 -18.324 -19.628 1.00 98.69 354 VAL A N 1
ATOM 2944 C CA . VAL A 1 354 ? 18.479 -16.914 -19.990 1.00 98.69 354 VAL A CA 1
ATOM 2945 C C . VAL A 1 354 ? 18.889 -16.672 -21.441 1.00 98.69 354 VAL A C 1
ATOM 2947 O O . VAL A 1 354 ? 20.001 -16.963 -21.868 1.00 98.69 354 VAL A O 1
ATOM 2950 N N . SER A 1 355 ? 17.976 -16.099 -22.220 1.00 98.56 355 SER A N 1
ATOM 2951 C CA . SER A 1 355 ? 18.212 -15.624 -23.585 1.00 98.56 355 SER A CA 1
ATOM 2952 C C . SER A 1 355 ? 17.949 -14.127 -23.687 1.00 98.56 355 SER A C 1
ATOM 2954 O O . SER A 1 355 ? 17.177 -13.563 -22.914 1.00 98.56 355 SER A O 1
ATOM 2956 N N . ARG A 1 356 ? 18.584 -13.480 -24.667 1.00 98.12 356 ARG A N 1
ATOM 2957 C CA . ARG A 1 356 ? 18.493 -12.034 -24.906 1.00 98.12 356 ARG A CA 1
ATOM 2958 C C . ARG A 1 356 ? 17.941 -11.786 -26.302 1.00 98.12 356 ARG A C 1
ATOM 2960 O O . ARG A 1 356 ? 18.500 -12.275 -27.284 1.00 98.12 356 ARG A O 1
ATOM 2967 N N . ASN A 1 357 ? 16.842 -11.049 -26.393 1.00 97.94 357 ASN A N 1
ATOM 2968 C CA . ASN A 1 357 ? 16.255 -10.645 -27.662 1.00 97.94 357 ASN A CA 1
ATOM 2969 C C . ASN A 1 357 ? 16.822 -9.293 -28.094 1.00 97.94 357 ASN A C 1
ATOM 2971 O O . ASN A 1 357 ? 16.383 -8.273 -27.583 1.00 97.94 357 ASN A O 1
ATOM 2975 N N . THR A 1 358 ? 17.759 -9.273 -29.040 1.00 97.19 358 THR A N 1
ATOM 2976 C CA . THR A 1 358 ? 18.417 -8.031 -29.487 1.00 97.19 358 THR A CA 1
ATOM 2977 C C . THR A 1 358 ? 17.871 -7.474 -30.800 1.00 97.19 358 THR A C 1
ATOM 2979 O O . THR A 1 358 ? 18.251 -6.377 -31.199 1.00 97.19 358 THR A O 1
ATOM 2982 N N . ASN A 1 359 ? 17.033 -8.225 -31.523 1.00 96.50 359 ASN A N 1
ATOM 2983 C CA . ASN A 1 359 ? 16.681 -7.868 -32.901 1.00 96.50 359 ASN A CA 1
ATOM 2984 C C . ASN A 1 359 ? 15.342 -8.407 -33.426 1.00 96.50 359 ASN A C 1
ATOM 2986 O O . ASN A 1 359 ? 15.057 -8.220 -34.612 1.00 96.50 359 ASN A O 1
ATOM 2990 N N . LYS A 1 360 ? 14.539 -9.104 -32.616 1.00 96.75 360 LYS A N 1
ATOM 2991 C CA . LYS A 1 360 ? 13.253 -9.660 -33.059 1.00 96.75 360 LYS A CA 1
ATOM 2992 C C . LYS A 1 360 ? 12.099 -8.943 -32.381 1.00 96.75 360 LYS A C 1
ATOM 2994 O O . LYS A 1 360 ? 12.173 -8.598 -31.209 1.00 96.75 360 LYS A O 1
ATOM 2999 N N . THR A 1 361 ? 10.999 -8.798 -33.106 1.00 97.38 361 THR A N 1
ATOM 3000 C CA . THR A 1 361 ? 9.730 -8.392 -32.505 1.00 97.38 361 THR A CA 1
ATOM 3001 C C . THR A 1 361 ? 9.171 -9.507 -31.621 1.00 97.38 361 THR A C 1
ATOM 3003 O O . THR A 1 361 ? 9.383 -10.702 -31.874 1.00 97.38 361 THR A O 1
ATOM 3006 N N . LEU A 1 362 ? 8.438 -9.121 -30.579 1.00 98.44 362 LEU A N 1
ATOM 3007 C CA . LEU A 1 362 ? 7.891 -10.033 -29.571 1.00 98.44 362 LEU A CA 1
ATOM 3008 C C . LEU A 1 362 ? 6.617 -10.720 -30.083 1.00 98.44 362 LEU A C 1
ATOM 3010 O O . LEU A 1 362 ? 5.497 -10.341 -29.755 1.00 98.44 362 LEU A O 1
ATOM 3014 N N . THR A 1 363 ? 6.801 -11.733 -30.931 1.00 98.38 363 THR A N 1
ATOM 3015 C CA . THR A 1 363 ? 5.701 -12.505 -31.532 1.00 98.38 363 THR A CA 1
ATOM 3016 C C . THR A 1 363 ? 5.326 -13.736 -30.711 1.00 98.38 363 THR A C 1
ATOM 3018 O O . THR A 1 363 ? 6.165 -14.292 -30.004 1.00 98.38 363 THR A O 1
ATOM 3021 N N . THR A 1 364 ? 4.098 -14.245 -30.866 1.00 97.81 364 THR A N 1
ATOM 3022 C CA . THR A 1 364 ? 3.682 -15.507 -30.216 1.00 97.81 364 THR A CA 1
ATOM 3023 C C . THR A 1 364 ? 4.617 -16.676 -30.543 1.00 97.81 364 THR A C 1
ATOM 3025 O O . THR A 1 364 ? 4.897 -17.494 -29.673 1.00 97.81 364 THR A O 1
ATOM 3028 N N . GLU A 1 365 ? 5.116 -16.759 -31.781 1.00 97.88 365 GLU A N 1
ATOM 3029 C CA . GLU A 1 365 ? 6.051 -17.811 -32.197 1.00 97.88 365 GLU A CA 1
ATOM 3030 C C . GLU A 1 365 ? 7.339 -17.767 -31.371 1.00 97.88 365 GLU A C 1
ATOM 3032 O O . GLU A 1 365 ? 7.725 -18.786 -30.808 1.00 97.88 365 GLU A O 1
ATOM 3037 N N . LEU A 1 366 ? 7.938 -16.581 -31.226 1.00 98.38 366 LEU A N 1
ATOM 3038 C CA . LEU A 1 366 ? 9.125 -16.387 -30.395 1.00 98.38 366 LEU A CA 1
ATOM 3039 C C . LEU A 1 366 ? 8.836 -16.678 -28.916 1.00 98.38 366 LEU A C 1
ATOM 3041 O O . LEU A 1 366 ? 9.614 -17.359 -28.256 1.00 98.38 366 LEU A O 1
ATOM 3045 N N . LEU A 1 367 ? 7.731 -16.152 -28.385 1.00 98.62 367 LEU A N 1
ATOM 3046 C CA . LEU A 1 367 ? 7.415 -16.234 -26.957 1.00 98.62 367 LEU A CA 1
ATOM 3047 C C . LEU A 1 367 ? 7.063 -17.660 -26.494 1.00 98.62 367 LEU A C 1
ATOM 3049 O O . LEU A 1 367 ? 7.261 -17.976 -25.323 1.00 98.62 367 LEU A O 1
ATOM 3053 N N . ASN A 1 368 ? 6.608 -18.545 -27.389 1.00 97.50 368 ASN A N 1
ATOM 3054 C CA . ASN A 1 368 ? 6.332 -19.955 -27.072 1.00 97.50 368 ASN A CA 1
ATOM 3055 C C . ASN A 1 368 ? 7.582 -20.744 -26.632 1.00 97.50 368 ASN A C 1
ATOM 3057 O O . ASN A 1 368 ? 7.473 -21.758 -25.930 1.00 97.50 368 ASN A O 1
ATOM 3061 N N . ASP A 1 369 ? 8.772 -20.273 -27.007 1.00 98.25 369 ASP A N 1
ATOM 3062 C CA . ASP A 1 369 ? 10.041 -20.884 -26.615 1.00 98.25 369 ASP A CA 1
ATOM 3063 C C . ASP A 1 369 ? 10.461 -20.530 -25.181 1.00 98.25 369 ASP A C 1
ATOM 3065 O O . ASP A 1 369 ? 11.436 -21.091 -24.673 1.00 98.25 369 ASP A O 1
ATOM 3069 N N . TYR A 1 370 ? 9.703 -19.673 -24.492 1.00 98.75 370 TYR A N 1
ATOM 3070 C CA . TYR A 1 370 ? 10.045 -19.159 -23.171 1.00 98.75 370 TYR A CA 1
ATOM 3071 C C . TYR A 1 370 ? 8.927 -19.368 -22.151 1.00 98.75 370 TYR A C 1
ATOM 3073 O O . TYR A 1 370 ? 7.761 -19.581 -22.473 1.00 98.75 370 TYR A O 1
ATOM 3081 N N . ASP A 1 371 ? 9.309 -19.336 -20.880 1.00 98.81 371 ASP A N 1
ATOM 3082 C CA . ASP A 1 371 ? 8.405 -19.416 -19.737 1.00 98.81 371 ASP A CA 1
ATOM 3083 C C . ASP A 1 371 ? 8.211 -18.045 -19.084 1.00 98.81 371 ASP A C 1
ATOM 3085 O O . ASP A 1 371 ? 7.174 -17.810 -18.453 1.00 98.81 371 ASP A O 1
ATOM 3089 N N . ILE A 1 372 ? 9.204 -17.158 -19.213 1.00 98.94 372 ILE A N 1
ATOM 3090 C CA . ILE A 1 372 ? 9.225 -15.812 -18.640 1.00 98.94 372 ILE A CA 1
ATOM 3091 C C . ILE A 1 372 ? 9.738 -14.814 -19.681 1.00 98.94 372 ILE A C 1
ATOM 3093 O O . ILE A 1 372 ? 10.761 -15.059 -20.315 1.00 98.94 372 ILE A O 1
ATOM 3097 N N . LEU A 1 373 ? 9.051 -13.682 -19.806 1.00 98.94 373 LEU A N 1
ATOM 3098 C CA . LEU A 1 373 ? 9.485 -12.498 -20.540 1.00 98.94 373 LEU A CA 1
ATOM 3099 C C . LEU A 1 373 ? 9.812 -11.382 -19.543 1.00 98.94 373 LEU A C 1
ATOM 3101 O O . LEU A 1 373 ? 9.001 -11.088 -18.664 1.00 98.94 373 LEU A O 1
ATOM 3105 N N . ILE A 1 374 ? 10.977 -10.758 -19.689 1.00 98.88 374 ILE A N 1
ATOM 3106 C CA . ILE A 1 374 ? 11.401 -9.593 -18.911 1.00 98.88 374 ILE A CA 1
ATOM 3107 C C . ILE A 1 374 ? 11.447 -8.386 -19.844 1.00 98.88 374 ILE A C 1
ATOM 3109 O O . ILE A 1 374 ? 12.238 -8.365 -20.787 1.00 98.88 374 ILE A O 1
ATOM 3113 N N . LEU A 1 375 ? 10.613 -7.389 -19.556 1.00 98.75 375 LEU A N 1
ATOM 3114 C CA . LEU A 1 375 ? 10.639 -6.081 -20.201 1.00 98.75 375 LEU A CA 1
ATOM 3115 C C . LEU A 1 375 ? 11.264 -5.091 -19.216 1.00 98.75 375 LEU A C 1
ATOM 3117 O O . LEU A 1 375 ? 10.659 -4.773 -18.187 1.00 98.75 375 LEU A O 1
ATOM 3121 N N . LYS A 1 376 ? 12.486 -4.644 -19.518 1.00 96.44 376 LYS A N 1
ATOM 3122 C CA . LYS A 1 376 ? 13.230 -3.675 -18.707 1.00 96.44 376 LYS A CA 1
ATOM 3123 C C . LYS A 1 376 ? 13.299 -2.329 -19.416 1.00 96.44 376 LYS A C 1
ATOM 3125 O O . LYS A 1 376 ? 13.686 -2.283 -20.580 1.00 96.44 376 LYS A O 1
ATOM 3130 N N . CYS A 1 377 ? 12.917 -1.262 -18.717 1.00 94.69 377 CYS A N 1
ATOM 3131 C CA . CYS A 1 377 ? 13.225 0.128 -19.068 1.00 94.69 377 CYS A CA 1
ATOM 3132 C C . CYS A 1 377 ? 13.189 0.420 -20.582 1.00 94.69 377 CYS A C 1
ATOM 3134 O O . CYS A 1 377 ? 14.212 0.819 -21.151 1.00 94.69 377 CYS A O 1
ATOM 3136 N N . PRO A 1 378 ? 12.066 0.143 -21.275 1.00 97.25 378 PRO A N 1
ATOM 3137 C CA . PRO A 1 378 ? 12.002 0.295 -22.722 1.00 97.25 378 PRO A CA 1
ATOM 3138 C C . PRO A 1 378 ? 12.215 1.759 -23.102 1.00 97.25 378 PRO A C 1
ATOM 3140 O O . PRO A 1 378 ? 11.628 2.642 -22.498 1.00 97.25 378 PRO A O 1
ATOM 3143 N N . THR A 1 379 ? 13.027 2.040 -24.111 1.00 96.56 379 THR A N 1
ATOM 3144 C CA . THR A 1 379 ? 13.245 3.398 -24.641 1.00 96.56 379 THR A CA 1
ATOM 3145 C C . THR A 1 379 ? 12.536 3.613 -25.978 1.00 96.56 379 THR A C 1
ATOM 3147 O O . THR A 1 379 ? 12.586 4.707 -26.540 1.00 96.56 379 THR A O 1
ATOM 3150 N N . ASN A 1 380 ? 11.837 2.584 -26.465 1.00 96.44 380 ASN A N 1
ATOM 3151 C CA . ASN A 1 380 ? 11.027 2.594 -27.674 1.00 96.44 380 ASN A CA 1
ATOM 3152 C C . ASN A 1 380 ? 9.684 1.889 -27.436 1.00 96.44 380 ASN A C 1
ATOM 3154 O O . ASN A 1 380 ? 9.545 1.065 -26.534 1.00 96.44 380 ASN A O 1
ATOM 3158 N N . GLY A 1 381 ? 8.685 2.228 -28.254 1.00 96.12 381 GLY A N 1
ATOM 3159 C CA . GLY A 1 381 ? 7.336 1.671 -28.141 1.00 96.12 381 GLY A CA 1
ATOM 3160 C C . GLY A 1 381 ? 7.179 0.290 -28.772 1.00 96.12 381 GLY A C 1
ATOM 3161 O O . GLY A 1 381 ? 7.975 -0.118 -29.616 1.00 96.12 381 GLY A O 1
ATOM 3162 N N . TYR A 1 382 ? 6.089 -0.376 -28.402 1.00 98.25 382 TYR A N 1
ATOM 3163 C CA . TYR A 1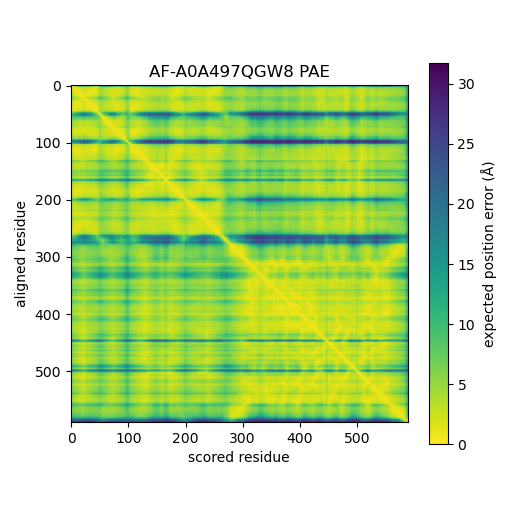 382 ? 5.678 -1.676 -28.924 1.00 98.25 382 TYR A CA 1
ATOM 3164 C C . TYR A 1 382 ? 4.590 -1.508 -29.987 1.00 98.25 382 TYR A C 1
ATOM 3166 O O . TYR A 1 382 ? 3.759 -0.600 -29.916 1.00 98.25 382 TYR A O 1
ATOM 3174 N N . SER A 1 383 ? 4.555 -2.397 -30.979 1.00 98.31 383 SER A N 1
ATOM 3175 C CA . SER A 1 383 ? 3.440 -2.429 -31.931 1.00 98.31 383 SER A CA 1
ATOM 3176 C C . SER A 1 383 ? 2.177 -3.043 -31.310 1.00 98.31 383 SER A C 1
ATOM 3178 O O . SER A 1 383 ? 2.258 -3.934 -30.468 1.00 98.31 383 SER A O 1
ATOM 3180 N N . ASP A 1 384 ? 0.989 -2.673 -31.808 1.00 98.44 384 ASP A N 1
ATOM 3181 C CA . ASP A 1 384 ? -0.291 -3.274 -31.380 1.00 98.44 384 ASP A CA 1
ATOM 3182 C C . ASP A 1 384 ? -0.303 -4.810 -31.459 1.00 98.44 384 ASP A C 1
ATOM 3184 O O . ASP A 1 384 ? -1.047 -5.479 -30.740 1.00 98.44 384 ASP A O 1
ATOM 3188 N N . LYS A 1 385 ? 0.480 -5.383 -32.383 1.00 98.44 385 LYS A N 1
ATOM 3189 C CA . LYS A 1 385 ? 0.619 -6.832 -32.516 1.00 98.44 385 LYS A CA 1
ATOM 3190 C C . LYS A 1 385 ? 1.451 -7.417 -31.376 1.00 98.44 385 LYS A C 1
ATOM 3192 O O . LYS A 1 385 ? 1.034 -8.415 -30.806 1.00 98.44 385 LYS A O 1
ATOM 3197 N N . GLU A 1 386 ? 2.579 -6.803 -31.035 1.00 98.69 386 GLU A N 1
ATOM 3198 C CA . GLU A 1 386 ? 3.416 -7.252 -29.916 1.00 98.69 386 GLU A CA 1
ATOM 3199 C C . GLU A 1 386 ? 2.667 -7.159 -28.595 1.00 98.69 386 GLU A C 1
ATOM 3201 O O . GLU A 1 386 ? 2.677 -8.118 -27.831 1.00 98.69 386 GLU A O 1
ATOM 3206 N N . ILE A 1 387 ? 1.934 -6.064 -28.371 1.00 98.75 387 ILE A N 1
ATOM 3207 C CA . ILE A 1 387 ? 1.091 -5.901 -27.180 1.00 98.75 387 ILE A CA 1
ATOM 3208 C C . ILE A 1 387 ? 0.121 -7.087 -27.053 1.00 98.75 387 ILE A C 1
ATOM 3210 O O . ILE A 1 387 ? 0.057 -7.736 -26.010 1.00 98.75 387 ILE A O 1
ATOM 3214 N N . LYS A 1 388 ? -0.579 -7.444 -28.138 1.00 98.69 388 LYS A N 1
ATOM 3215 C CA . LYS A 1 388 ? -1.497 -8.597 -28.159 1.00 98.69 388 LYS A CA 1
ATOM 3216 C C . LYS A 1 388 ? -0.788 -9.931 -27.940 1.00 98.69 388 LYS A C 1
ATOM 3218 O O . LYS A 1 388 ? -1.292 -10.762 -27.186 1.00 98.69 388 LYS A O 1
ATOM 3223 N N . ASP A 1 389 ? 0.350 -10.143 -28.591 1.00 98.81 389 ASP A N 1
ATOM 3224 C CA . ASP A 1 389 ? 1.102 -11.395 -28.509 1.00 98.81 389 ASP A CA 1
ATOM 3225 C C . ASP A 1 389 ? 1.684 -11.602 -27.093 1.00 98.81 389 ASP A C 1
ATOM 3227 O O . ASP A 1 389 ? 1.659 -12.724 -26.583 1.00 98.81 389 ASP A O 1
ATOM 3231 N N . ILE A 1 390 ? 2.115 -10.528 -26.419 1.00 98.88 390 ILE A N 1
ATOM 3232 C CA . ILE A 1 390 ? 2.566 -10.535 -25.017 1.00 98.88 390 ILE A CA 1
ATOM 3233 C C . ILE A 1 390 ? 1.398 -10.824 -24.069 1.00 98.88 390 ILE A C 1
ATOM 3235 O O . ILE A 1 390 ? 1.515 -11.686 -23.194 1.00 98.88 390 ILE A O 1
ATOM 3239 N N . THR A 1 391 ? 0.250 -10.167 -24.250 1.00 98.69 391 THR A N 1
ATOM 3240 C CA . THR A 1 391 ? -0.946 -10.436 -23.436 1.00 98.69 391 THR A CA 1
ATOM 3241 C C . THR A 1 391 ? -1.389 -11.894 -23.567 1.00 98.69 391 THR A C 1
ATOM 3243 O O . THR A 1 391 ? -1.635 -12.562 -22.559 1.00 98.69 391 THR A O 1
ATOM 3246 N N . LEU A 1 392 ? -1.394 -12.433 -24.791 1.00 98.62 392 LEU A N 1
ATOM 3247 C CA . LEU A 1 392 ? -1.715 -13.835 -25.058 1.00 98.62 392 LEU A CA 1
ATOM 3248 C C . LEU A 1 392 ? -0.686 -14.796 -24.440 1.00 98.62 392 LEU A C 1
ATOM 3250 O O . LEU A 1 392 ? -1.059 -15.854 -23.927 1.00 98.62 392 LEU A O 1
ATOM 3254 N N . PHE A 1 393 ? 0.602 -14.445 -24.460 1.00 98.75 393 PHE A N 1
ATOM 3255 C CA . PHE A 1 393 ? 1.651 -15.216 -23.789 1.00 98.75 393 PHE A CA 1
ATOM 3256 C C . PHE A 1 393 ? 1.363 -15.361 -22.289 1.00 98.75 393 PHE A C 1
ATOM 3258 O O . PHE A 1 393 ? 1.378 -16.481 -21.769 1.00 98.75 393 PHE A O 1
ATOM 3265 N N . VAL A 1 394 ? 1.016 -14.268 -21.601 1.00 98.56 394 VAL A N 1
ATOM 3266 C CA . VAL A 1 394 ? 0.655 -14.311 -20.174 1.00 98.56 394 VAL A CA 1
ATOM 3267 C C . VAL A 1 394 ? -0.631 -15.107 -19.956 1.00 98.56 394 VAL A C 1
ATOM 3269 O O . VAL A 1 394 ? -0.661 -15.996 -19.104 1.00 98.56 394 VAL A O 1
ATOM 3272 N N . GLU A 1 395 ? -1.678 -14.865 -20.749 1.00 97.94 395 GLU A N 1
ATOM 3273 C CA . GLU A 1 395 ? -2.947 -15.599 -20.646 1.00 97.94 395 GLU A CA 1
ATOM 3274 C C . GLU A 1 395 ? -2.740 -17.122 -20.733 1.00 97.94 395 GLU A C 1
ATOM 3276 O O . GLU A 1 395 ? -3.334 -17.888 -19.962 1.00 97.94 395 GLU A O 1
ATOM 3281 N N . ASN A 1 396 ? -1.826 -17.559 -21.603 1.00 97.69 396 ASN A N 1
ATOM 3282 C CA . ASN A 1 396 ? -1.489 -18.964 -21.818 1.00 97.69 396 ASN A CA 1
ATOM 3283 C C . ASN A 1 396 ? -0.536 -19.570 -20.778 1.00 97.69 396 ASN A C 1
ATOM 3285 O O . ASN A 1 396 ? -0.315 -20.783 -20.803 1.00 97.69 396 ASN A O 1
ATOM 3289 N N . GLY A 1 397 ? -0.029 -18.786 -19.823 1.00 97.62 397 GLY A N 1
ATOM 3290 C CA . GLY A 1 397 ? 0.807 -19.289 -18.729 1.00 97.62 397 GLY A CA 1
ATOM 3291 C C . GLY A 1 397 ? 2.212 -18.707 -18.643 1.00 97.62 397 GLY A C 1
ATOM 3292 O O . GLY A 1 397 ? 2.984 -19.108 -17.764 1.00 97.62 397 GLY A O 1
ATOM 3293 N N . GLY A 1 398 ? 2.547 -17.768 -19.522 1.00 98.56 398 GLY A N 1
ATOM 3294 C CA . GLY A 1 398 ? 3.773 -16.988 -19.458 1.00 98.56 398 GLY A CA 1
ATOM 3295 C C . GLY A 1 398 ? 3.879 -16.170 -18.170 1.00 98.56 398 GLY A C 1
ATOM 3296 O O . GLY A 1 398 ? 2.880 -15.745 -17.586 1.00 98.56 398 GLY A O 1
ATOM 3297 N N . GLY A 1 399 ? 5.106 -15.996 -17.687 1.00 98.81 399 GLY A N 1
ATOM 3298 C CA . GLY A 1 399 ? 5.428 -15.032 -16.641 1.00 98.81 399 GLY A CA 1
ATOM 3299 C C . GLY A 1 399 ? 5.908 -13.732 -17.277 1.00 98.81 399 GLY A C 1
ATOM 3300 O O . GLY A 1 399 ? 6.767 -13.782 -18.147 1.00 98.81 399 GLY A O 1
ATOM 3301 N N . LEU A 1 400 ? 5.387 -12.585 -16.860 1.00 98.94 400 LEU A N 1
ATOM 3302 C CA . LEU A 1 400 ? 5.815 -11.277 -17.351 1.00 98.94 400 LEU A CA 1
ATOM 3303 C C . LEU A 1 400 ? 6.410 -10.458 -16.208 1.00 98.94 400 LEU A C 1
ATOM 3305 O O . LEU A 1 400 ? 5.723 -10.179 -15.225 1.00 98.94 400 LEU A O 1
ATOM 3309 N N . PHE A 1 401 ? 7.676 -10.072 -16.341 1.00 98.88 401 PHE A N 1
ATOM 3310 C CA . PHE A 1 401 ? 8.336 -9.151 -15.424 1.00 98.88 401 PHE A CA 1
ATOM 3311 C C . PHE A 1 401 ? 8.465 -7.779 -16.087 1.00 98.88 401 PHE A C 1
ATOM 3313 O O . PHE A 1 401 ? 9.116 -7.648 -17.120 1.00 98.88 401 PHE A O 1
ATOM 3320 N N . LEU A 1 402 ? 7.829 -6.774 -15.496 1.00 98.88 402 LEU A N 1
ATOM 3321 C CA . LEU A 1 402 ? 7.854 -5.382 -15.925 1.00 98.88 402 LEU A CA 1
ATOM 3322 C C . LEU A 1 402 ? 8.724 -4.585 -14.952 1.00 98.88 402 LEU A C 1
ATOM 3324 O O . LEU A 1 402 ? 8.407 -4.524 -13.760 1.00 98.88 402 LEU A O 1
ATOM 3328 N N . ILE A 1 403 ? 9.796 -3.983 -15.458 1.00 98.56 403 ILE A N 1
ATOM 3329 C CA . ILE A 1 403 ? 10.716 -3.156 -14.672 1.00 98.56 403 ILE A CA 1
ATOM 3330 C C . ILE A 1 403 ? 10.680 -1.743 -15.246 1.00 98.56 403 ILE A C 1
ATOM 3332 O O . ILE A 1 403 ? 11.075 -1.526 -16.393 1.00 98.56 403 ILE A O 1
ATOM 3336 N N . GLY A 1 404 ? 10.154 -0.813 -14.452 1.00 96.62 404 GLY A N 1
ATOM 3337 C CA . GLY A 1 404 ? 10.148 0.619 -14.746 1.00 96.62 404 GLY A CA 1
ATOM 3338 C C . GLY A 1 404 ? 11.031 1.376 -13.763 1.00 96.62 404 GLY A C 1
ATOM 3339 O O . GLY A 1 404 ? 11.636 0.775 -12.876 1.00 96.62 404 GLY A O 1
ATOM 3340 N N . ASP A 1 405 ? 11.068 2.696 -13.901 1.00 95.62 405 ASP A N 1
ATOM 3341 C CA . ASP A 1 405 ? 11.901 3.548 -13.054 1.00 95.62 405 ASP A CA 1
ATOM 3342 C C . ASP A 1 405 ? 11.217 4.893 -12.768 1.00 95.62 405 ASP A C 1
ATOM 3344 O O . ASP A 1 405 ? 10.081 5.152 -13.181 1.00 95.62 405 ASP A O 1
ATOM 3348 N N . HIS A 1 406 ? 11.885 5.751 -12.016 1.00 95.75 406 HIS A N 1
ATOM 3349 C CA . HIS A 1 406 ? 11.433 7.089 -11.671 1.00 95.75 406 HIS A CA 1
ATOM 3350 C C . HIS A 1 406 ? 11.190 8.001 -12.885 1.00 95.75 406 HIS A C 1
ATOM 3352 O O . HIS A 1 406 ? 11.726 7.821 -13.979 1.00 95.75 406 HIS A O 1
ATOM 3358 N N . THR A 1 407 ? 10.342 9.009 -12.660 1.00 94.94 407 THR A N 1
ATOM 3359 C CA . THR A 1 407 ? 10.136 10.224 -13.477 1.00 94.94 407 THR A CA 1
ATOM 3360 C C . THR A 1 407 ? 9.829 10.042 -14.967 1.00 94.94 407 THR A C 1
ATOM 3362 O O . THR A 1 407 ? 9.694 11.042 -15.673 1.00 94.94 407 THR A O 1
ATOM 3365 N N . ASN A 1 408 ? 9.634 8.810 -15.452 1.00 94.94 408 ASN A N 1
ATOM 3366 C CA . ASN A 1 408 ? 9.515 8.501 -16.877 1.00 94.94 408 ASN A CA 1
ATOM 3367 C C . ASN A 1 408 ? 10.756 8.929 -17.687 1.00 94.94 408 ASN A C 1
ATOM 3369 O O . ASN A 1 408 ? 10.634 9.379 -18.833 1.00 94.94 408 ASN A O 1
ATOM 3373 N N . VAL A 1 409 ? 11.949 8.826 -17.091 1.00 92.62 409 VAL A N 1
ATOM 3374 C CA . VAL A 1 409 ? 13.206 9.117 -17.791 1.00 92.62 409 VAL A CA 1
ATOM 3375 C C . VAL A 1 409 ? 13.316 8.265 -19.067 1.00 92.62 409 VAL A C 1
ATOM 3377 O O . VAL A 1 409 ? 12.826 7.140 -19.132 1.00 92.62 409 VAL A O 1
ATOM 3380 N N . PHE A 1 410 ? 13.816 8.857 -20.155 1.00 92.44 410 PHE A N 1
ATOM 3381 C CA . PHE A 1 410 ? 13.838 8.265 -21.510 1.00 92.44 410 PHE A CA 1
ATOM 3382 C C . PHE A 1 410 ? 12.469 7.870 -22.106 1.00 92.44 410 PHE A C 1
ATOM 3384 O O . PHE A 1 410 ? 12.411 7.231 -23.154 1.00 92.44 410 PHE A O 1
ATOM 3391 N N . GLY A 1 411 ? 11.356 8.269 -21.479 1.00 93.81 411 GLY A N 1
ATOM 3392 C CA . GLY A 1 411 ? 10.013 7.844 -21.877 1.00 93.81 411 GLY A CA 1
ATOM 3393 C C . GLY A 1 411 ? 9.666 6.418 -21.444 1.00 93.81 411 GLY A C 1
ATOM 3394 O O . GLY A 1 411 ? 8.667 5.873 -21.918 1.00 93.81 411 GLY A O 1
ATOM 3395 N N . MET A 1 412 ? 10.452 5.807 -20.550 1.00 95.00 412 MET A N 1
ATOM 3396 C CA . MET A 1 412 ? 10.343 4.372 -20.296 1.00 95.00 412 MET A CA 1
ATOM 3397 C C . MET A 1 412 ? 9.021 3.924 -19.690 1.00 95.00 412 MET A C 1
ATOM 3399 O O . MET A 1 412 ? 8.469 2.910 -20.111 1.00 95.00 412 MET A O 1
ATOM 3403 N N . ASN A 1 413 ? 8.445 4.707 -18.778 1.00 96.44 413 ASN A N 1
ATOM 3404 C CA . ASN A 1 413 ? 7.140 4.391 -18.208 1.00 96.44 413 ASN A CA 1
ATOM 3405 C C . ASN A 1 413 ? 6.041 4.607 -19.252 1.00 96.44 413 ASN A C 1
ATOM 3407 O O . ASN A 1 413 ? 5.069 3.862 -19.259 1.00 96.44 413 ASN A O 1
ATOM 3411 N N . THR A 1 414 ? 6.180 5.575 -20.168 1.00 96.88 414 THR A N 1
ATOM 3412 C CA . THR A 1 414 ? 5.244 5.744 -21.292 1.00 96.88 414 THR A CA 1
ATOM 3413 C C . THR A 1 414 ? 5.196 4.485 -22.154 1.00 96.88 414 THR A C 1
ATOM 3415 O O . THR A 1 414 ? 4.102 4.017 -22.464 1.00 96.88 414 THR A O 1
ATOM 3418 N N . TYR A 1 415 ? 6.350 3.928 -22.528 1.00 98.06 415 TYR A N 1
ATOM 3419 C CA . TYR A 1 415 ? 6.408 2.728 -23.366 1.00 98.06 415 TYR A CA 1
ATOM 3420 C C . TYR A 1 415 ? 6.013 1.464 -22.600 1.00 98.06 415 TYR A C 1
ATOM 3422 O O . TYR A 1 415 ? 5.209 0.677 -23.093 1.00 98.06 415 TYR A O 1
ATOM 3430 N N . LEU A 1 416 ? 6.488 1.298 -21.363 1.00 98.00 416 LEU A N 1
ATOM 3431 C CA . LEU A 1 416 ? 6.150 0.147 -20.524 1.00 98.00 416 LEU A CA 1
ATOM 3432 C C . LEU A 1 416 ? 4.647 0.093 -20.203 1.00 98.00 416 LEU A C 1
ATOM 3434 O O . LEU A 1 416 ? 4.053 -0.987 -20.209 1.00 98.00 416 LEU A O 1
ATOM 3438 N N . ASN A 1 417 ? 4.009 1.254 -20.001 1.00 98.69 417 ASN A N 1
ATOM 3439 C CA . ASN A 1 417 ? 2.569 1.349 -19.755 1.00 98.69 417 ASN A CA 1
ATOM 3440 C C . ASN A 1 417 ? 1.711 0.904 -20.953 1.00 98.69 417 ASN A C 1
ATOM 3442 O O . ASN A 1 417 ? 0.563 0.527 -20.735 1.00 98.69 417 ASN A O 1
ATOM 3446 N N . GLN A 1 418 ? 2.245 0.860 -22.184 1.00 98.50 418 GLN A N 1
ATOM 3447 C CA . GLN A 1 418 ? 1.532 0.269 -23.331 1.00 98.50 418 GLN A CA 1
ATOM 3448 C C . GLN A 1 418 ? 1.227 -1.220 -23.114 1.00 98.50 418 GLN A C 1
ATOM 3450 O O . GLN A 1 418 ? 0.237 -1.726 -23.631 1.00 98.50 418 GLN A O 1
ATOM 3455 N N . ILE A 1 419 ? 2.073 -1.910 -22.342 1.00 98.62 419 ILE A N 1
ATOM 3456 C CA . ILE A 1 419 ? 1.897 -3.315 -21.967 1.00 98.62 419 ILE A CA 1
ATOM 3457 C C . ILE A 1 419 ? 1.241 -3.431 -20.592 1.00 98.62 419 ILE A C 1
ATOM 3459 O O . ILE A 1 419 ? 0.308 -4.208 -20.413 1.00 98.62 419 ILE A O 1
ATOM 3463 N N . SER A 1 420 ? 1.723 -2.687 -19.592 1.00 98.50 420 SER A N 1
ATOM 3464 C CA . SER A 1 420 ? 1.282 -2.893 -18.208 1.00 98.50 420 SER A CA 1
ATOM 3465 C C . SER A 1 420 ? -0.191 -2.536 -17.984 1.00 98.50 420 SER A C 1
ATOM 3467 O O . SER A 1 420 ? -0.857 -3.183 -17.168 1.00 98.50 420 SER A O 1
ATOM 3469 N N . GLU A 1 421 ? -0.723 -1.547 -18.715 1.00 98.31 421 GLU A N 1
ATOM 3470 C CA . GLU A 1 421 ? -2.117 -1.112 -18.570 1.00 98.31 421 GLU A CA 1
ATOM 3471 C C . GLU A 1 421 ? -3.123 -2.160 -19.086 1.00 98.31 421 GLU A C 1
ATOM 3473 O O . GLU A 1 421 ? -4.238 -2.213 -18.564 1.00 98.31 421 GLU A O 1
ATOM 3478 N N . GLU A 1 422 ? -2.723 -3.087 -19.971 1.00 98.19 422 GLU A N 1
ATOM 3479 C CA . GLU A 1 422 ? -3.536 -4.262 -20.360 1.00 98.19 422 GLU A CA 1
ATOM 3480 C C . GLU A 1 422 ? -3.849 -5.177 -19.158 1.00 98.19 422 GLU A C 1
ATOM 3482 O O . GLU A 1 422 ? -4.850 -5.898 -19.134 1.00 98.19 422 GLU A O 1
ATOM 3487 N N . PHE A 1 423 ? -3.021 -5.103 -18.110 1.00 97.81 423 PHE A N 1
ATOM 3488 C CA . PHE A 1 423 ? -3.193 -5.808 -16.838 1.00 97.81 423 PHE A CA 1
ATOM 3489 C C . PHE A 1 423 ? -3.718 -4.896 -15.714 1.00 97.81 423 PHE A C 1
ATOM 3491 O O . PHE A 1 423 ? -3.821 -5.320 -14.561 1.00 97.81 423 PHE A O 1
ATOM 3498 N N . GLY A 1 424 ? -4.057 -3.641 -16.031 1.00 97.44 424 GLY A N 1
ATOM 3499 C CA . GLY A 1 424 ? -4.530 -2.632 -15.083 1.00 97.44 424 GLY A CA 1
ATOM 3500 C C . GLY A 1 424 ? -3.440 -2.013 -14.203 1.00 97.44 424 GLY A C 1
ATOM 3501 O O . GLY A 1 424 ? -3.775 -1.332 -13.232 1.00 97.44 424 GLY A O 1
ATOM 3502 N N . ILE A 1 425 ? -2.161 -2.249 -14.509 1.00 98.31 425 ILE A N 1
ATOM 3503 C CA . ILE A 1 425 ? -1.018 -1.705 -13.769 1.00 98.31 425 ILE A CA 1
ATOM 3504 C C . ILE A 1 425 ? -0.492 -0.472 -14.501 1.00 98.31 425 ILE A C 1
ATOM 3506 O O . ILE A 1 425 ? -0.317 -0.495 -15.717 1.00 98.31 425 ILE A O 1
ATOM 3510 N N . LYS A 1 426 ? -0.189 0.591 -13.760 1.00 98.06 426 LYS A N 1
ATOM 3511 C CA . LYS A 1 426 ? 0.395 1.820 -14.295 1.00 98.06 426 LYS A CA 1
ATOM 3512 C C . LYS A 1 426 ? 1.593 2.259 -13.462 1.00 98.06 426 LYS A C 1
ATOM 3514 O O . LYS A 1 426 ? 1.456 2.493 -12.261 1.00 98.06 426 LYS A O 1
ATOM 3519 N N . PHE A 1 427 ? 2.731 2.428 -14.121 1.00 98.31 427 PHE A N 1
ATOM 3520 C CA . PHE A 1 427 ? 3.916 3.100 -13.595 1.00 98.31 427 PHE A CA 1
ATOM 3521 C C . PHE A 1 427 ? 3.696 4.610 -13.673 1.00 98.31 427 PHE A C 1
ATOM 3523 O O . PHE A 1 427 ? 3.459 5.150 -14.762 1.00 98.31 427 PHE A O 1
ATOM 3530 N N . LYS A 1 428 ? 3.702 5.299 -12.529 1.00 96.81 428 LYS A N 1
ATOM 3531 C CA . LYS A 1 428 ? 3.485 6.747 -12.497 1.00 96.81 428 LYS A CA 1
ATOM 3532 C C . LYS A 1 428 ? 4.736 7.514 -12.938 1.00 96.81 428 LYS A C 1
ATOM 3534 O O . LYS A 1 428 ? 5.834 6.981 -13.064 1.00 96.81 428 LYS A O 1
ATOM 3539 N N . THR A 1 429 ? 4.541 8.797 -13.226 1.00 95.88 429 THR A N 1
ATOM 3540 C CA . THR A 1 429 ? 5.612 9.742 -13.570 1.00 95.88 429 THR A CA 1
ATOM 3541 C C . THR A 1 429 ? 6.012 10.517 -12.319 1.00 95.88 429 THR A C 1
ATOM 3543 O O . THR A 1 429 ? 5.712 11.703 -12.174 1.00 95.88 429 THR A O 1
ATOM 3546 N N . ASP A 1 430 ? 6.626 9.814 -11.378 1.00 95.69 430 ASP A N 1
ATOM 3547 C CA . ASP A 1 430 ? 7.051 10.343 -10.087 1.00 95.69 430 ASP A CA 1
ATOM 3548 C C . ASP A 1 430 ? 8.354 9.684 -9.611 1.00 95.69 430 ASP A C 1
ATOM 3550 O O . ASP A 1 430 ? 8.858 8.749 -10.234 1.00 95.69 430 ASP A O 1
ATOM 3554 N N . ALA A 1 431 ? 8.918 10.218 -8.534 1.00 95.69 431 ALA A N 1
ATOM 3555 C CA . ALA A 1 431 ? 10.074 9.688 -7.830 1.00 95.69 431 ALA A CA 1
ATOM 3556 C C . ALA A 1 431 ? 9.751 9.551 -6.340 1.00 95.69 431 ALA A C 1
ATOM 3558 O O . ALA A 1 431 ? 9.111 10.424 -5.746 1.00 95.69 431 ALA A O 1
ATOM 3559 N N . THR A 1 432 ? 10.173 8.449 -5.728 1.00 95.62 432 THR A N 1
ATOM 3560 C CA . THR A 1 432 ? 9.900 8.167 -4.318 1.00 95.62 432 THR A CA 1
ATOM 3561 C C . THR A 1 432 ? 11.086 8.475 -3.422 1.00 95.62 432 THR A C 1
ATOM 3563 O O . THR A 1 432 ? 12.206 8.054 -3.715 1.00 95.62 432 THR A O 1
ATOM 3566 N N . TYR A 1 433 ? 10.806 9.073 -2.267 1.00 94.38 433 TYR A N 1
ATOM 3567 C CA . TYR A 1 433 ? 11.791 9.373 -1.226 1.00 94.38 433 TYR A CA 1
ATOM 3568 C C . TYR A 1 433 ? 11.212 9.103 0.163 1.00 94.38 433 TYR A C 1
ATOM 3570 O O . TYR A 1 433 ? 9.991 9.086 0.341 1.00 94.38 433 TYR A O 1
ATOM 3578 N N . GLU A 1 434 ? 12.061 8.938 1.174 1.00 93.12 434 GLU A N 1
ATOM 3579 C CA . GLU A 1 434 ? 11.624 8.909 2.566 1.00 93.12 434 GLU A CA 1
ATOM 3580 C C . GLU A 1 434 ? 11.058 10.278 2.982 1.00 93.12 434 GLU A C 1
ATOM 3582 O O . GLU A 1 434 ? 11.662 11.342 2.815 1.00 93.12 434 GLU A O 1
ATOM 3587 N N . LEU A 1 435 ? 9.845 10.247 3.528 1.00 92.00 435 LEU A N 1
ATOM 3588 C CA . LEU A 1 435 ? 9.066 11.406 3.924 1.00 92.00 435 LEU A CA 1
ATOM 3589 C C . LEU A 1 435 ? 9.774 12.166 5.049 1.00 92.00 435 LEU A C 1
ATOM 3591 O O . LEU A 1 435 ? 9.985 11.654 6.146 1.00 92.00 435 LEU A O 1
ATOM 3595 N N . GLY A 1 436 ? 10.061 13.441 4.794 1.00 85.94 436 GLY A N 1
ATOM 3596 C CA . GLY A 1 436 ? 10.656 14.357 5.767 1.00 85.94 436 GLY A CA 1
ATOM 3597 C C . GLY A 1 436 ? 12.183 14.432 5.731 1.00 85.94 436 GLY A C 1
ATOM 3598 O O . GLY A 1 436 ? 12.705 15.473 6.124 1.00 85.94 436 GLY A O 1
ATOM 3599 N N . THR A 1 437 ? 12.882 13.406 5.231 1.00 87.25 437 THR A N 1
ATOM 3600 C CA . THR A 1 437 ? 14.345 13.439 5.031 1.00 87.25 437 THR A CA 1
ATOM 3601 C C . THR A 1 437 ? 14.723 13.674 3.572 1.00 87.25 437 THR A C 1
ATOM 3603 O O . THR A 1 437 ? 15.706 14.361 3.311 1.00 87.25 437 THR A O 1
ATOM 3606 N N . GLY A 1 438 ? 13.931 13.160 2.624 1.00 88.38 438 GLY A N 1
ATOM 3607 C CA . GLY A 1 438 ? 14.288 13.176 1.205 1.00 88.38 438 GLY A CA 1
ATOM 3608 C C . GLY A 1 438 ? 15.320 12.118 0.815 1.00 88.38 438 GLY A C 1
ATOM 3609 O O . GLY A 1 438 ? 15.815 12.137 -0.307 1.00 88.38 438 GLY A O 1
ATOM 3610 N N . GLU A 1 439 ? 15.660 11.214 1.733 1.00 91.44 439 GLU A N 1
ATOM 3611 C CA . GLU A 1 439 ? 16.587 10.113 1.480 1.00 91.44 439 GLU A CA 1
ATOM 3612 C C . GLU A 1 439 ? 15.914 8.998 0.667 1.00 91.44 439 GLU A C 1
ATOM 3614 O O . GLU A 1 439 ? 14.714 9.028 0.388 1.00 91.44 439 GLU A O 1
ATOM 3619 N N . MET A 1 440 ? 16.691 7.995 0.271 1.00 92.00 440 MET A N 1
ATOM 3620 C CA . MET A 1 440 ? 16.158 6.809 -0.394 1.00 92.00 440 MET A CA 1
ATOM 3621 C C . MET A 1 440 ? 15.278 5.991 0.558 1.00 92.00 440 MET A C 1
ATOM 3623 O O . MET A 1 440 ? 15.563 5.879 1.748 1.00 92.00 440 MET A O 1
ATOM 3627 N N . SER A 1 441 ? 14.200 5.405 0.036 1.00 93.12 441 SER A N 1
ATOM 3628 C CA . SER A 1 441 ? 13.268 4.624 0.851 1.00 93.12 441 SER A CA 1
ATOM 3629 C C . SER A 1 441 ? 13.767 3.204 1.111 1.00 93.12 441 SER A C 1
ATOM 3631 O O . SER A 1 441 ? 14.257 2.540 0.198 1.00 93.12 441 SER A O 1
ATOM 363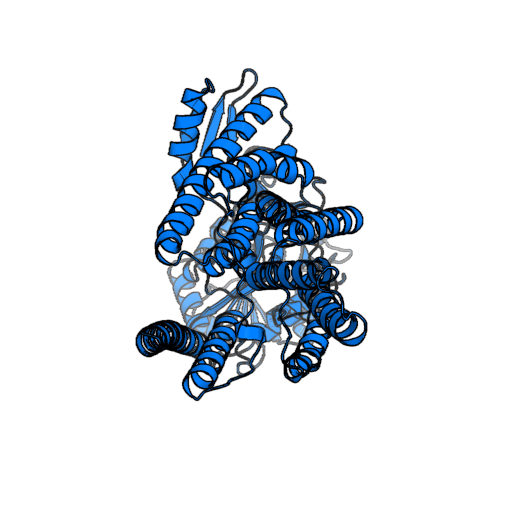3 N N . THR A 1 442 ? 13.511 2.690 2.311 1.00 93.81 442 THR A N 1
ATOM 3634 C CA . THR A 1 442 ? 13.803 1.299 2.681 1.00 93.81 442 THR A CA 1
ATOM 3635 C C . THR A 1 442 ? 12.520 0.519 2.948 1.00 93.81 442 THR A C 1
ATOM 3637 O O . THR A 1 442 ? 11.665 0.935 3.734 1.00 93.81 442 THR A O 1
ATOM 3640 N N . PHE A 1 443 ? 12.417 -0.670 2.362 1.00 93.94 443 PHE A N 1
ATOM 3641 C CA . PHE A 1 443 ? 11.411 -1.663 2.703 1.00 93.94 443 PHE A CA 1
ATOM 3642 C C . PHE A 1 443 ? 11.969 -2.678 3.703 1.00 93.94 443 PHE A C 1
ATOM 3644 O O . PHE A 1 443 ? 13.027 -3.271 3.501 1.00 93.94 443 PHE A O 1
ATOM 3651 N N . LYS A 1 444 ? 11.215 -2.900 4.784 1.00 91.56 444 LYS A N 1
ATOM 3652 C CA . LYS A 1 444 ? 11.449 -3.981 5.747 1.00 91.56 444 LYS A CA 1
ATOM 3653 C C . LYS A 1 444 ? 10.165 -4.801 5.860 1.00 91.56 444 LYS A C 1
ATOM 3655 O O . LYS A 1 444 ? 9.139 -4.237 6.262 1.00 91.56 444 LYS A O 1
ATOM 3660 N N . PRO A 1 445 ? 10.177 -6.086 5.476 1.00 86.75 445 PRO A N 1
ATOM 3661 C CA . PRO A 1 445 ? 8.989 -6.915 5.523 1.00 86.75 445 PRO A CA 1
ATOM 3662 C C . PRO A 1 445 ? 8.493 -7.096 6.958 1.00 86.75 445 PRO A C 1
ATOM 3664 O O . PRO A 1 445 ? 9.256 -7.129 7.921 1.00 86.75 445 PRO A O 1
ATOM 3667 N N . ASN A 1 446 ? 7.177 -7.235 7.098 1.00 74.81 446 ASN A N 1
ATOM 3668 C CA . ASN A 1 446 ? 6.548 -7.621 8.354 1.00 74.81 446 ASN A CA 1
ATOM 3669 C C . ASN A 1 446 ? 6.205 -9.114 8.290 1.00 74.81 446 ASN A C 1
ATOM 3671 O O . ASN A 1 446 ? 5.548 -9.540 7.351 1.00 74.81 446 ASN A O 1
ATOM 3675 N N . ASN A 1 447 ? 6.594 -9.906 9.288 1.00 66.44 447 ASN A N 1
ATOM 3676 C CA . ASN A 1 447 ? 6.635 -11.380 9.231 1.00 66.44 447 ASN A CA 1
ATOM 3677 C C . ASN A 1 447 ? 5.293 -12.112 9.005 1.00 66.44 447 ASN A C 1
ATOM 3679 O O . ASN A 1 447 ? 5.258 -13.341 8.990 1.00 66.44 447 ASN A O 1
ATOM 3683 N N . MET A 1 448 ? 4.172 -11.404 8.862 1.00 69.12 448 MET A N 1
ATOM 3684 C CA . MET A 1 448 ? 2.846 -12.002 8.751 1.00 69.12 448 MET A CA 1
ATOM 3685 C C . MET A 1 448 ? 2.280 -11.851 7.335 1.00 69.12 448 MET A C 1
ATOM 3687 O O . MET A 1 448 ? 2.094 -10.735 6.861 1.00 69.12 448 MET A O 1
ATOM 3691 N N . PHE A 1 449 ? 1.953 -12.982 6.698 1.00 74.50 449 PHE A N 1
ATOM 3692 C CA . PHE A 1 449 ? 1.381 -13.060 5.341 1.00 74.50 449 PHE A CA 1
ATOM 3693 C C . PHE A 1 449 ? 2.217 -12.349 4.265 1.00 74.50 449 PHE A C 1
ATOM 3695 O O . PHE A 1 449 ? 1.670 -11.680 3.389 1.00 74.50 449 PHE A O 1
ATOM 3702 N N . LEU A 1 450 ? 3.543 -12.504 4.327 1.00 88.00 450 LEU A N 1
ATOM 3703 C CA . LEU A 1 450 ? 4.436 -11.990 3.292 1.00 88.00 450 LEU A CA 1
ATOM 3704 C C . LEU A 1 450 ? 4.112 -12.594 1.929 1.00 88.00 450 LEU A C 1
ATOM 3706 O O . LEU A 1 450 ? 3.818 -13.786 1.804 1.00 88.00 450 LEU A O 1
ATOM 3710 N N . HIS A 1 451 ? 4.205 -11.755 0.901 1.00 93.31 451 HIS A N 1
ATOM 3711 C CA . HIS A 1 451 ? 4.126 -12.222 -0.469 1.00 93.31 451 HIS A CA 1
ATOM 3712 C C . HIS A 1 451 ? 5.303 -13.179 -0.761 1.00 93.31 451 HIS A C 1
ATOM 3714 O O . HIS A 1 451 ? 6.421 -12.893 -0.323 1.00 93.31 451 HIS A O 1
ATOM 3720 N N . PRO A 1 452 ? 5.111 -14.280 -1.519 1.00 94.06 452 PRO A N 1
ATOM 3721 C CA . PRO A 1 452 ? 6.173 -15.248 -1.807 1.00 94.06 452 PRO A CA 1
ATOM 3722 C C . PRO A 1 452 ? 7.464 -14.639 -2.371 1.00 94.06 452 PRO A C 1
ATOM 3724 O O . PRO A 1 452 ? 8.545 -15.144 -2.091 1.00 94.06 452 PRO A O 1
ATOM 3727 N N . ILE A 1 453 ? 7.361 -13.534 -3.118 1.00 96.81 453 ILE A N 1
ATOM 3728 C CA . ILE A 1 453 ? 8.517 -12.812 -3.682 1.00 96.81 453 ILE A CA 1
ATOM 3729 C C . ILE A 1 453 ? 9.427 -12.232 -2.589 1.00 96.81 453 ILE A C 1
ATOM 3731 O O . ILE A 1 453 ? 10.640 -12.211 -2.753 1.00 96.81 453 ILE A O 1
ATOM 3735 N N . VAL A 1 454 ? 8.859 -11.774 -1.470 1.00 95.81 454 VAL A N 1
ATOM 3736 C CA . VAL A 1 454 ? 9.586 -11.010 -0.439 1.00 95.81 454 VAL A CA 1
ATOM 3737 C C . VAL A 1 454 ? 9.817 -11.800 0.851 1.00 95.81 454 VAL A C 1
ATOM 3739 O O . VAL A 1 454 ? 10.310 -11.253 1.831 1.00 95.81 454 VAL A O 1
ATOM 3742 N N . GLN A 1 455 ? 9.474 -13.091 0.879 1.00 92.88 455 GLN A N 1
ATOM 3743 C CA . GLN A 1 455 ? 9.527 -13.918 2.094 1.00 92.88 455 GLN A CA 1
ATOM 3744 C C . GLN A 1 455 ? 10.949 -14.164 2.636 1.00 92.88 455 GLN A C 1
ATOM 3746 O O . GLN A 1 455 ? 11.101 -14.584 3.781 1.00 92.88 455 GLN A O 1
ATOM 3751 N N . HIS A 1 456 ? 11.975 -13.947 1.808 1.00 93.19 456 HIS A N 1
ATOM 3752 C CA . HIS A 1 456 ? 13.390 -14.138 2.151 1.00 93.19 456 HIS A CA 1
ATOM 3753 C C . HIS A 1 456 ? 14.173 -12.823 2.203 1.00 93.19 456 HIS A C 1
ATOM 3755 O O . HIS A 1 456 ? 15.391 -12.846 2.319 1.00 93.19 456 HIS A O 1
ATOM 3761 N N . ILE A 1 457 ? 13.485 -11.687 2.106 1.00 94.62 457 ILE A N 1
ATOM 3762 C CA . ILE A 1 457 ? 14.102 -10.367 2.211 1.00 94.62 457 ILE A CA 1
ATOM 3763 C C . ILE A 1 457 ? 14.149 -9.987 3.691 1.00 94.62 457 ILE A C 1
ATOM 3765 O O . ILE A 1 457 ? 13.143 -10.101 4.385 1.00 94.62 457 ILE A O 1
ATOM 3769 N N . GLU A 1 458 ? 15.295 -9.519 4.178 1.00 92.94 458 GLU A N 1
ATOM 3770 C CA . GLU A 1 458 ? 15.396 -8.896 5.508 1.00 92.94 458 GLU A CA 1
ATOM 3771 C C . GLU A 1 458 ? 15.218 -7.377 5.416 1.00 92.94 458 GLU A C 1
ATOM 3773 O O . GLU A 1 458 ? 14.507 -6.759 6.211 1.00 92.94 458 GLU A O 1
ATOM 3778 N N . GLU A 1 459 ? 15.834 -6.781 4.400 1.00 94.06 459 GLU A N 1
ATOM 3779 C CA . GLU A 1 459 ? 15.829 -5.355 4.114 1.00 94.06 459 GLU A CA 1
ATOM 3780 C C . GLU A 1 459 ? 16.013 -5.156 2.609 1.00 94.06 459 GLU A C 1
ATOM 3782 O O . GLU A 1 459 ? 16.708 -5.932 1.958 1.00 94.06 459 GLU A O 1
ATOM 3787 N N . PHE A 1 460 ? 15.360 -4.141 2.049 1.00 95.69 460 PHE A N 1
ATOM 3788 C CA . PHE A 1 460 ? 15.472 -3.784 0.641 1.00 95.69 460 PHE A CA 1
ATOM 3789 C C . PHE A 1 460 ? 15.546 -2.264 0.523 1.00 95.69 460 PHE A C 1
ATOM 3791 O O . PHE A 1 460 ? 14.594 -1.566 0.875 1.00 95.69 460 PHE A O 1
ATOM 3798 N N . ASN A 1 461 ? 16.672 -1.746 0.041 1.00 96.12 461 ASN A N 1
ATOM 3799 C CA . ASN A 1 461 ? 16.855 -0.314 -0.178 1.00 96.12 461 ASN A CA 1
ATOM 3800 C C . ASN A 1 461 ? 16.488 0.032 -1.621 1.00 96.12 461 ASN A C 1
ATOM 3802 O O . ASN A 1 461 ? 16.980 -0.586 -2.551 1.00 96.12 461 ASN A O 1
ATOM 3806 N N . PHE A 1 462 ? 15.610 1.002 -1.826 1.00 96.81 462 PHE A N 1
ATOM 3807 C CA . PHE A 1 462 ? 15.359 1.525 -3.168 1.00 96.81 462 PHE A CA 1
ATOM 3808 C C . PHE A 1 462 ? 16.463 2.518 -3.546 1.00 96.81 462 PHE A C 1
ATOM 3810 O O . PHE A 1 462 ? 17.056 3.136 -2.664 1.00 96.81 462 PHE A O 1
ATOM 3817 N N . LEU A 1 463 ? 16.748 2.665 -4.838 1.00 95.06 463 LEU A N 1
ATOM 3818 C CA . LEU A 1 463 ? 17.761 3.577 -5.381 1.00 95.06 463 LEU A CA 1
ATOM 3819 C C . LEU A 1 463 ? 17.167 4.759 -6.161 1.00 95.06 463 LEU A C 1
ATOM 3821 O O . LEU A 1 463 ? 17.910 5.673 -6.500 1.00 95.06 463 LEU A O 1
ATOM 3825 N N . THR A 1 464 ? 15.852 4.736 -6.389 1.00 93.75 464 THR A N 1
ATOM 3826 C CA . THR A 1 464 ? 14.873 5.828 -6.522 1.00 93.75 464 THR A CA 1
ATOM 3827 C C . THR A 1 464 ? 13.763 5.292 -7.420 1.00 93.75 464 THR A C 1
ATOM 3829 O O . THR A 1 464 ? 13.898 5.252 -8.634 1.00 93.75 464 THR A O 1
ATOM 3832 N N . SER A 1 465 ? 12.651 4.877 -6.817 1.00 95.56 465 SER A N 1
ATOM 3833 C CA . SER A 1 465 ? 11.559 4.227 -7.544 1.00 95.56 465 SER A CA 1
ATOM 3834 C C . SER A 1 465 ? 10.496 5.215 -8.035 1.00 95.56 465 SER A C 1
ATOM 3836 O O . SER A 1 465 ? 10.416 6.335 -7.528 1.00 95.56 465 SER A O 1
ATOM 3838 N N . CYS A 1 466 ? 9.622 4.799 -8.951 1.00 96.88 466 CYS A N 1
ATOM 3839 C CA . CYS A 1 466 ? 8.300 5.423 -9.113 1.00 96.88 466 CYS A CA 1
ATOM 3840 C C . CYS A 1 466 ? 7.241 4.728 -8.237 1.00 96.88 466 CYS A C 1
ATOM 3842 O O . CYS A 1 466 ? 7.482 3.671 -7.645 1.00 96.88 466 CYS A O 1
ATOM 3844 N N . THR A 1 467 ? 6.039 5.299 -8.149 1.00 97.19 467 THR A N 1
ATOM 3845 C CA . THR A 1 467 ? 4.882 4.607 -7.567 1.00 97.19 467 THR A CA 1
ATOM 3846 C C . THR A 1 467 ? 4.064 3.875 -8.619 1.00 97.19 467 THR A C 1
ATOM 3848 O O . THR A 1 467 ? 4.010 4.245 -9.794 1.00 97.19 467 THR A O 1
ATOM 3851 N N . LEU A 1 468 ? 3.371 2.831 -8.170 1.00 97.94 468 LEU A N 1
ATOM 3852 C CA . LEU A 1 468 ? 2.478 2.033 -8.996 1.00 97.94 468 LEU A CA 1
ATOM 3853 C C . LEU A 1 468 ? 1.015 2.336 -8.667 1.00 97.94 468 LEU A C 1
ATOM 3855 O O . LEU A 1 468 ? 0.627 2.500 -7.510 1.00 97.94 468 LEU A O 1
ATOM 3859 N N . GLN A 1 469 ? 0.178 2.343 -9.696 1.00 96.94 469 GLN A N 1
ATOM 3860 C CA . GLN A 1 469 ? -1.267 2.208 -9.565 1.00 96.94 469 GLN A CA 1
ATOM 3861 C C . GLN A 1 469 ? -1.666 0.824 -10.073 1.00 96.94 469 GLN A C 1
ATOM 3863 O O . GLN A 1 469 ? -1.247 0.415 -11.151 1.00 96.94 469 GLN A O 1
ATOM 3868 N N . ALA A 1 470 ? -2.477 0.105 -9.300 1.00 96.62 470 ALA A N 1
ATOM 3869 C CA . ALA A 1 470 ? -2.908 -1.245 -9.638 1.00 96.62 470 ALA A CA 1
ATOM 3870 C C . ALA A 1 470 ? -4.353 -1.507 -9.176 1.00 96.62 470 ALA A C 1
ATOM 3872 O O . ALA A 1 470 ? -4.881 -0.765 -8.340 1.00 96.62 470 ALA A O 1
ATOM 3873 N N . PRO A 1 471 ? -5.019 -2.557 -9.686 1.00 93.81 471 PRO A N 1
ATOM 3874 C CA . PRO A 1 471 ? -6.353 -2.946 -9.241 1.00 93.81 471 PRO A CA 1
ATOM 3875 C C . PRO A 1 471 ? -6.343 -3.501 -7.808 1.00 93.81 471 PRO A C 1
ATOM 3877 O O . PRO A 1 471 ? -5.366 -4.109 -7.380 1.00 93.81 471 PRO A O 1
ATOM 3880 N N . LEU A 1 472 ? -7.460 -3.390 -7.078 1.00 89.81 472 LEU A N 1
ATOM 3881 C CA . LEU A 1 472 ? -7.584 -3.909 -5.699 1.00 89.81 472 LEU A CA 1
ATOM 3882 C C . LEU A 1 472 ? -7.418 -5.434 -5.571 1.00 89.81 472 LEU A C 1
ATOM 3884 O O . LEU A 1 472 ? -7.212 -5.937 -4.470 1.00 89.81 472 LEU A O 1
ATOM 3888 N N . ASN A 1 473 ? -7.573 -6.174 -6.671 1.00 87.31 473 ASN A N 1
ATOM 3889 C CA . ASN A 1 473 ? -7.336 -7.617 -6.737 1.00 87.31 473 ASN A CA 1
ATOM 3890 C C . ASN A 1 473 ? -5.893 -7.974 -7.135 1.00 87.31 473 ASN A C 1
ATOM 3892 O O . ASN A 1 473 ? -5.612 -9.157 -7.324 1.00 87.31 473 ASN A O 1
ATOM 3896 N N . SER A 1 474 ? -5.010 -6.983 -7.289 1.00 92.56 474 SER A N 1
ATOM 3897 C CA . SER A 1 474 ? -3.571 -7.218 -7.371 1.00 92.56 474 SER A CA 1
ATOM 3898 C C . SER A 1 474 ? -3.007 -7.626 -6.007 1.00 92.56 474 SER A C 1
ATOM 3900 O O . SER A 1 474 ? -3.623 -7.451 -4.952 1.00 92.56 474 SER A O 1
ATOM 3902 N N . GLU A 1 475 ? -1.838 -8.241 -6.038 1.00 93.12 475 GLU A N 1
ATOM 3903 C CA . GLU A 1 475 ? -1.137 -8.760 -4.880 1.00 93.12 475 GLU A CA 1
ATOM 3904 C C . GLU A 1 475 ? -0.098 -7.743 -4.420 1.00 93.12 475 GLU A C 1
ATOM 3906 O O . GLU A 1 475 ? 0.744 -7.271 -5.182 1.00 93.12 475 GLU A O 1
ATOM 3911 N N . ASN A 1 476 ? -0.153 -7.418 -3.132 1.00 92.19 476 ASN A N 1
ATOM 3912 C CA . ASN A 1 476 ? 0.712 -6.421 -2.519 1.00 92.19 476 ASN A CA 1
ATOM 3913 C C . ASN A 1 476 ? 2.099 -7.010 -2.258 1.00 92.19 476 ASN A C 1
ATOM 3915 O O . ASN A 1 476 ? 2.321 -7.614 -1.207 1.00 92.19 476 ASN A O 1
ATOM 3919 N N . VAL A 1 477 ? 3.017 -6.848 -3.212 1.00 95.75 477 VAL A N 1
ATOM 3920 C CA . VAL A 1 477 ? 4.395 -7.339 -3.080 1.00 95.75 477 VAL A CA 1
ATOM 3921 C C . VAL A 1 477 ? 5.192 -6.416 -2.160 1.00 95.75 477 VAL A C 1
ATOM 3923 O O . VAL A 1 477 ? 5.693 -6.869 -1.133 1.00 95.75 477 VAL A O 1
ATOM 3926 N N . ILE A 1 478 ? 5.259 -5.119 -2.487 1.00 96.31 478 ILE A N 1
ATOM 3927 C CA . ILE A 1 478 ? 5.886 -4.086 -1.651 1.00 96.31 478 ILE A CA 1
ATOM 3928 C C . ILE A 1 478 ? 4.967 -2.863 -1.583 1.00 96.31 478 ILE A C 1
ATOM 3930 O O . ILE A 1 478 ? 4.761 -2.156 -2.573 1.00 96.31 478 ILE A O 1
ATOM 3934 N N . ILE A 1 479 ? 4.452 -2.602 -0.379 1.00 95.25 479 ILE A N 1
ATOM 3935 C CA . ILE A 1 479 ? 3.847 -1.320 -0.004 1.00 95.25 479 ILE A CA 1
ATOM 3936 C C . ILE A 1 479 ? 4.900 -0.550 0.793 1.00 95.25 479 ILE A C 1
ATOM 3938 O O . ILE A 1 479 ? 5.231 -0.926 1.923 1.00 95.25 479 ILE A O 1
ATOM 3942 N N . GLY A 1 480 ? 5.418 0.523 0.205 1.00 94.38 480 GLY A N 1
ATOM 3943 C CA . GLY A 1 480 ? 6.310 1.447 0.886 1.00 94.38 480 GLY A CA 1
ATOM 3944 C C . GLY A 1 480 ? 5.575 2.214 1.980 1.00 94.38 480 GLY A C 1
ATOM 3945 O O . GLY A 1 480 ? 4.371 2.454 1.895 1.00 94.38 480 GLY A O 1
ATOM 3946 N N . ASN A 1 481 ? 6.297 2.581 3.033 1.00 92.88 481 ASN A N 1
ATOM 3947 C CA . ASN A 1 481 ? 5.775 3.327 4.172 1.00 92.88 481 ASN A CA 1
ATOM 3948 C C . ASN A 1 481 ? 6.730 4.461 4.537 1.00 92.88 481 ASN A C 1
ATOM 3950 O O . ASN A 1 481 ? 7.916 4.374 4.230 1.00 92.88 481 ASN A O 1
ATOM 3954 N N . LYS A 1 482 ? 6.220 5.527 5.167 1.00 92.69 482 LYS A N 1
ATOM 3955 C CA . LYS A 1 482 ? 6.978 6.774 5.373 1.00 92.69 482 LYS A CA 1
ATOM 3956 C C . LYS A 1 482 ? 7.591 7.286 4.066 1.00 92.69 482 LYS A C 1
ATOM 3958 O O . LYS A 1 482 ? 8.686 7.826 4.085 1.00 92.69 482 LYS A O 1
ATOM 3963 N N . ILE A 1 483 ? 6.911 7.105 2.938 1.00 93.81 483 ILE A N 1
ATOM 3964 C CA . ILE A 1 483 ? 7.406 7.557 1.639 1.00 93.81 483 ILE A CA 1
ATOM 3965 C C . ILE A 1 483 ? 6.573 8.712 1.112 1.00 93.81 483 ILE A C 1
ATOM 3967 O O . ILE A 1 483 ? 5.383 8.830 1.418 1.00 93.81 483 ILE A O 1
ATOM 3971 N N . MET A 1 484 ? 7.216 9.559 0.320 1.00 93.94 484 MET A N 1
ATOM 3972 C CA . MET A 1 484 ? 6.584 10.551 -0.534 1.00 93.94 484 MET A CA 1
ATOM 3973 C C . MET A 1 484 ? 6.823 10.214 -1.999 1.00 93.94 484 MET A C 1
ATOM 3975 O O . MET A 1 484 ? 7.840 9.621 -2.334 1.00 93.94 484 MET A O 1
ATOM 3979 N N . SER A 1 485 ? 5.875 10.604 -2.841 1.00 94.50 485 SER A N 1
ATOM 3980 C CA . SER A 1 485 ? 5.926 10.571 -4.294 1.00 94.50 485 SER A CA 1
ATOM 3981 C C . SER A 1 485 ? 5.960 12.010 -4.792 1.00 94.50 485 SER A C 1
ATOM 3983 O O . SER A 1 485 ? 5.034 12.800 -4.571 1.00 94.50 485 SER A O 1
ATOM 3985 N N . GLU A 1 486 ? 7.077 12.352 -5.415 1.00 93.81 486 GLU A N 1
ATOM 3986 C CA . GLU A 1 486 ? 7.314 13.630 -6.053 1.00 93.81 486 GLU A CA 1
ATOM 3987 C C . GLU A 1 486 ? 7.035 13.517 -7.557 1.00 93.81 486 GLU A C 1
ATOM 3989 O O . GLU A 1 486 ? 7.679 12.716 -8.230 1.00 93.81 486 GLU A O 1
ATOM 3994 N N . PRO A 1 487 ? 6.128 14.326 -8.128 1.00 93.12 487 PRO A N 1
ATOM 3995 C CA . PRO A 1 487 ? 5.887 14.300 -9.566 1.00 93.12 487 PRO A CA 1
ATOM 3996 C C . PRO A 1 487 ? 7.125 14.726 -10.370 1.00 93.12 487 PRO A C 1
ATOM 3998 O O . PRO A 1 487 ? 7.804 15.687 -10.007 1.00 93.12 487 PRO A O 1
ATOM 4001 N N . GLY A 1 488 ? 7.362 14.090 -11.518 1.00 92.25 488 GLY A N 1
ATOM 4002 C CA . GLY A 1 488 ? 8.430 14.498 -12.438 1.00 92.25 488 GLY A CA 1
ATOM 4003 C C . GLY A 1 488 ? 8.233 15.907 -13.029 1.00 92.25 488 GLY A C 1
ATOM 4004 O O . GLY A 1 488 ? 7.153 16.506 -12.948 1.00 92.25 488 GLY A O 1
ATOM 4005 N N . THR A 1 489 ? 9.282 16.453 -13.647 1.00 90.69 489 THR A N 1
ATOM 4006 C CA . THR A 1 489 ? 9.248 17.726 -14.388 1.00 90.69 489 THR A CA 1
ATOM 4007 C C . THR A 1 489 ? 10.040 17.650 -15.687 1.00 90.69 489 THR A C 1
ATOM 4009 O O . THR A 1 489 ? 11.139 17.132 -15.713 1.00 90.69 489 THR A O 1
ATOM 4012 N N . TYR A 1 490 ? 9.550 18.246 -16.772 1.00 89.31 490 TYR A N 1
ATOM 4013 C CA . TYR A 1 490 ? 10.302 18.317 -18.035 1.00 89.31 490 TYR A CA 1
ATOM 4014 C C . TYR A 1 490 ? 11.330 19.460 -18.079 1.00 89.31 490 TYR A C 1
ATOM 4016 O O . TYR A 1 490 ? 11.918 19.726 -19.124 1.00 89.31 490 TYR A O 1
ATOM 4024 N N . SER A 1 491 ? 11.520 20.179 -16.969 1.00 90.25 491 SER A N 1
ATOM 4025 C CA . SER A 1 491 ? 12.419 21.336 -16.888 1.00 90.25 491 SER A CA 1
ATOM 4026 C C . SER A 1 491 ? 13.870 20.988 -16.550 1.00 90.25 491 SER A C 1
ATOM 4028 O O . SER A 1 491 ? 14.710 21.884 -16.547 1.00 90.25 491 SER A O 1
ATOM 4030 N N . THR A 1 492 ? 14.164 19.732 -16.224 1.00 90.75 492 THR A N 1
ATOM 4031 C CA . THR A 1 492 ? 15.474 19.269 -15.750 1.00 90.75 492 THR A CA 1
ATOM 4032 C C . THR A 1 492 ? 15.925 18.027 -16.511 1.00 90.75 492 THR A C 1
ATOM 4034 O O . THR A 1 492 ? 15.127 17.325 -17.138 1.00 90.75 492 THR A O 1
ATOM 4037 N N . GLU A 1 493 ? 17.223 17.745 -16.441 1.00 83.81 493 GLU A N 1
ATOM 4038 C CA . GLU A 1 493 ? 17.771 16.467 -16.888 1.00 83.81 493 GLU A CA 1
ATOM 4039 C C . GLU A 1 493 ? 17.229 15.331 -16.002 1.00 83.81 493 GLU A C 1
ATOM 4041 O O . GLU A 1 493 ? 17.095 15.491 -14.788 1.00 83.81 493 GLU A O 1
ATOM 4046 N N . ASN A 1 494 ? 16.857 14.202 -16.611 1.00 87.88 494 ASN A N 1
ATOM 4047 C CA . ASN A 1 494 ? 16.232 13.041 -15.948 1.00 87.88 494 ASN A CA 1
ATOM 4048 C C . ASN A 1 494 ? 14.915 13.330 -15.206 1.00 87.88 494 ASN A C 1
ATOM 4050 O O . ASN A 1 494 ? 14.404 12.495 -14.467 1.00 87.88 494 ASN A O 1
ATOM 4054 N N . PHE A 1 495 ? 14.337 14.506 -15.434 1.00 93.94 495 PHE A N 1
ATOM 4055 C CA . PHE A 1 495 ? 13.012 14.902 -14.982 1.00 93.94 495 PHE A CA 1
ATOM 4056 C C . PHE A 1 495 ? 12.783 14.949 -13.463 1.00 93.94 495 PHE A C 1
ATOM 4058 O O . PHE A 1 495 ? 11.635 14.967 -13.008 1.00 93.94 495 PHE A O 1
ATOM 4065 N N . PHE A 1 496 ? 13.851 15.021 -12.667 1.00 92.00 496 PHE A N 1
ATOM 4066 C CA . PHE A 1 496 ? 13.762 15.285 -11.230 1.00 92.00 496 PHE A CA 1
ATOM 4067 C C . PHE A 1 496 ? 13.465 16.751 -10.954 1.00 92.00 496 PHE A C 1
ATOM 4069 O O . PHE A 1 496 ? 14.046 17.647 -11.564 1.00 92.00 496 PHE A O 1
ATOM 4076 N N . ARG A 1 497 ? 12.590 17.033 -10.001 1.00 87.56 497 ARG A N 1
ATOM 4077 C CA . ARG A 1 497 ? 12.371 18.408 -9.552 1.00 87.56 497 ARG A CA 1
ATOM 4078 C C . ARG A 1 497 ? 13.508 18.838 -8.624 1.00 87.56 497 ARG A C 1
ATOM 4080 O O . ARG A 1 497 ? 14.097 18.042 -7.906 1.00 87.56 497 ARG A O 1
ATOM 4087 N N . GLU A 1 498 ? 13.794 20.137 -8.612 1.00 81.81 498 GLU A N 1
ATOM 4088 C CA . GLU A 1 498 ? 14.779 20.711 -7.685 1.00 81.81 498 GLU A CA 1
ATOM 4089 C C . GLU A 1 498 ? 14.268 20.740 -6.231 1.00 81.81 498 GLU A C 1
ATOM 4091 O O . GLU A 1 498 ? 15.058 20.863 -5.296 1.00 81.81 498 GLU A O 1
ATOM 4096 N N . SER A 1 499 ? 12.945 20.660 -6.023 1.00 74.56 499 SER A N 1
ATOM 4097 C CA . SER A 1 499 ? 12.310 20.778 -4.709 1.00 74.56 499 SER A CA 1
ATOM 4098 C C . SER A 1 499 ? 11.366 19.615 -4.404 1.00 74.56 499 SER A C 1
ATOM 4100 O O . SER A 1 499 ? 10.189 19.649 -4.758 1.00 74.56 499 SER A O 1
ATOM 4102 N N . ILE A 1 500 ? 11.881 18.683 -3.601 1.00 71.56 500 ILE A N 1
ATOM 4103 C CA . ILE A 1 500 ? 11.243 17.427 -3.167 1.00 71.56 500 ILE A CA 1
ATOM 4104 C C . ILE A 1 500 ? 10.075 17.566 -2.187 1.00 71.56 500 ILE A C 1
ATOM 4106 O O . ILE A 1 500 ? 9.492 16.575 -1.754 1.00 71.56 500 ILE A O 1
ATOM 4110 N N . ASN A 1 501 ? 9.703 18.790 -1.810 1.00 75.38 501 ASN A N 1
ATOM 4111 C CA . ASN A 1 501 ? 8.753 19.030 -0.729 1.00 75.38 501 ASN A CA 1
ATOM 4112 C C . ASN A 1 501 ? 7.744 20.111 -1.127 1.00 75.38 501 ASN A C 1
ATOM 4114 O O . ASN A 1 501 ? 7.840 21.269 -0.715 1.00 75.38 501 ASN A O 1
ATOM 4118 N N . THR A 1 502 ? 6.770 19.724 -1.954 1.00 87.25 502 THR A N 1
ATOM 4119 C CA . THR A 1 502 ? 5.668 20.590 -2.400 1.00 87.25 502 THR A CA 1
ATOM 4120 C C . THR A 1 502 ? 4.309 20.007 -1.989 1.00 87.25 502 THR A C 1
ATOM 4122 O O . THR A 1 502 ? 4.192 18.794 -1.807 1.00 87.25 502 THR A O 1
ATOM 4125 N N . PRO A 1 503 ? 3.242 20.821 -1.845 1.00 91.50 503 PRO A N 1
ATOM 4126 C CA . PRO A 1 503 ? 1.922 20.305 -1.465 1.00 91.50 503 PRO A CA 1
ATOM 4127 C C . PRO A 1 503 ? 1.279 19.363 -2.493 1.00 91.50 503 PRO A C 1
ATOM 4129 O O . PRO A 1 503 ? 0.272 18.714 -2.189 1.00 91.50 503 PRO A O 1
ATOM 4132 N N . GLU A 1 504 ? 1.838 19.283 -3.699 1.00 92.62 504 GLU A N 1
ATOM 4133 C CA . GLU A 1 504 ? 1.420 18.357 -4.746 1.00 92.62 504 GLU A CA 1
ATOM 4134 C C . GLU A 1 504 ? 1.886 16.931 -4.454 1.00 92.62 504 GLU A C 1
ATOM 4136 O O . GLU A 1 504 ? 1.165 15.994 -4.794 1.00 92.62 504 GLU A O 1
ATOM 4141 N N . CYS A 1 505 ? 3.018 16.768 -3.758 1.00 92.56 505 CYS A N 1
ATOM 4142 C CA . CYS A 1 505 ? 3.577 15.461 -3.437 1.00 92.56 505 CYS A CA 1
ATOM 4143 C C . CYS A 1 505 ? 2.555 14.596 -2.690 1.00 92.56 505 CYS A C 1
ATOM 4145 O O . CYS A 1 505 ? 1.886 15.036 -1.743 1.00 92.56 505 CYS A O 1
ATOM 4147 N N . GLU A 1 506 ? 2.425 13.354 -3.130 1.00 94.00 506 GLU A N 1
ATOM 4148 C CA . GLU A 1 506 ? 1.660 12.315 -2.449 1.00 94.00 506 GLU A CA 1
ATOM 4149 C C . GLU A 1 506 ? 2.544 11.703 -1.353 1.00 94.00 506 GLU A C 1
ATOM 4151 O O . GLU A 1 506 ? 3.760 11.691 -1.486 1.00 94.00 506 GLU A O 1
ATOM 4156 N N . TYR A 1 507 ? 1.990 11.222 -0.240 1.00 93.88 507 TYR A N 1
ATOM 4157 C CA . TYR A 1 507 ? 2.789 10.532 0.780 1.00 93.88 507 TYR A CA 1
ATOM 4158 C C . TYR A 1 507 ? 1.953 9.567 1.610 1.00 93.88 507 TYR A C 1
ATOM 4160 O O . TYR A 1 507 ? 0.734 9.712 1.675 1.00 93.88 507 TYR A O 1
ATOM 4168 N N . GLY A 1 508 ? 2.613 8.632 2.292 1.00 93.50 508 GLY A N 1
ATOM 4169 C CA . GLY A 1 508 ? 1.986 7.639 3.159 1.00 93.50 508 GLY A CA 1
ATOM 4170 C C . GLY A 1 508 ? 2.348 6.222 2.737 1.00 93.50 508 GLY A C 1
ATOM 4171 O O . GLY A 1 508 ? 3.528 5.877 2.684 1.00 93.50 508 GLY A O 1
ATOM 4172 N N . LEU A 1 509 ? 1.323 5.403 2.487 1.00 95.25 509 LEU A N 1
ATOM 4173 C CA . LEU A 1 509 ? 1.480 4.029 2.014 1.00 95.25 509 LEU A CA 1
ATOM 4174 C C . LEU A 1 509 ? 1.293 3.999 0.495 1.00 95.25 509 LEU A C 1
ATOM 4176 O O . LEU A 1 509 ? 0.189 4.261 0.030 1.00 95.25 509 LEU A O 1
ATOM 4180 N N . LEU A 1 510 ? 2.341 3.684 -0.267 1.00 95.81 510 LEU A N 1
ATOM 4181 C CA . LEU A 1 510 ? 2.301 3.681 -1.738 1.00 95.81 510 LEU A CA 1
ATOM 4182 C C . LEU A 1 510 ? 2.855 2.357 -2.277 1.00 95.81 510 LEU A C 1
ATOM 4184 O O . LEU A 1 510 ? 3.730 1.746 -1.665 1.00 95.81 510 LEU A O 1
ATOM 4188 N N . LEU A 1 511 ? 2.335 1.891 -3.412 1.00 96.62 511 LEU A N 1
ATOM 4189 C CA . LEU A 1 511 ? 2.823 0.672 -4.060 1.00 96.62 511 LEU A CA 1
ATOM 4190 C C . LEU A 1 511 ? 4.156 0.939 -4.773 1.00 96.62 511 LEU A C 1
ATOM 4192 O O . LEU A 1 511 ? 4.232 1.847 -5.597 1.00 96.62 511 LEU A O 1
ATOM 4196 N N . GLN A 1 512 ? 5.166 0.115 -4.484 1.00 97.44 512 GLN A N 1
ATOM 4197 C CA . GLN A 1 512 ? 6.464 0.092 -5.186 1.00 97.44 512 GLN A CA 1
ATOM 4198 C C . GLN A 1 512 ? 6.702 -1.253 -5.902 1.00 97.44 512 GLN A C 1
ATOM 4200 O O . GLN A 1 512 ? 7.503 -1.364 -6.823 1.00 97.44 512 GLN A O 1
ATOM 4205 N N . ALA A 1 513 ? 5.968 -2.303 -5.520 1.00 98.19 513 ALA A N 1
ATOM 4206 C CA . ALA A 1 513 ? 5.918 -3.549 -6.277 1.00 98.19 513 ALA A CA 1
ATOM 4207 C C . ALA A 1 513 ? 4.538 -4.197 -6.150 1.00 98.19 513 ALA A C 1
ATOM 4209 O O . ALA A 1 513 ? 3.964 -4.249 -5.057 1.00 98.19 513 ALA A O 1
ATOM 4210 N N . THR A 1 514 ? 4.023 -4.737 -7.251 1.00 97.81 514 THR A N 1
ATOM 4211 C CA . THR A 1 514 ? 2.749 -5.467 -7.276 1.00 97.81 514 THR A CA 1
ATOM 4212 C C . THR A 1 514 ? 2.834 -6.676 -8.199 1.00 97.81 514 THR A C 1
ATOM 4214 O O . THR A 1 514 ? 3.654 -6.713 -9.120 1.00 97.81 514 THR A O 1
ATOM 4217 N N . SER A 1 515 ? 1.989 -7.673 -7.960 1.00 97.19 515 SER A N 1
ATOM 4218 C CA . SER A 1 515 ? 1.820 -8.812 -8.858 1.00 97.19 515 SER A CA 1
ATOM 4219 C C . SER A 1 515 ? 0.356 -9.088 -9.153 1.00 97.19 515 SER A C 1
ATOM 4221 O O . SER A 1 515 ? -0.547 -8.685 -8.424 1.00 97.19 515 SER A O 1
ATOM 4223 N N . LEU A 1 516 ? 0.095 -9.769 -10.262 1.00 94.06 516 LEU A N 1
ATOM 4224 C CA . LEU A 1 516 ? -1.252 -10.145 -10.658 1.00 94.06 516 LEU A CA 1
ATOM 4225 C C . LEU A 1 516 ? -1.244 -11.505 -11.353 1.00 94.06 516 LEU A C 1
ATOM 4227 O O . LEU A 1 516 ? -0.377 -11.816 -12.169 1.00 94.06 516 LEU A O 1
ATOM 4231 N N . LYS A 1 517 ? -2.254 -12.317 -11.047 1.00 94.06 517 LYS A N 1
ATOM 4232 C CA . LYS A 1 517 ? -2.556 -13.560 -11.764 1.00 94.06 517 LYS A CA 1
ATOM 4233 C C . LYS A 1 517 ? -3.449 -13.231 -12.960 1.00 94.06 517 LYS A C 1
ATOM 4235 O O . LYS A 1 517 ? -4.534 -12.683 -12.767 1.00 94.06 517 LYS A O 1
ATOM 4240 N N . TYR A 1 518 ? -3.024 -13.590 -14.170 1.00 94.00 518 TYR A N 1
ATOM 4241 C CA . TYR A 1 518 ? -3.769 -13.327 -15.406 1.00 94.00 518 TYR A CA 1
ATOM 4242 C C . TYR A 1 518 ? -3.856 -14.591 -16.260 1.00 94.00 518 TYR A C 1
ATOM 4244 O O . TYR A 1 518 ? -2.836 -15.152 -16.657 1.00 94.00 518 TYR A O 1
ATOM 4252 N N . GLY A 1 519 ? -5.073 -15.078 -16.514 1.00 94.12 519 GLY A N 1
ATOM 4253 C CA . GLY A 1 519 ? -5.272 -16.385 -17.143 1.00 94.12 519 GLY A CA 1
ATOM 4254 C C . GLY A 1 519 ? -4.513 -17.487 -16.391 1.00 94.12 519 GLY A C 1
ATOM 4255 O O . GLY A 1 519 ? -4.656 -17.652 -15.172 1.00 94.12 519 GLY A O 1
ATOM 4256 N N . LYS A 1 520 ? -3.676 -18.234 -17.111 1.00 96.19 520 LYS A N 1
ATOM 4257 C CA . LYS A 1 520 ? -2.788 -19.254 -16.533 1.00 96.19 520 LYS A CA 1
ATOM 4258 C C . LYS A 1 520 ? -1.443 -18.690 -16.064 1.00 96.19 520 LYS A C 1
ATOM 4260 O O . LYS A 1 520 ? -0.698 -19.430 -15.422 1.00 96.19 520 LYS A O 1
ATOM 4265 N N . GLY A 1 521 ? -1.115 -17.443 -16.396 1.00 97.56 521 GLY A N 1
ATOM 4266 C CA . GLY A 1 521 ? 0.181 -16.814 -16.146 1.00 97.56 521 GLY A CA 1
ATOM 4267 C C . GLY A 1 521 ? 0.162 -15.759 -15.048 1.00 97.56 521 GLY A C 1
ATOM 4268 O O . GLY A 1 521 ? -0.806 -15.600 -14.295 1.00 97.56 521 GLY A O 1
ATOM 4269 N N . ARG A 1 522 ? 1.286 -15.061 -14.905 1.00 97.94 522 ARG A N 1
ATOM 4270 C CA . ARG A 1 522 ? 1.540 -14.128 -13.801 1.00 97.94 522 ARG A CA 1
ATOM 4271 C C . ARG A 1 522 ? 2.294 -12.909 -14.298 1.00 97.94 522 ARG A C 1
ATOM 4273 O O . ARG A 1 522 ? 3.154 -13.035 -15.162 1.00 97.94 522 ARG A O 1
ATOM 4280 N N . VAL A 1 523 ? 1.996 -11.762 -13.709 1.00 98.50 523 VAL A N 1
ATOM 4281 C CA . VAL A 1 523 ? 2.665 -10.489 -13.973 1.00 98.50 523 VAL A CA 1
ATOM 4282 C C . VAL A 1 523 ? 3.267 -9.984 -12.670 1.00 98.50 523 VAL A C 1
ATOM 4284 O O . VAL A 1 523 ? 2.612 -10.047 -11.630 1.00 98.50 523 VAL A O 1
ATOM 4287 N N . VAL A 1 524 ? 4.499 -9.491 -12.720 1.00 98.81 524 VAL A N 1
ATOM 4288 C CA . VAL A 1 524 ? 5.154 -8.750 -11.636 1.00 98.81 524 VAL A CA 1
ATOM 4289 C C . VAL A 1 524 ? 5.567 -7.399 -12.196 1.00 98.81 524 VAL A C 1
ATOM 4291 O O . VAL A 1 524 ? 6.184 -7.339 -13.256 1.00 98.81 524 VAL A O 1
ATOM 4294 N N . ALA A 1 525 ? 5.234 -6.330 -11.483 1.00 98.75 525 ALA A N 1
ATOM 4295 C CA . ALA A 1 525 ? 5.671 -4.975 -11.779 1.00 98.75 525 ALA A CA 1
ATOM 4296 C C . ALA A 1 525 ? 6.538 -4.456 -10.629 1.00 98.75 525 ALA A C 1
ATOM 4298 O O . ALA A 1 525 ? 6.132 -4.527 -9.464 1.00 98.75 525 ALA A O 1
ATOM 4299 N N . PHE A 1 526 ? 7.720 -3.948 -10.966 1.00 98.62 526 PHE A N 1
ATOM 4300 C CA . PHE A 1 526 ? 8.699 -3.422 -10.021 1.00 98.62 526 PHE A CA 1
ATOM 4301 C C . PHE A 1 526 ? 9.209 -2.058 -10.482 1.00 98.62 526 PHE A C 1
ATOM 4303 O O . PHE A 1 526 ? 9.543 -1.895 -11.653 1.00 98.62 526 PHE A O 1
ATOM 4310 N N . SER A 1 527 ? 9.212 -1.079 -9.579 1.00 97.44 527 SER A N 1
ATOM 4311 C CA . SER A 1 527 ? 9.277 0.339 -9.941 1.00 97.44 527 SER A CA 1
ATOM 4312 C C . SER A 1 527 ? 10.653 1.002 -9.842 1.00 97.44 527 SER A C 1
ATOM 4314 O O . SER A 1 527 ? 10.716 2.228 -9.936 1.00 97.44 527 SER A O 1
ATOM 4316 N N . ASP A 1 528 ? 11.720 0.232 -9.625 1.00 97.38 528 ASP A N 1
ATOM 4317 C CA . ASP A 1 528 ? 13.090 0.740 -9.486 1.00 97.38 528 ASP A CA 1
ATOM 4318 C C . ASP A 1 528 ? 14.063 -0.118 -10.286 1.00 97.38 528 ASP A C 1
ATOM 4320 O O . ASP A 1 528 ? 14.359 -1.258 -9.929 1.00 97.38 528 ASP A O 1
ATOM 4324 N N . SER A 1 529 ? 14.566 0.406 -11.391 1.00 96.06 529 SER A N 1
ATOM 4325 C CA . SER A 1 529 ? 15.458 -0.367 -12.243 1.00 96.06 529 SER A CA 1
ATOM 4326 C C . SER A 1 529 ? 16.886 -0.410 -11.689 1.00 96.06 529 SER A C 1
ATOM 4328 O O . SER A 1 529 ? 17.612 -1.399 -11.840 1.00 96.06 529 SER A O 1
ATOM 4330 N N . THR A 1 530 ? 17.298 0.620 -10.956 1.00 96.31 530 THR A N 1
ATOM 4331 C CA . THR A 1 530 ? 18.688 0.750 -10.522 1.00 96.31 530 THR A CA 1
ATOM 4332 C C . THR A 1 530 ? 19.083 -0.386 -9.569 1.00 96.31 530 THR A C 1
ATOM 4334 O O . THR A 1 530 ? 20.233 -0.825 -9.594 1.00 96.31 530 THR A O 1
ATOM 4337 N N . CYS A 1 531 ? 18.139 -0.951 -8.805 1.00 96.69 531 CYS A N 1
ATOM 4338 C CA . CYS A 1 531 ? 18.356 -2.108 -7.923 1.00 96.69 531 CYS A CA 1
ATOM 4339 C C . CYS A 1 531 ? 18.915 -3.370 -8.621 1.00 96.69 531 CYS A C 1
ATOM 4341 O O . CYS A 1 531 ? 19.476 -4.234 -7.947 1.00 96.69 531 CYS A O 1
ATOM 4343 N N . PHE A 1 532 ? 18.795 -3.505 -9.945 1.00 96.75 532 PHE A N 1
ATOM 4344 C CA . PHE A 1 532 ? 19.353 -4.649 -10.686 1.00 96.75 532 PHE A CA 1
ATOM 4345 C C . PHE A 1 532 ? 20.629 -4.316 -11.467 1.00 96.75 532 PHE A C 1
ATOM 4347 O O . PHE A 1 532 ? 21.167 -5.169 -12.175 1.00 96.75 532 PHE A O 1
ATOM 4354 N N . SER A 1 533 ? 21.163 -3.103 -11.299 1.00 97.06 533 SER A N 1
ATOM 4355 C CA . SER A 1 533 ? 22.423 -2.705 -11.921 1.00 97.06 533 SER A CA 1
ATOM 4356 C C . SER A 1 533 ? 23.603 -3.535 -11.412 1.00 97.06 533 SER A C 1
ATOM 4358 O O . SER A 1 533 ? 23.732 -3.826 -10.222 1.00 97.06 533 SER A O 1
ATOM 4360 N N . SER A 1 534 ? 24.538 -3.860 -12.302 1.00 96.44 534 SER A N 1
ATOM 4361 C CA . SER A 1 534 ? 25.706 -4.705 -12.035 1.00 96.44 534 SER A CA 1
ATOM 4362 C C . SER A 1 534 ? 26.577 -4.216 -10.877 1.00 96.44 534 SER A C 1
ATOM 4364 O O . SER A 1 534 ? 27.236 -5.033 -10.233 1.00 96.44 534 SER A O 1
ATOM 4366 N N . PHE A 1 535 ? 26.585 -2.910 -10.589 1.00 95.06 535 PHE A N 1
ATOM 4367 C CA . PHE A 1 535 ? 27.352 -2.347 -9.476 1.00 95.06 535 PHE A CA 1
ATOM 4368 C C . PHE A 1 535 ? 26.744 -2.637 -8.093 1.00 95.06 535 PHE A C 1
ATOM 4370 O O . PHE A 1 535 ? 27.468 -2.570 -7.100 1.00 95.06 535 PHE A O 1
ATOM 4377 N N . CYS A 1 536 ? 25.443 -2.942 -8.003 1.00 95.50 536 CYS A N 1
ATOM 4378 C CA . CYS A 1 536 ? 24.738 -3.096 -6.727 1.00 95.50 536 CYS A CA 1
ATOM 4379 C C . CYS A 1 536 ? 23.859 -4.344 -6.620 1.00 95.50 536 CYS A C 1
ATOM 4381 O O . CYS A 1 536 ? 23.482 -4.676 -5.507 1.00 95.50 536 CYS A O 1
ATOM 4383 N N . VAL A 1 537 ? 23.586 -5.093 -7.695 1.00 96.00 537 VAL A N 1
ATOM 4384 C CA . VAL A 1 537 ? 22.678 -6.263 -7.678 1.00 96.00 537 VAL A CA 1
ATOM 4385 C C . VAL A 1 537 ? 23.003 -7.294 -6.587 1.00 96.00 537 VAL A C 1
ATOM 4387 O O . VAL A 1 537 ? 22.148 -8.069 -6.167 1.00 96.00 537 VAL A O 1
ATOM 4390 N N . PHE A 1 538 ? 24.245 -7.307 -6.097 1.00 95.31 538 PHE A N 1
ATOM 4391 C CA . PHE A 1 538 ? 24.701 -8.211 -5.052 1.00 95.31 538 PHE A CA 1
ATOM 4392 C C . PHE A 1 538 ? 24.625 -7.679 -3.615 1.00 95.31 538 PHE A C 1
ATOM 4394 O O . PHE A 1 538 ? 25.082 -8.397 -2.719 1.00 95.31 538 PHE A O 1
ATOM 4401 N N . THR A 1 539 ? 24.045 -6.499 -3.389 1.00 94.31 539 THR A N 1
ATOM 4402 C CA . THR A 1 539 ? 23.698 -6.000 -2.051 1.00 94.31 539 THR A CA 1
ATOM 4403 C C . THR A 1 539 ? 22.479 -6.722 -1.476 1.00 94.31 539 THR A C 1
ATOM 4405 O O . THR A 1 539 ? 21.746 -7.405 -2.196 1.00 94.31 539 THR A O 1
ATOM 4408 N N . ASP A 1 540 ? 22.280 -6.583 -0.166 1.00 91.56 540 ASP A N 1
ATOM 4409 C CA . ASP A 1 540 ? 21.237 -7.292 0.579 1.00 91.56 540 ASP A CA 1
ATOM 4410 C C . ASP A 1 540 ? 19.830 -6.992 0.030 1.00 91.56 540 ASP A C 1
ATOM 4412 O O . ASP A 1 540 ? 19.486 -5.846 -0.266 1.00 91.56 540 ASP A O 1
ATOM 4416 N N . GLY A 1 541 ? 19.023 -8.044 -0.133 1.00 95.56 541 GLY A N 1
ATOM 4417 C CA . GLY A 1 541 ? 17.628 -7.978 -0.568 1.00 95.56 541 GLY A CA 1
ATOM 4418 C C . GLY A 1 541 ? 17.415 -8.066 -2.082 1.00 95.56 541 GLY A C 1
ATOM 4419 O O . GLY A 1 541 ? 16.380 -8.578 -2.515 1.00 95.56 541 GLY A O 1
ATOM 4420 N N . TYR A 1 542 ? 18.359 -7.602 -2.910 1.00 97.25 542 TYR A N 1
ATOM 4421 C CA . TYR A 1 542 ? 18.155 -7.493 -4.367 1.00 97.25 542 TYR A CA 1
ATOM 4422 C C . TYR A 1 542 ? 18.171 -8.856 -5.064 1.00 97.25 542 TYR A C 1
ATOM 4424 O O . TYR A 1 542 ? 17.329 -9.142 -5.925 1.00 97.25 542 TYR A O 1
ATOM 4432 N N . LYS A 1 543 ? 19.095 -9.731 -4.653 1.00 95.56 543 LYS A N 1
ATOM 4433 C CA . LYS A 1 543 ? 19.164 -11.123 -5.120 1.00 95.56 543 LYS A CA 1
ATOM 4434 C C . LYS A 1 543 ? 17.930 -11.909 -4.692 1.00 95.56 543 LYS A C 1
ATOM 4436 O O . LYS A 1 543 ? 17.346 -12.634 -5.496 1.00 95.56 543 LYS A O 1
ATOM 4441 N N . GLU A 1 544 ? 17.524 -11.761 -3.437 1.00 96.75 544 GLU A N 1
ATOM 4442 C CA . GLU A 1 544 ? 16.386 -12.459 -2.847 1.00 96.75 544 GLU A CA 1
ATOM 4443 C C . GLU A 1 544 ? 15.085 -12.048 -3.539 1.00 96.75 544 GLU A C 1
ATOM 4445 O O . GLU A 1 544 ? 14.305 -12.919 -3.929 1.00 96.75 544 GLU A O 1
ATOM 4450 N N . PHE A 1 545 ? 14.892 -10.745 -3.777 1.00 97.88 545 PHE A N 1
ATOM 4451 C CA . PHE A 1 545 ? 13.767 -10.240 -4.561 1.00 97.88 545 PHE A CA 1
ATOM 4452 C C . PHE A 1 545 ? 13.788 -10.789 -5.988 1.00 97.88 545 PHE A C 1
ATOM 4454 O O . PHE A 1 545 ? 12.772 -11.298 -6.457 1.00 97.88 545 PHE A O 1
ATOM 4461 N N . SER A 1 546 ? 14.941 -10.736 -6.666 1.00 97.31 546 SER A N 1
ATOM 4462 C CA . SER A 1 546 ? 15.089 -11.231 -8.040 1.00 97.31 546 SER A CA 1
ATOM 4463 C C . SER A 1 546 ? 14.699 -12.706 -8.151 1.00 97.31 546 SER A C 1
ATOM 4465 O O . SER A 1 546 ? 13.842 -13.063 -8.956 1.00 97.31 546 SER A O 1
ATOM 4467 N N . LEU A 1 547 ? 15.265 -13.577 -7.310 1.00 97.31 547 LEU A N 1
ATOM 4468 C CA . LEU A 1 547 ? 14.932 -15.005 -7.323 1.00 97.31 547 LEU A CA 1
ATOM 4469 C C . LEU A 1 547 ? 13.484 -15.264 -6.909 1.00 97.31 547 LEU A C 1
ATOM 4471 O O . LEU A 1 547 ? 12.841 -16.137 -7.492 1.00 97.31 547 LEU A O 1
ATOM 4475 N N . GLY A 1 548 ? 12.960 -14.506 -5.943 1.00 97.69 548 GLY A N 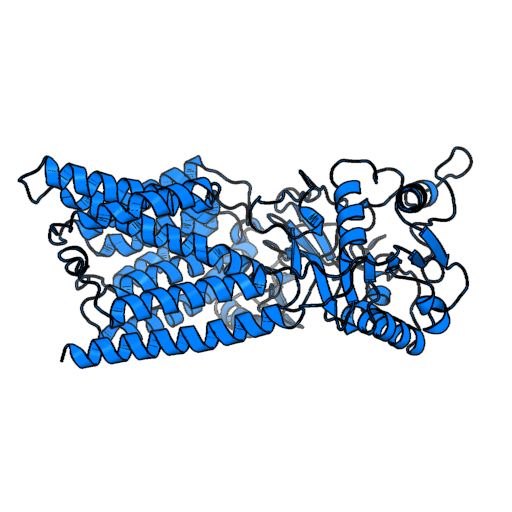1
ATOM 4476 C CA . GLY A 1 548 ? 11.562 -14.578 -5.529 1.00 97.69 548 GLY A CA 1
ATOM 4477 C C . GLY A 1 548 ? 10.604 -14.220 -6.666 1.00 97.69 548 GLY A C 1
ATOM 4478 O O . GLY A 1 548 ? 9.638 -14.947 -6.906 1.00 97.69 548 GLY A O 1
ATOM 4479 N N . ALA A 1 549 ? 10.890 -13.144 -7.404 1.00 98.38 549 ALA A N 1
ATOM 4480 C CA . ALA A 1 549 ? 10.116 -12.699 -8.559 1.00 98.38 549 ALA A CA 1
ATOM 4481 C C . ALA A 1 549 ? 10.165 -13.732 -9.690 1.00 98.38 549 ALA A C 1
ATOM 4483 O O . ALA A 1 549 ? 9.117 -14.136 -10.196 1.00 98.38 549 ALA A O 1
ATOM 4484 N N . ILE A 1 550 ? 11.357 -14.226 -10.037 1.00 98.50 550 ILE A N 1
ATOM 4485 C CA . ILE A 1 550 ? 11.512 -15.225 -11.096 1.00 98.50 550 ILE A CA 1
ATOM 4486 C C . ILE A 1 550 ? 10.862 -16.562 -10.708 1.00 98.50 550 ILE A C 1
ATOM 4488 O O . ILE A 1 550 ? 10.124 -17.106 -11.524 1.00 98.50 550 ILE A O 1
ATOM 4492 N N . ASP A 1 551 ? 11.022 -17.085 -9.482 1.00 98.06 551 ASP A N 1
ATOM 4493 C CA . ASP A 1 551 ? 10.345 -18.337 -9.077 1.00 98.06 551 ASP A CA 1
ATOM 4494 C C . ASP A 1 551 ? 8.819 -18.172 -9.038 1.00 98.06 551 ASP A C 1
ATOM 4496 O O . ASP A 1 551 ? 8.088 -19.082 -9.441 1.00 98.06 551 ASP A O 1
ATOM 4500 N N . TYR A 1 552 ? 8.326 -17.003 -8.614 1.00 98.12 552 TYR A N 1
ATOM 4501 C CA . TYR A 1 552 ? 6.901 -16.685 -8.652 1.00 98.12 552 TYR A CA 1
ATOM 4502 C C . TYR A 1 552 ? 6.360 -16.681 -10.087 1.00 98.12 552 TYR A C 1
ATOM 4504 O O . TYR A 1 552 ? 5.315 -17.289 -10.336 1.00 98.12 552 TYR A O 1
ATOM 4512 N N . LEU A 1 553 ? 7.066 -16.034 -11.021 1.00 98.62 553 LEU A N 1
ATOM 4513 C CA . LEU A 1 553 ? 6.719 -15.958 -12.445 1.00 98.62 553 LEU A CA 1
ATOM 4514 C C . LEU A 1 553 ? 6.907 -17.293 -13.174 1.00 98.62 553 LEU A C 1
ATOM 4516 O O . LEU A 1 553 ? 6.192 -17.576 -14.139 1.00 98.62 553 LEU A O 1
ATOM 4520 N N . ASN A 1 554 ? 7.810 -18.151 -12.696 1.00 98.50 554 ASN A N 1
ATOM 4521 C CA . ASN A 1 554 ? 8.094 -19.467 -13.259 1.00 98.50 554 ASN A CA 1
ATOM 4522 C C . ASN A 1 554 ? 7.028 -20.522 -12.898 1.00 98.50 554 ASN A C 1
ATOM 4524 O O . ASN A 1 554 ? 7.335 -21.709 -12.771 1.00 98.50 554 ASN A O 1
ATOM 4528 N N . ARG A 1 555 ? 5.766 -20.120 -12.700 1.00 97.94 555 ARG A N 1
ATOM 4529 C CA . ARG A 1 555 ? 4.666 -21.012 -12.311 1.00 97.94 555 ARG A CA 1
ATOM 4530 C C . ARG A 1 555 ? 3.387 -20.763 -13.108 1.00 97.94 555 ARG A C 1
ATOM 4532 O O . ARG A 1 555 ? 3.052 -19.620 -13.401 1.00 97.94 555 ARG A O 1
ATOM 4539 N N . TYR A 1 556 ? 2.653 -21.834 -13.405 1.00 96.81 556 TYR A N 1
ATOM 4540 C CA . TYR A 1 556 ? 1.276 -21.768 -13.903 1.00 96.81 556 TYR A CA 1
ATOM 4541 C C . TYR A 1 556 ? 0.286 -21.623 -12.752 1.00 96.81 556 TYR A C 1
ATOM 4543 O O . TYR A 1 556 ? 0.436 -22.293 -11.729 1.00 96.81 556 TYR A O 1
ATOM 4551 N N . ASN A 1 557 ? -0.774 -20.843 -12.943 1.00 95.12 557 ASN A N 1
ATOM 4552 C CA . ASN A 1 557 ? -1.911 -20.825 -12.025 1.00 95.12 557 ASN A CA 1
ATOM 4553 C C . ASN A 1 557 ? -2.770 -22.083 -12.198 1.00 95.12 557 ASN A C 1
ATOM 4555 O O . ASN A 1 557 ? -3.087 -22.488 -13.316 1.00 95.12 557 ASN A O 1
ATOM 4559 N N . ILE A 1 558 ? -3.186 -22.669 -11.079 1.00 93.94 558 ILE A N 1
ATOM 4560 C CA . ILE A 1 558 ? -4.055 -23.856 -11.013 1.00 93.94 558 ILE A CA 1
ATOM 4561 C C . ILE A 1 558 ? -5.333 -23.528 -10.242 1.00 93.94 558 ILE A C 1
ATOM 4563 O O . ILE A 1 558 ? -6.418 -24.007 -10.565 1.00 93.94 558 ILE A O 1
ATOM 4567 N N . TYR A 1 559 ? -5.204 -22.684 -9.223 1.00 90.56 559 TYR A N 1
ATOM 4568 C CA . TYR A 1 559 ? -6.221 -22.401 -8.224 1.00 90.56 559 TYR A CA 1
ATOM 4569 C C . TYR A 1 559 ? -6.649 -20.932 -8.238 1.00 90.56 559 TYR A C 1
ATOM 4571 O O . TYR A 1 559 ? -7.083 -20.398 -7.218 1.00 90.56 559 TYR A O 1
ATOM 4579 N N . SER A 1 560 ? -6.572 -20.268 -9.395 1.00 83.50 560 SER A N 1
ATOM 4580 C CA . SER A 1 560 ? -6.961 -18.858 -9.557 1.00 83.50 560 SER A CA 1
ATOM 4581 C C . SER A 1 560 ? -8.411 -18.571 -9.134 1.00 83.50 560 SER A C 1
ATOM 4583 O O . SER A 1 560 ? -8.733 -17.460 -8.722 1.00 83.50 560 SER A O 1
ATOM 4585 N N . TYR A 1 561 ? -9.284 -19.583 -9.149 1.00 88.00 561 TYR A N 1
ATOM 4586 C CA . TYR A 1 561 ? -10.673 -19.480 -8.696 1.00 88.00 561 TYR A CA 1
ATOM 4587 C C . TYR A 1 561 ? -10.843 -19.461 -7.163 1.00 88.00 561 TYR A C 1
ATOM 4589 O O . TYR A 1 561 ? -11.926 -19.121 -6.683 1.00 88.00 561 TYR A O 1
ATOM 4597 N N . ILE A 1 562 ? -9.823 -19.823 -6.372 1.00 91.62 562 ILE A N 1
ATOM 4598 C CA . ILE A 1 562 ? -9.952 -19.956 -4.910 1.00 91.62 562 ILE A CA 1
ATOM 4599 C C . ILE A 1 562 ? -10.216 -18.602 -4.235 1.00 91.62 562 ILE A C 1
ATOM 4601 O O . ILE A 1 562 ? -11.082 -18.531 -3.364 1.00 91.62 562 ILE A O 1
ATOM 4605 N N . ASN A 1 563 ? -9.571 -17.510 -4.656 1.00 90.00 563 ASN A N 1
ATOM 4606 C CA . ASN A 1 563 ? -9.831 -16.173 -4.098 1.00 90.00 563 ASN A CA 1
ATOM 4607 C C . ASN A 1 563 ? -11.289 -15.731 -4.353 1.00 90.00 563 ASN A C 1
ATOM 4609 O O . ASN A 1 563 ? -11.937 -15.139 -3.483 1.00 90.00 563 ASN A O 1
ATOM 4613 N N . ALA A 1 564 ? -11.847 -16.078 -5.519 1.00 91.19 564 ALA A N 1
ATOM 4614 C CA . ALA A 1 564 ? -13.256 -15.842 -5.833 1.00 91.19 564 ALA A CA 1
ATOM 4615 C C . ALA A 1 564 ? -14.190 -16.736 -4.996 1.00 91.19 564 ALA A C 1
ATOM 4617 O O . ALA A 1 564 ? -15.214 -16.265 -4.496 1.00 91.19 564 ALA A O 1
ATOM 4618 N N . ALA A 1 565 ? -13.822 -18.001 -4.770 1.00 94.56 565 ALA A N 1
ATOM 4619 C CA . ALA A 1 565 ? -14.561 -18.896 -3.882 1.00 94.56 565 ALA A CA 1
ATOM 4620 C C . ALA A 1 565 ? -14.579 -18.371 -2.434 1.00 94.56 565 ALA A C 1
ATOM 4622 O O . ALA A 1 565 ? -15.645 -18.316 -1.818 1.00 94.56 565 ALA A O 1
ATOM 4623 N N . PHE A 1 566 ? -13.437 -17.903 -1.918 1.00 95.25 566 PHE A N 1
ATOM 4624 C CA . PHE A 1 566 ? -13.353 -17.233 -0.619 1.00 95.25 566 PHE A CA 1
ATOM 4625 C C . PHE A 1 566 ? -14.264 -16.004 -0.553 1.00 95.25 566 PHE A C 1
ATOM 4627 O O . PHE A 1 566 ? -14.999 -15.838 0.420 1.00 95.25 566 PHE A O 1
ATOM 4634 N N . SER A 1 567 ? -14.300 -15.194 -1.611 1.00 93.75 567 SER A N 1
ATOM 4635 C CA . SER A 1 567 ? -15.191 -14.031 -1.696 1.00 93.75 567 SER A CA 1
ATOM 4636 C C . SER A 1 567 ? -16.669 -14.445 -1.636 1.00 93.75 567 SER A C 1
ATOM 4638 O O . SER A 1 567 ? -17.451 -13.863 -0.882 1.00 93.75 567 SER A O 1
ATOM 4640 N N . GLY A 1 568 ? -17.054 -15.499 -2.362 1.00 96.19 568 GLY A N 1
ATOM 4641 C CA . GLY A 1 568 ? -18.407 -16.061 -2.320 1.00 96.19 568 GLY A CA 1
ATOM 4642 C C . GLY A 1 568 ? -18.800 -16.559 -0.926 1.00 96.19 568 GLY A C 1
ATOM 4643 O O . GLY A 1 568 ? -19.877 -16.222 -0.426 1.00 96.19 568 GLY A O 1
ATOM 4644 N N . VAL A 1 569 ? -17.915 -17.306 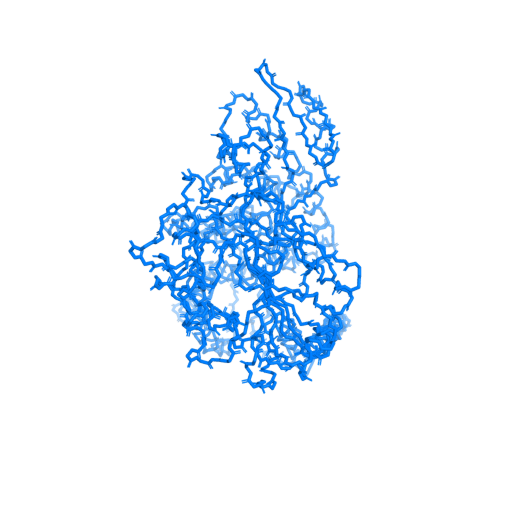-0.256 1.00 96.81 569 VAL A N 1
ATOM 4645 C CA . VAL A 1 569 ? -18.150 -17.793 1.115 1.00 96.81 569 VAL A CA 1
ATOM 4646 C C . VAL A 1 569 ? -18.241 -16.630 2.104 1.00 96.81 569 VAL A C 1
ATOM 4648 O O . VAL A 1 569 ? -19.144 -16.626 2.946 1.00 96.81 569 VAL A O 1
ATOM 4651 N N . ALA A 1 570 ? -17.377 -15.619 1.990 1.00 95.56 570 ALA A N 1
ATOM 4652 C CA . ALA A 1 570 ? -17.428 -14.422 2.827 1.00 95.56 570 ALA A CA 1
ATOM 4653 C C . ALA A 1 570 ? -18.783 -13.702 2.687 1.00 95.56 570 ALA A C 1
ATOM 4655 O O . ALA A 1 570 ? -19.431 -13.402 3.688 1.00 95.56 570 ALA A O 1
ATOM 4656 N N . LEU A 1 571 ? -19.284 -13.509 1.465 1.00 96.00 571 LEU A N 1
ATOM 4657 C CA . LEU A 1 571 ? -20.586 -12.872 1.240 1.00 96.00 571 LEU A CA 1
ATOM 4658 C C . LEU A 1 571 ? -21.747 -13.683 1.836 1.00 96.00 571 LEU A C 1
ATOM 4660 O O . LEU A 1 571 ? -22.581 -13.133 2.560 1.00 96.00 571 LEU A O 1
ATOM 4664 N N . ILE A 1 572 ? -21.794 -14.994 1.581 1.00 96.88 572 ILE A N 1
ATOM 4665 C CA . ILE A 1 572 ? -22.858 -15.873 2.094 1.00 96.88 572 ILE A CA 1
ATOM 4666 C C . ILE A 1 572 ? -22.873 -15.865 3.625 1.00 96.88 572 ILE A C 1
ATOM 4668 O O . ILE A 1 572 ? -23.928 -15.704 4.247 1.00 96.88 572 ILE A O 1
ATOM 4672 N N . THR A 1 573 ? -21.703 -16.016 4.243 1.00 96.00 573 THR A N 1
ATOM 4673 C CA . THR A 1 573 ? -21.569 -16.062 5.702 1.00 96.00 573 THR A CA 1
ATOM 4674 C C . THR A 1 573 ? -21.881 -14.712 6.338 1.00 96.00 573 THR A C 1
ATOM 4676 O O . THR A 1 573 ? -22.576 -14.684 7.351 1.00 96.00 573 THR A O 1
ATOM 4679 N N . PHE A 1 574 ? -21.508 -13.591 5.714 1.00 93.38 574 PHE A N 1
ATOM 4680 C CA . PHE A 1 574 ? -21.885 -12.247 6.158 1.00 93.38 574 PHE A CA 1
ATOM 4681 C C . PHE A 1 574 ? -23.409 -12.060 6.229 1.00 93.38 574 PHE A C 1
ATOM 4683 O O . PHE A 1 574 ? -23.953 -11.688 7.276 1.00 93.38 574 PHE A O 1
ATOM 4690 N N . PHE A 1 575 ? -24.133 -12.382 5.151 1.00 93.69 575 PHE A N 1
ATOM 4691 C CA . PHE A 1 575 ? -25.599 -12.315 5.156 1.00 93.69 575 PHE A CA 1
ATOM 4692 C C . PHE A 1 575 ? -26.221 -13.326 6.127 1.00 93.69 575 PHE A C 1
ATOM 4694 O O . PHE A 1 575 ? -27.213 -13.011 6.793 1.00 93.69 575 PHE A O 1
ATOM 4701 N N . GLY A 1 576 ? -25.608 -14.505 6.275 1.00 92.88 576 GLY A N 1
ATOM 4702 C CA . GLY A 1 576 ? -25.972 -15.505 7.276 1.00 92.88 576 GLY A CA 1
ATOM 4703 C C . GLY A 1 576 ? -25.882 -14.967 8.706 1.00 92.88 576 GLY A C 1
ATOM 4704 O O . GLY A 1 576 ? -26.841 -15.100 9.471 1.00 92.88 576 GLY A O 1
ATOM 4705 N N . VAL A 1 577 ? -24.788 -14.283 9.057 1.00 88.81 577 VAL A N 1
ATOM 4706 C CA . VAL A 1 577 ? -24.615 -13.615 10.358 1.00 88.81 577 VAL A CA 1
ATOM 4707 C C . VAL A 1 577 ? -25.712 -12.573 10.572 1.00 88.81 577 VAL A C 1
ATOM 4709 O O . VAL A 1 577 ? -26.380 -12.593 11.606 1.00 88.81 577 VAL A O 1
ATOM 4712 N N . ILE A 1 578 ? -25.973 -11.702 9.591 1.00 85.94 578 ILE A N 1
ATOM 4713 C CA . ILE A 1 578 ? -27.033 -10.684 9.695 1.00 85.94 578 ILE A CA 1
ATOM 4714 C C . ILE A 1 578 ? -28.402 -11.332 9.935 1.00 85.94 578 ILE A C 1
ATOM 4716 O O . ILE A 1 578 ? -29.178 -10.862 10.775 1.00 85.94 578 ILE A O 1
ATOM 4720 N N . TYR A 1 579 ? -28.712 -12.410 9.215 1.00 88.56 579 TYR A N 1
ATOM 4721 C CA . TYR A 1 579 ? -29.968 -13.137 9.362 1.00 88.56 579 TYR A CA 1
ATOM 4722 C C . TYR A 1 579 ? -30.111 -13.764 10.756 1.00 88.56 579 TYR A C 1
ATOM 4724 O O . TYR A 1 579 ? -31.142 -13.575 11.410 1.00 88.56 579 TYR A O 1
ATOM 4732 N N . LEU A 1 580 ? -29.077 -14.454 11.248 1.00 85.00 580 LEU A N 1
ATOM 4733 C CA . LEU A 1 580 ? -29.083 -15.087 12.571 1.00 85.00 580 LEU A CA 1
ATOM 4734 C C . LEU A 1 580 ? -29.209 -14.055 13.693 1.00 85.00 580 LEU A C 1
ATOM 4736 O O . LEU A 1 580 ? -30.033 -14.227 14.594 1.00 85.00 580 LEU A O 1
ATOM 4740 N N . LEU A 1 581 ? -28.491 -12.934 13.589 1.00 77.94 581 LEU A N 1
ATOM 4741 C CA . LEU A 1 581 ? -28.596 -11.826 14.538 1.00 77.94 581 LEU A CA 1
ATOM 4742 C C . LEU A 1 581 ? -29.998 -11.191 14.539 1.00 77.94 581 LEU A C 1
ATOM 4744 O O . LEU A 1 581 ? -30.493 -10.785 15.593 1.00 77.94 581 LEU A O 1
ATOM 4748 N N . LYS A 1 582 ? -30.675 -11.114 13.384 1.00 77.81 582 LYS A N 1
ATOM 4749 C CA . LYS A 1 582 ? -32.078 -10.663 13.304 1.00 77.81 582 LYS A CA 1
ATOM 4750 C C . LYS A 1 582 ? -33.047 -11.679 13.916 1.00 77.81 582 LYS A C 1
ATOM 4752 O O . LYS A 1 582 ? -33.995 -11.273 14.590 1.00 77.81 582 LYS A O 1
ATOM 4757 N N . LYS A 1 583 ? -32.829 -12.978 13.698 1.00 76.81 583 LYS A N 1
ATOM 4758 C CA . LYS A 1 583 ? -33.676 -14.054 14.233 1.00 76.81 583 LYS A CA 1
ATOM 4759 C C . LYS A 1 583 ? -33.584 -14.148 15.756 1.00 76.81 583 LYS A C 1
ATOM 4761 O O . LYS A 1 583 ? -34.619 -14.233 16.410 1.00 76.81 583 LYS A O 1
ATOM 4766 N N . ASP A 1 584 ? -32.381 -14.055 16.320 1.00 67.44 584 ASP A N 1
ATOM 4767 C CA . ASP A 1 584 ? -32.180 -14.102 17.774 1.00 67.44 584 ASP A CA 1
ATOM 4768 C C . ASP A 1 584 ? -32.820 -12.896 18.488 1.00 67.44 584 ASP A C 1
ATOM 4770 O O . ASP A 1 584 ? -33.349 -13.025 19.588 1.00 67.44 584 ASP A O 1
ATOM 4774 N N . LYS A 1 585 ? -32.882 -11.730 17.821 1.00 58.78 585 LYS A N 1
ATOM 4775 C CA . LYS A 1 585 ? -33.657 -10.572 18.305 1.00 58.78 585 LYS A CA 1
ATOM 4776 C C . LYS A 1 585 ? -35.167 -10.817 18.316 1.00 58.78 585 LYS A C 1
ATOM 4778 O O . LYS A 1 585 ? -35.829 -10.334 19.225 1.00 58.78 585 LYS A O 1
ATOM 4783 N N . LYS A 1 586 ? -35.711 -11.540 17.330 1.00 47.25 586 LYS A N 1
ATOM 4784 C CA . LYS A 1 586 ? -37.144 -11.885 17.279 1.00 47.25 586 LYS A CA 1
ATOM 4785 C C . LYS A 1 586 ? -37.536 -12.966 18.289 1.00 47.25 586 LYS A C 1
ATOM 4787 O O . LYS A 1 586 ? -38.683 -12.987 18.690 1.00 47.25 586 LYS A O 1
ATOM 4792 N N . ALA A 1 587 ? -36.610 -13.837 18.690 1.00 40.22 587 ALA A N 1
ATOM 4793 C CA . ALA A 1 587 ? -36.858 -14.898 19.673 1.00 40.22 587 ALA A CA 1
ATOM 4794 C C . ALA A 1 587 ? -36.803 -14.422 21.142 1.00 40.22 587 ALA A C 1
ATOM 4796 O O . ALA A 1 587 ? -37.086 -15.202 22.046 1.00 40.22 587 ALA A O 1
ATOM 4797 N N . LYS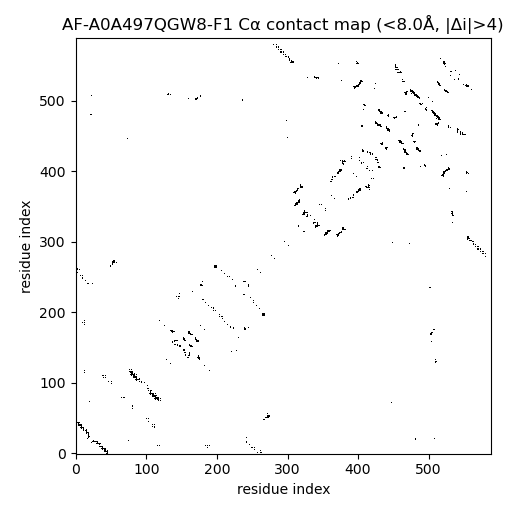 A 1 588 ? -36.392 -13.167 21.382 1.00 40.25 588 LYS A N 1
ATOM 4798 C CA . LYS A 1 588 ? -36.325 -12.517 22.707 1.00 40.25 588 LYS A CA 1
ATOM 4799 C C . LYS A 1 588 ? -37.462 -11.505 22.949 1.00 40.25 588 LYS A C 1
ATOM 4801 O O . LYS A 1 588 ? -37.447 -10.839 23.981 1.00 40.25 588 LYS A O 1
ATOM 4806 N N . ILE A 1 589 ? -38.391 -11.371 21.998 1.00 30.05 589 ILE A N 1
ATOM 4807 C CA . ILE A 1 589 ? -39.684 -10.673 22.124 1.00 30.05 589 ILE A CA 1
ATOM 4808 C C . ILE A 1 589 ? -40.739 -11.765 22.237 1.00 30.05 589 ILE A C 1
ATOM 4810 O O . ILE A 1 589 ? -41.645 -11.602 23.078 1.00 30.05 589 ILE A O 1
#

Sequence (589 aa):
MKCLIWSGLFFLSVSWLFFIPIFNSPNSEIGVFLLAVGILCNTIGLQKSKTVVTDKKYLMLFPPLLISFYLIHYPYNIGLLVLMLGLFLHFIVEYLSKSKKIDAIPIGMSFSGIILMLQAGFFPIYAIFVSHGHRVDFLSPIISMITNLFGLNTAVSHGIVFVQTFQQVYPFTTTWEKLGFFPWFNMLIGSLLIIFLMSRKRMIFLYVIGFFIIGIVYFILRYVFFIYIFSHTMNLSIFWNPFYLLLSFIPLTLLLTKLFPLDDVRIDFDFLKYYRLNRSHILTIVMVFLFLFSTIGVFAFQDPGNKKSGRILIDEFHSEWEDTTKALDKEWYGVLSTYNYYSWAEWLDHYYSVSRNTNKTLTTELLNDYDILILKCPTNGYSDKEIKDITLFVENGGGLFLIGDHTNVFGMNTYLNQISEEFGIKFKTDATYELGTGEMSTFKPNNMFLHPIVQHIEEFNFLTSCTLQAPLNSENVIIGNKIMSEPGTYSTENFFRESINTPECEYGLLLQATSLKYGKGRVVAFSDSTCFSSFCVFTDGYKEFSLGAIDYLNRYNIYSYINAAFSGVALITFFGVIYLLKKDKKAKI

Radius of gyration: 27.09 Å; Cα contacts (8 Å, |Δi|>4): 1103; chains: 1; bounding box: 78×62×81 Å

pLDDT: mean 90.92, std 10.16, range [30.05, 98.94]

Foldseek 3Di:
DLLLLLVLLLLLLLLVLQFDQQAHDHDVVSSVVSNVSSLVSLLVNCQPFFQADFDPCCVVVVVVLVVVLVVDDPPLNVLSVLLNVLVVVSVVCVVPDPDRRPNSNSVSSNLSSVLSNQLSLCVVVVLLCCQQPWFPLVCQVVLCVVLVVVPWNWDDDPSWIWTDAPVGIFTFTHGCLLLLVRSLVSSLSSQLVQLVLFPPPVCSVVLNVVSVVLSVVLSSVLSSVVVVVCSVPVDPCCRSPSVNSSVSCVVVSVVCCVPPPCPRRRSPPVVRNDDDDDPLNVLLVVLVVLLSVLVCCLFLDDFLFAFAQAFEEEEQQQDPFQAQPDALDPPDDDPRSFRHQVQVQVVSCVVGPYDYDRDDQQALVVLVVGQEYEYEQGLHAHDPRSLVSVLVSQLVAHFYEAEAEEQCFSVRQVRSCSNVVVQPKGFARWKKAQAPPRHWFKDADDQPSADQLQNPARIDTFPIFTFMHGDSSKHQNDWTRNMKIGHFAPPDHRRDDPDPDGSHIGGTTYGQKIKDRHNFFIYIYGTGSSCSTPNHCPDGRNVSNSVSSSRSRSGTGDPPCSSVVSVVSSVVSVVVSVVSVVVVVVVVD

Nearest PDB structures (foldseek):
  5fmr-assembly2_B  TM=7.485E-01  e=8.308E-07  Chlamydomonas reinhardtii
  5fms-assembly1_A  TM=7.636E-01  e=1.727E-06  Mus musculus
  5fms-assembly2_B  TM=7.397E-01  e=1.999E-06  Mus musculus

Solvent-accessible surface area (backbone atoms only — not comparable to full-atom values): 29972 Å² total; per-residue (Å²): 98,40,54,29,36,44,54,9,44,48,29,50,24,44,20,47,57,22,52,43,49,43,50,44,81,58,39,59,68,60,17,49,51,32,36,51,52,10,33,49,28,25,15,59,26,41,52,84,53,78,79,67,66,64,34,75,72,61,61,69,51,49,64,62,47,52,53,48,40,73,73,37,56,84,68,58,22,52,13,46,51,38,24,52,52,9,53,51,47,41,56,50,45,65,72,73,43,97,58,85,79,68,55,27,54,23,51,13,29,29,54,44,8,52,40,40,35,51,42,44,70,46,41,65,58,52,50,57,50,39,28,50,51,46,67,44,37,87,46,23,64,58,50,30,55,53,35,40,76,74,72,42,56,49,46,70,58,98,39,27,30,35,41,54,48,96,89,52,73,43,49,28,54,41,30,48,52,55,44,44,44,66,49,49,52,33,37,49,55,39,46,54,53,56,48,68,44,33,64,61,68,86,51,36,64,58,51,52,52,47,50,52,53,53,49,54,54,47,30,54,52,51,34,45,50,47,54,55,50,28,71,76,65,74,51,70,58,61,51,60,39,55,66,48,52,51,61,71,45,48,64,58,42,55,48,45,37,68,77,56,63,43,82,66,56,47,72,72,54,66,71,46,46,53,88,72,81,47,75,66,54,51,51,40,51,52,26,50,49,48,20,52,53,20,52,49,35,42,77,66,62,72,71,83,43,47,80,56,94,34,28,34,35,37,47,42,53,41,21,92,50,50,48,56,89,56,71,75,55,98,86,49,79,63,70,65,36,46,48,12,22,17,60,45,49,59,54,46,41,77,81,34,48,66,45,74,37,69,80,64,79,62,39,53,78,65,52,69,77,38,35,30,42,35,47,44,45,22,56,46,76,75,54,78,64,34,45,50,27,48,53,49,41,23,39,74,26,21,8,38,40,40,34,30,39,30,25,28,42,78,44,14,25,66,32,46,33,68,53,38,44,82,75,49,31,38,62,38,54,13,35,36,23,21,46,94,76,67,43,67,36,66,47,65,74,60,96,70,85,57,35,78,35,47,66,76,35,74,42,37,68,48,81,44,21,13,45,41,41,44,53,90,84,44,41,73,57,35,68,40,47,20,26,26,37,32,62,38,33,92,87,42,82,69,13,53,58,97,66,88,80,50,65,48,44,48,62,28,50,39,25,41,24,38,31,40,81,39,77,24,7,26,38,39,42,38,20,42,50,64,48,44,13,48,80,48,28,85,45,75,28,39,50,42,36,50,53,22,46,52,59,60,25,27,20,29,54,78,51,77,63,51,38,56,49,20,48,51,48,18,53,56,23,48,55,47,35,56,50,50,58,52,50,57,57,60,75,76,109

Secondary structure (DSSP, 8-state):
-TTHHHHHHHHHHHHHHHHS-SSS---HHHHHHHHHHHHHHHHHHTTTSPP-PPPGGGGGGHHHHHHHHHHSPTTTTHHHHHHHHHHHHHHHHHHH---TTSTHHHHHHHHHHHHHHHHHHHHHHHHHHHHH--B-GGGHHHHHHHHHHTT-EEEEETTEEEEE-SS-EEEEE-BHHHHTHHHHHHHHHHHHHHHHT-S-GGGHHHHHHHHHHHHHHHHHHHHHHHHHHHHHH--GGGGT-HHHHHHTTHHHHHHHHHHS--TT----THHHH-----HHHHHHHHHHHHHHHHHHHHHH-----EE---EEEEE-TT-SSS-SSS--SSS--SHHHHS--HHHHHHHHTTSEEEEESS----HHHHTT-SEEEEES-SSPPPHHHHHHHHHHHHTT-EEEEE--GGGGGGHHHHHHHHHGGGT-EE-SEEEEETTT----EE---SSS--GGGTT-S-EE-SSPPPEE--TTSEEEEEEEEEEEEEP-TTSGGG--S-S--TT-EEEEEEEEEEEEETTEEEEEES-SGGGSTTTTTSTTHHHHHHHHHHHHSEE-S-TTHHHHHHHHHHHHHHHHHHHHHHHHHTT-

Mean predicted aligned error: 5.98 Å